Protein AF-A0AAD8YDT5-F1 (afdb_monomer_lite)

Radius of gyration: 37.18 Å; chains: 1; bounding box: 113×117×112 Å

Secondary structure (DSSP, 8-state):
--HHHHHHHHHHHHHHHHHHHHS-GGGTT----HHHHHHHHHHHHHHHHHTS-HHHHHHHHHHHHTT-HHHHHH-SS-HHHHHHHHHHHHHHHT--TT---SGGG--HHHHHTTT-HHHHHHHHHTT--TTPPPTTT---HHHHHHHHHHHTTT---HHHHHHHHHHHHTT---HHHHHHHHHHHHHHHHHHT-------PPP---------------------------S----------S-TT----TTEEEEEEEEEEEEEEPSS--TT-HHHHHHHHHTSEEEEEEEEEEEEEETTEEEEEEEEEEEHHHHHHHHHHHHHHHHHHHHHHHHHTHHHHHTT---S-----------S---SS--EETTEEHHHHHHTTTTSTT--HHHHHHHHHHHHHHHHTTEEEEEE-TTSPEEEEEEEE-TTSSSEEEEEESSTTS-EEE-SS-GGGS-HHHH-S-HHHHHHHHHHHHHHHHSEEE-B------GGGTTT-S--------PBPHHHHHHHHTS--EEHHHHTTSTTTS-----S-GGGG----TTGGGGTT---SEEHHHHH-HHHHHHHHHHTTT-------HHHH--SS---SS-S-------------------------------SSSSGGGTHHHHHHHHTTTS-------------------------

pLDDT: mean 73.32, std 23.4, range [23.55, 98.38]

Structure (mmCIF, N/CA/C/O backbone):
data_AF-A0AAD8YDT5-F1
#
_entry.id   AF-A0AAD8YDT5-F1
#
loop_
_atom_site.group_PDB
_atom_site.id
_atom_site.type_symbol
_atom_site.label_atom_id
_atom_site.label_alt_id
_atom_site.label_comp_id
_atom_site.label_asym_id
_atom_site.label_entity_id
_atom_site.label_seq_id
_atom_site.pdbx_PDB_ins_code
_atom_site.Cartn_x
_atom_site.Cartn_y
_atom_site.Cartn_z
_atom_site.occupancy
_atom_site.B_iso_or_equiv
_atom_site.auth_seq_id
_atom_site.auth_comp_id
_atom_site.auth_asym_id
_atom_site.auth_atom_id
_atom_site.pdbx_PDB_model_num
ATOM 1 N N . MET A 1 1 ? 21.835 9.780 -7.722 1.00 49.53 1 MET A N 1
ATOM 2 C CA . MET A 1 1 ? 22.312 9.834 -6.332 1.00 49.53 1 MET A CA 1
ATOM 3 C C . MET A 1 1 ? 23.476 10.802 -6.240 1.00 49.53 1 MET A C 1
ATOM 5 O O . MET A 1 1 ? 24.426 10.659 -7.008 1.00 49.53 1 MET A O 1
ATOM 9 N N . THR A 1 2 ? 23.377 11.825 -5.395 1.00 70.69 2 THR A N 1
ATOM 10 C CA . THR A 1 2 ? 24.486 12.759 -5.157 1.00 70.69 2 THR A CA 1
ATOM 11 C C . THR A 1 2 ? 25.513 12.129 -4.210 1.00 70.69 2 THR A C 1
ATOM 13 O O . THR A 1 2 ? 25.205 11.242 -3.419 1.00 70.69 2 THR A O 1
ATOM 16 N N . ASP A 1 3 ? 26.758 12.597 -4.271 1.00 60.94 3 ASP A N 1
ATOM 17 C CA . ASP A 1 3 ? 27.849 12.177 -3.374 1.00 60.94 3 ASP A CA 1
ATOM 18 C C . ASP A 1 3 ? 27.525 12.458 -1.888 1.00 60.94 3 ASP A C 1
ATOM 20 O O . ASP A 1 3 ? 28.009 11.780 -0.986 1.00 60.94 3 ASP A O 1
ATOM 24 N N . ARG A 1 4 ? 26.642 13.429 -1.619 1.00 57.28 4 ARG A N 1
ATOM 25 C CA . ARG A 1 4 ? 26.111 13.693 -0.278 1.00 57.28 4 ARG A CA 1
ATOM 26 C C . ARG A 1 4 ? 25.059 12.665 0.141 1.00 57.28 4 ARG A C 1
ATOM 28 O O . ARG A 1 4 ? 25.132 12.204 1.276 1.00 57.28 4 ARG A O 1
ATOM 35 N N . GLN A 1 5 ? 24.130 12.290 -0.744 1.00 57.88 5 GLN A N 1
ATOM 36 C CA . GLN A 1 5 ? 23.140 11.238 -0.465 1.00 57.88 5 GLN A CA 1
ATOM 37 C C . GLN A 1 5 ? 23.840 9.927 -0.090 1.00 57.88 5 GLN A C 1
ATOM 39 O O . GLN A 1 5 ? 23.571 9.383 0.972 1.00 57.88 5 GLN A O 1
ATOM 44 N N . SER A 1 6 ? 24.841 9.515 -0.874 1.00 62.47 6 SER A N 1
ATOM 45 C CA . SER A 1 6 ? 25.600 8.287 -0.604 1.00 62.47 6 SER A CA 1
ATOM 46 C C . SER A 1 6 ? 26.331 8.309 0.747 1.00 62.47 6 SER A C 1
ATOM 48 O O . SER A 1 6 ? 26.270 7.328 1.483 1.00 62.47 6 SER A O 1
ATOM 50 N N . ARG A 1 7 ? 26.978 9.425 1.121 1.00 62.69 7 ARG A N 1
ATOM 51 C CA . ARG A 1 7 ? 27.605 9.557 2.452 1.00 62.69 7 ARG A CA 1
ATOM 52 C C . ARG A 1 7 ? 26.592 9.598 3.595 1.00 62.69 7 ARG A C 1
ATOM 54 O O . ARG A 1 7 ? 26.870 9.084 4.673 1.00 62.69 7 ARG A O 1
ATOM 61 N N . THR A 1 8 ? 25.434 10.217 3.371 1.00 59.50 8 THR A N 1
ATOM 62 C CA . THR A 1 8 ? 24.361 10.284 4.375 1.00 59.50 8 THR A CA 1
ATOM 63 C C . THR A 1 8 ? 23.801 8.892 4.643 1.00 59.50 8 THR A C 1
ATOM 65 O O . THR A 1 8 ? 23.651 8.514 5.799 1.00 59.50 8 THR A O 1
ATOM 68 N N . GLU A 1 9 ? 23.581 8.101 3.593 1.00 61.59 9 GLU A N 1
ATOM 69 C CA . GLU A 1 9 ? 23.138 6.710 3.701 1.00 61.59 9 GLU A CA 1
ATOM 70 C C . GLU A 1 9 ? 24.179 5.812 4.377 1.00 61.59 9 GLU A C 1
ATOM 72 O O . GLU A 1 9 ? 23.813 4.987 5.209 1.00 61.59 9 GLU A O 1
ATOM 77 N N . GLU A 1 10 ? 25.474 5.996 4.094 1.00 67.81 10 GLU A N 1
ATOM 78 C CA . GLU A 1 10 ? 26.554 5.256 4.763 1.00 67.81 10 GLU A CA 1
ATOM 79 C C . GLU A 1 10 ? 26.613 5.576 6.268 1.00 67.81 10 GLU A C 1
ATOM 81 O O . GLU A 1 10 ? 26.639 4.664 7.098 1.00 67.81 10 GLU A O 1
ATOM 86 N N . ALA A 1 11 ? 26.555 6.862 6.637 1.00 57.62 11 ALA A N 1
ATOM 87 C CA . ALA A 1 11 ? 26.539 7.295 8.035 1.00 57.62 11 ALA A CA 1
ATOM 88 C C . ALA A 1 11 ? 25.270 6.833 8.775 1.00 57.62 11 ALA A C 1
ATOM 90 O O . ALA A 1 11 ? 25.345 6.408 9.931 1.00 57.62 11 ALA A O 1
ATOM 91 N N . MET A 1 12 ? 24.112 6.880 8.109 1.00 59.19 12 MET A N 1
ATOM 92 C CA . MET A 1 12 ? 22.844 6.392 8.651 1.00 59.19 12 MET A CA 1
ATOM 93 C C . MET A 1 12 ? 22.871 4.871 8.823 1.00 59.19 12 MET A C 1
ATOM 95 O O . MET A 1 12 ? 22.480 4.373 9.875 1.00 59.19 12 MET A O 1
ATOM 99 N N . GLY A 1 13 ? 23.418 4.137 7.851 1.00 64.19 13 GLY A N 1
ATOM 100 C CA . GLY A 1 13 ? 23.615 2.692 7.929 1.00 64.19 13 GLY A CA 1
ATOM 101 C C . GLY A 1 13 ? 24.522 2.284 9.092 1.00 64.19 13 GLY A C 1
ATOM 102 O O . GLY A 1 13 ? 24.176 1.375 9.847 1.00 64.19 13 GLY A O 1
ATOM 103 N N . GLU A 1 14 ? 25.644 2.982 9.306 1.00 61.12 14 GLU A N 1
ATOM 104 C CA . GLU A 1 14 ? 26.526 2.715 10.450 1.00 61.12 14 GLU A CA 1
ATOM 105 C C . GLU A 1 14 ? 25.832 3.030 11.787 1.00 61.12 14 GLU A C 1
ATOM 107 O O . GLU A 1 14 ? 25.923 2.240 12.731 1.00 61.12 14 GLU A O 1
ATOM 112 N N . ALA A 1 15 ? 25.092 4.140 11.873 1.00 49.97 15 ALA A N 1
ATOM 113 C CA . ALA A 1 15 ? 24.345 4.511 13.074 1.00 49.97 15 ALA A CA 1
ATOM 114 C C . ALA A 1 15 ? 23.222 3.509 13.394 1.00 49.97 15 ALA A C 1
ATOM 116 O O . ALA A 1 15 ? 23.122 3.056 14.535 1.00 49.97 15 ALA A O 1
ATOM 117 N N . MET A 1 16 ? 22.423 3.113 12.398 1.00 56.12 16 MET A N 1
ATOM 118 C CA . MET A 1 16 ? 21.359 2.115 12.548 1.00 56.12 16 MET A CA 1
ATOM 119 C C . MET A 1 16 ? 21.923 0.753 12.950 1.00 56.12 16 MET A C 1
ATOM 121 O O . MET A 1 16 ? 21.382 0.112 13.847 1.00 56.12 16 MET A O 1
ATOM 125 N N . TYR A 1 17 ? 23.046 0.337 12.362 1.00 66.50 17 TYR A N 1
ATOM 126 C CA . TYR A 1 17 ? 23.722 -0.906 12.728 1.00 66.50 17 TYR A CA 1
ATOM 127 C C . TYR A 1 17 ? 24.199 -0.900 14.188 1.00 66.50 17 TYR A C 1
ATOM 129 O O . TYR A 1 17 ? 23.974 -1.861 14.923 1.00 66.50 17 TYR A O 1
ATOM 137 N N . GLN A 1 18 ? 24.825 0.190 14.644 1.00 57.38 18 GLN A N 1
ATOM 138 C CA . GLN A 1 18 ? 25.254 0.323 16.042 1.00 57.38 18 GLN A CA 1
ATOM 139 C C . GLN A 1 18 ? 24.061 0.387 17.002 1.00 57.38 18 GLN A C 1
ATOM 141 O O . GLN A 1 18 ? 24.114 -0.194 18.086 1.00 57.38 18 GLN A O 1
ATOM 146 N N . MET A 1 19 ? 22.975 1.051 16.598 1.00 52.38 19 MET A N 1
ATOM 147 C CA . MET A 1 19 ? 21.744 1.127 17.377 1.00 52.38 19 MET A CA 1
ATOM 148 C C . MET A 1 19 ? 21.119 -0.262 17.529 1.00 52.38 19 MET A C 1
ATOM 150 O O . MET A 1 19 ? 20.924 -0.700 18.661 1.00 52.38 19 MET A O 1
ATOM 154 N N . ALA A 1 20 ? 20.931 -0.992 16.426 1.00 60.44 20 ALA A N 1
ATOM 155 C CA . ALA A 1 20 ? 20.410 -2.359 16.405 1.00 60.44 20 ALA A CA 1
ATOM 156 C C . ALA A 1 20 ? 21.252 -3.322 17.258 1.00 60.44 20 ALA A C 1
ATOM 158 O O . ALA A 1 20 ? 20.704 -4.127 18.004 1.00 60.44 20 ALA A O 1
ATOM 159 N N . MET A 1 21 ? 22.582 -3.190 17.231 1.00 60.62 21 MET A N 1
ATOM 160 C CA . MET A 1 21 ? 23.494 -3.992 18.060 1.00 60.62 21 MET A CA 1
ATOM 161 C C . MET A 1 21 ? 23.447 -3.654 19.559 1.00 60.62 21 MET A C 1
ATOM 163 O O . MET A 1 21 ? 23.963 -4.416 20.377 1.00 60.62 21 MET A O 1
ATOM 167 N N . SER A 1 22 ? 22.873 -2.507 19.928 1.00 50.62 22 SER A N 1
ATOM 168 C CA . SER A 1 22 ? 22.792 -2.024 21.312 1.00 50.62 22 SER A CA 1
ATOM 169 C C . SER A 1 22 ? 21.394 -2.133 21.932 1.00 50.62 22 SER A C 1
ATOM 171 O O . SER A 1 22 ? 21.247 -1.863 23.127 1.00 50.62 22 SER A O 1
ATOM 173 N N . MET A 1 23 ? 20.378 -2.530 21.155 1.00 49.00 23 MET A N 1
ATOM 174 C CA . MET A 1 23 ? 19.012 -2.705 21.651 1.00 49.00 23 MET A CA 1
ATOM 175 C C . MET A 1 23 ? 18.884 -3.994 22.490 1.00 49.00 23 MET A C 1
ATOM 177 O O . MET A 1 23 ? 19.396 -5.037 22.083 1.00 49.00 23 MET A O 1
ATOM 181 N N . PRO A 1 24 ? 18.213 -3.953 23.659 1.00 48.56 24 PRO A N 1
ATOM 182 C CA . PRO A 1 24 ? 17.841 -5.156 24.406 1.00 48.56 24 PRO A CA 1
ATOM 183 C C . PRO A 1 24 ? 16.918 -6.066 23.580 1.00 48.56 24 PRO A C 1
ATOM 185 O O . PRO A 1 24 ? 16.112 -5.566 22.798 1.00 48.56 24 PRO A O 1
ATOM 188 N N . ASP A 1 25 ? 16.983 -7.384 23.795 1.00 49.75 25 ASP A N 1
ATOM 189 C CA . ASP A 1 25 ? 16.184 -8.379 23.054 1.00 49.75 25 ASP A CA 1
ATOM 190 C C . ASP A 1 25 ? 14.655 -8.171 23.155 1.00 49.75 25 ASP A C 1
ATOM 192 O O . ASP A 1 25 ? 13.926 -8.632 22.279 1.00 49.75 25 ASP A O 1
ATOM 196 N N . ASP A 1 26 ? 14.182 -7.411 24.149 1.00 42.84 26 ASP A N 1
ATOM 197 C CA . ASP A 1 26 ? 12.764 -7.100 24.387 1.00 42.84 26 ASP A CA 1
ATOM 198 C C . ASP A 1 26 ? 12.168 -6.061 23.401 1.00 42.84 26 ASP A C 1
ATOM 200 O O . ASP A 1 26 ? 10.992 -5.723 23.499 1.00 42.84 26 ASP A O 1
ATOM 204 N N . PHE A 1 27 ? 12.954 -5.520 22.458 1.00 46.06 27 PHE A N 1
ATOM 205 C CA . PHE A 1 27 ? 12.505 -4.515 21.473 1.00 46.06 27 PHE A CA 1
ATOM 206 C C . PHE A 1 27 ? 12.090 -5.089 20.102 1.00 46.06 27 PHE A C 1
ATOM 208 O O . PHE A 1 27 ? 11.800 -4.321 19.186 1.00 46.06 27 PHE A O 1
ATOM 215 N N . LYS A 1 28 ? 12.043 -6.420 19.939 1.00 47.06 28 LYS A N 1
ATOM 216 C CA . LYS A 1 28 ? 11.690 -7.081 18.662 1.00 47.06 28 LYS A CA 1
ATOM 217 C C . LYS A 1 28 ? 10.192 -7.057 18.309 1.00 47.06 28 LYS A C 1
ATOM 219 O O . LYS A 1 28 ? 9.861 -7.393 17.180 1.00 47.06 28 LYS A O 1
ATOM 224 N N . ASP A 1 29 ? 9.325 -6.592 19.210 1.00 43.88 29 ASP A N 1
ATOM 225 C CA . ASP A 1 29 ? 7.862 -6.571 19.018 1.00 43.88 29 ASP A CA 1
ATOM 226 C C . ASP A 1 29 ? 7.293 -5.234 18.500 1.00 43.88 29 ASP A C 1
ATOM 228 O O . ASP A 1 29 ? 6.083 -5.018 18.513 1.00 43.88 29 ASP A O 1
ATOM 232 N N . VAL A 1 30 ? 8.125 -4.298 18.035 1.00 46.25 30 VAL A N 1
ATOM 233 C CA . VAL A 1 30 ? 7.636 -2.980 17.589 1.00 46.25 30 VAL A CA 1
ATOM 234 C C . VAL A 1 30 ? 7.515 -2.919 16.062 1.00 46.25 30 VAL A C 1
ATOM 236 O O . VAL A 1 30 ? 8.274 -2.223 15.395 1.00 46.25 30 VAL A O 1
ATOM 239 N N . ASN A 1 31 ? 6.501 -3.599 15.517 1.00 45.12 31 ASN A N 1
ATOM 240 C CA . ASN A 1 31 ? 5.909 -3.305 14.200 1.00 45.12 31 ASN A CA 1
ATOM 241 C C . ASN A 1 31 ? 5.034 -2.032 14.296 1.00 45.12 31 ASN A C 1
ATOM 243 O O . ASN A 1 31 ? 3.832 -2.049 14.040 1.00 45.12 31 ASN A O 1
ATOM 247 N N . ALA A 1 32 ? 5.605 -0.915 14.758 1.00 47.94 32 ALA A N 1
ATOM 248 C CA . ALA A 1 32 ? 4.869 0.343 14.821 1.00 47.94 32 ALA A CA 1
ATOM 249 C C . ALA A 1 32 ? 4.835 0.981 13.428 1.00 47.94 32 ALA A C 1
ATOM 251 O O . ALA A 1 32 ? 5.825 1.558 12.979 1.00 47.94 32 ALA A O 1
ATOM 252 N N . ASP A 1 33 ? 3.678 0.878 12.774 1.00 50.59 33 ASP A N 1
ATOM 253 C CA . ASP A 1 33 ? 3.315 1.637 11.578 1.00 50.59 33 ASP A CA 1
ATOM 254 C C . ASP A 1 33 ? 3.729 3.126 11.736 1.00 50.59 33 ASP A C 1
ATOM 256 O O . ASP A 1 33 ? 3.318 3.777 12.712 1.00 50.59 33 ASP A O 1
ATOM 260 N N . PRO A 1 34 ? 4.526 3.692 10.805 1.00 49.38 34 PRO A N 1
ATOM 261 C CA . PRO A 1 34 ? 4.910 5.105 10.797 1.00 49.38 34 PRO A CA 1
ATOM 262 C C . PRO A 1 34 ? 3.731 6.080 10.967 1.00 49.38 34 PRO A C 1
ATOM 264 O O . PRO A 1 34 ? 3.895 7.147 11.569 1.00 49.38 34 PRO A O 1
ATOM 267 N N . PHE A 1 35 ? 2.527 5.719 10.508 1.00 51.41 35 PHE A N 1
ATOM 268 C CA . PHE A 1 35 ? 1.323 6.536 10.675 1.00 51.41 35 PHE A CA 1
ATOM 269 C C . PHE A 1 35 ? 0.767 6.507 12.102 1.00 51.41 35 PHE A C 1
ATOM 271 O O . PHE A 1 35 ? 0.296 7.538 12.591 1.00 51.41 35 PHE A O 1
ATOM 278 N N . SER A 1 36 ? 0.876 5.381 12.816 1.00 61.53 36 SER A N 1
ATOM 279 C CA . SER A 1 36 ? 0.511 5.296 14.238 1.00 61.53 36 SER A CA 1
ATOM 280 C C . SER A 1 36 ? 1.385 6.220 15.087 1.00 61.53 36 SER A C 1
ATOM 282 O O . SER A 1 36 ? 0.884 6.933 15.959 1.00 61.53 36 SER A O 1
ATOM 284 N N . TYR A 1 37 ? 2.683 6.280 14.779 1.00 65.25 37 TYR A N 1
ATOM 285 C CA . TYR A 1 37 ? 3.605 7.209 15.428 1.00 65.25 37 TYR A CA 1
ATOM 286 C C . TYR A 1 37 ? 3.212 8.675 15.176 1.00 65.25 37 TYR A C 1
ATOM 288 O O . TYR A 1 37 ? 3.217 9.489 16.101 1.00 65.25 37 TYR A O 1
ATOM 296 N N . MET A 1 38 ? 2.807 9.027 13.949 1.00 61.28 38 MET A N 1
ATOM 297 C CA . MET A 1 38 ? 2.343 10.386 13.640 1.00 61.28 38 MET A CA 1
ATOM 298 C C . MET A 1 38 ? 1.023 10.742 14.324 1.00 61.28 38 MET A C 1
ATOM 300 O O . MET A 1 38 ? 0.897 11.858 14.832 1.00 61.28 38 MET A O 1
ATOM 304 N N . ALA A 1 39 ? 0.055 9.825 14.358 1.00 69.75 39 ALA A N 1
ATOM 305 C CA . ALA A 1 39 ? -1.232 10.047 15.012 1.00 69.75 39 ALA A CA 1
ATOM 306 C C . ALA A 1 39 ? -1.051 10.312 16.514 1.00 69.75 39 ALA A C 1
ATOM 308 O O . ALA A 1 39 ? -1.551 11.312 17.032 1.00 69.75 39 ALA A O 1
ATOM 309 N N . GLU A 1 40 ? -0.238 9.493 17.186 1.00 77.12 40 GLU A N 1
ATOM 310 C CA . GLU A 1 40 ? 0.100 9.682 18.598 1.00 77.12 40 GLU A CA 1
ATOM 311 C C . GLU A 1 40 ? 0.788 11.039 18.837 1.00 77.12 40 GLU A C 1
ATOM 313 O O . GLU A 1 40 ? 0.507 11.749 19.806 1.00 77.12 40 GLU A O 1
ATOM 318 N N . LYS A 1 41 ? 1.678 11.454 17.930 1.00 73.62 41 LYS A N 1
ATOM 319 C CA . LYS A 1 41 ? 2.345 12.760 18.005 1.00 73.62 41 LYS A CA 1
ATOM 320 C C . LYS A 1 41 ? 1.385 13.928 17.802 1.00 73.62 41 LYS A C 1
ATOM 322 O O . LYS A 1 41 ? 1.491 14.911 18.536 1.00 73.62 41 LYS A O 1
ATOM 327 N N . MET A 1 42 ? 0.451 13.838 16.855 1.00 70.44 42 MET A N 1
ATOM 328 C CA . MET A 1 42 ? -0.585 14.859 16.669 1.00 70.44 42 MET A CA 1
ATOM 329 C C . MET A 1 42 ? -1.489 14.962 17.901 1.00 70.44 42 MET A C 1
ATOM 331 O O . MET A 1 42 ? -1.759 16.071 18.360 1.00 70.44 42 MET A O 1
ATOM 335 N N . GLU A 1 43 ? -1.872 13.833 18.501 1.00 79.31 43 GLU A N 1
ATOM 336 C CA . GLU A 1 43 ? -2.668 13.814 19.731 1.00 79.31 43 GLU A CA 1
ATOM 337 C C . GLU A 1 43 ? -1.923 14.464 20.907 1.00 79.31 43 GLU A C 1
ATOM 339 O O . GLU A 1 43 ? -2.482 15.321 21.598 1.00 79.31 43 GLU A O 1
ATOM 344 N N . ARG A 1 44 ? -0.630 14.156 21.094 1.00 77.94 44 ARG A N 1
ATOM 345 C CA . ARG A 1 44 ? 0.206 14.810 22.119 1.00 77.94 44 ARG A CA 1
ATOM 346 C C . ARG A 1 44 ? 0.307 16.324 21.906 1.00 77.94 44 ARG A C 1
ATOM 348 O O . ARG A 1 44 ? 0.286 17.076 22.883 1.00 77.94 44 ARG A O 1
ATOM 355 N N . ARG A 1 45 ? 0.387 16.797 20.654 1.00 79.88 45 ARG A N 1
ATOM 356 C CA . ARG A 1 45 ? 0.369 18.241 20.343 1.00 79.88 45 ARG A CA 1
ATOM 357 C C . ARG A 1 45 ? -0.970 18.865 20.707 1.00 79.88 45 ARG A C 1
ATOM 359 O O . ARG A 1 45 ? -0.995 19.921 21.339 1.00 79.88 45 ARG A O 1
ATOM 366 N N . GLU A 1 46 ? -2.078 18.230 20.330 1.00 79.56 46 GLU A N 1
ATOM 367 C CA . GLU A 1 46 ? -3.410 18.709 20.699 1.00 79.56 46 GLU A CA 1
ATOM 368 C C . GLU A 1 46 ? -3.573 18.776 22.215 1.00 79.56 46 GLU A C 1
ATOM 370 O O . GLU A 1 46 ? -4.102 19.759 22.730 1.00 79.56 46 GLU A O 1
ATOM 375 N N . GLU A 1 47 ? -3.080 17.772 22.939 1.00 83.75 47 GLU A N 1
ATOM 376 C CA . GLU A 1 47 ? -3.107 17.743 24.396 1.00 83.75 47 GLU A CA 1
ATOM 377 C C . GLU A 1 47 ? -2.330 18.911 25.010 1.00 83.75 47 GLU A C 1
ATOM 379 O O . GLU A 1 47 ? -2.854 19.612 25.873 1.00 83.75 47 GLU A O 1
ATOM 384 N N . GLN A 1 48 ? -1.138 19.210 24.499 1.00 79.75 48 GLN A N 1
ATOM 385 C CA . GLN A 1 48 ? -0.340 20.355 24.947 1.00 79.75 48 GLN A CA 1
ATOM 386 C C . GLN A 1 48 ? -0.998 21.708 24.626 1.00 79.75 48 GLN A C 1
ATOM 388 O O . GLN A 1 48 ? -0.791 22.687 25.343 1.00 79.75 48 GLN A O 1
ATOM 393 N N . LEU A 1 49 ? -1.827 21.775 23.581 1.00 83.44 49 LEU A N 1
ATOM 394 C CA . LEU A 1 49 ? -2.609 22.966 23.244 1.00 83.44 49 LEU A CA 1
ATOM 395 C C . LEU A 1 49 ? -3.888 23.113 24.090 1.00 83.44 49 LEU A C 1
ATOM 397 O O . LEU A 1 49 ? -4.464 24.206 24.101 1.00 83.44 49 LEU A O 1
ATOM 401 N N . LYS A 1 50 ? -4.343 22.073 24.810 1.00 87.94 50 LYS A N 1
ATOM 402 C CA . LYS A 1 50 ? -5.550 22.138 25.667 1.00 87.94 50 LYS A CA 1
ATOM 403 C C . LYS A 1 50 ? -5.372 23.066 26.867 1.00 87.94 50 LYS A C 1
ATOM 405 O O . LYS A 1 50 ? -6.353 23.670 27.302 1.00 87.94 50 LYS A O 1
ATOM 410 N N . ASP A 1 51 ? -4.144 23.220 27.356 1.00 88.44 51 ASP A N 1
ATOM 411 C CA . ASP A 1 51 ? -3.832 24.081 28.502 1.00 88.44 51 ASP A CA 1
ATOM 412 C C . ASP A 1 51 ? -3.814 25.578 28.151 1.00 88.44 51 ASP A C 1
ATOM 414 O O . ASP A 1 51 ? -3.845 26.429 29.043 1.00 88.44 51 ASP A O 1
ATOM 418 N N . LEU A 1 52 ? -3.810 25.920 26.858 1.00 91.00 52 LEU A N 1
ATOM 419 C CA . LEU A 1 52 ? -3.877 27.303 26.401 1.00 91.00 52 LEU A CA 1
ATOM 420 C C . LEU A 1 52 ? -5.298 27.859 26.538 1.00 91.00 52 LEU A C 1
ATOM 422 O O . LEU A 1 52 ? -6.293 27.287 26.074 1.00 91.00 52 LEU A O 1
ATOM 426 N N . THR A 1 53 ? -5.396 29.061 27.099 1.00 94.81 53 THR A N 1
ATOM 427 C CA . THR A 1 53 ? -6.642 29.828 27.092 1.00 94.81 53 THR A CA 1
ATOM 428 C C . THR A 1 53 ? -7.102 30.103 25.656 1.00 94.81 53 THR A C 1
ATOM 430 O O . THR A 1 53 ? -6.327 30.056 24.702 1.00 94.81 53 THR A O 1
ATOM 433 N N . GLU A 1 54 ? -8.389 30.406 25.465 1.00 93.88 54 GLU A N 1
ATOM 434 C CA . GLU A 1 54 ? -8.927 30.706 24.127 1.00 93.88 54 GLU A CA 1
ATOM 435 C C . GLU A 1 54 ? -8.174 31.858 23.437 1.00 93.88 54 GLU A C 1
ATOM 437 O O . GLU A 1 54 ? -7.888 31.787 22.245 1.00 93.88 54 GLU A O 1
ATOM 442 N N . GLU A 1 55 ? -7.790 32.895 24.189 1.00 95.94 55 GLU A N 1
ATOM 443 C CA . GLU A 1 55 ? -7.006 34.013 23.654 1.00 95.94 55 GLU A CA 1
ATOM 444 C C . GLU A 1 55 ? -5.612 33.562 23.196 1.00 95.94 55 GLU A C 1
ATOM 446 O O . GLU A 1 55 ? -5.149 33.966 22.130 1.00 95.94 55 GLU A O 1
ATOM 451 N N . GLU A 1 56 ? -4.954 32.695 23.964 1.00 94.81 56 GLU A N 1
ATOM 452 C CA . GLU A 1 56 ? -3.643 32.148 23.611 1.00 94.81 56 GLU A CA 1
ATOM 453 C C . GLU A 1 56 ? -3.723 31.221 22.396 1.00 94.81 56 GLU A C 1
ATOM 455 O O . GLU A 1 56 ? -2.862 31.297 21.524 1.00 94.81 56 GLU A O 1
ATOM 460 N N . ARG A 1 57 ? -4.791 30.420 22.270 1.00 91.75 57 ARG A N 1
ATOM 461 C CA . ARG A 1 57 ? -5.038 29.589 21.080 1.00 91.75 57 ARG A CA 1
ATOM 462 C C . ARG A 1 57 ? -5.264 30.429 19.826 1.00 91.75 57 ARG A C 1
ATOM 464 O O . ARG A 1 57 ? -4.760 30.071 18.765 1.00 91.75 57 ARG A O 1
ATOM 471 N N . ILE A 1 58 ? -5.964 31.560 19.932 1.00 93.69 58 ILE A N 1
ATOM 472 C CA . ILE A 1 58 ? -6.124 32.503 18.813 1.00 93.69 58 ILE A CA 1
ATOM 473 C C . ILE A 1 58 ? -4.767 33.082 18.400 1.00 93.69 58 ILE A C 1
ATOM 475 O O . ILE A 1 58 ? -4.451 33.103 17.212 1.00 93.69 58 ILE A O 1
ATOM 479 N N . LEU A 1 59 ? -3.952 33.518 19.364 1.00 96.06 59 LEU A N 1
ATOM 480 C CA . LEU A 1 59 ? -2.617 34.053 19.085 1.00 96.06 59 LEU A CA 1
ATOM 481 C C . LEU A 1 59 ? -1.680 32.990 18.501 1.00 96.06 59 LEU A C 1
ATOM 483 O O . LEU A 1 59 ? -0.898 33.303 17.609 1.00 96.06 59 LEU A O 1
ATOM 487 N N . MET A 1 60 ? -1.775 31.742 18.962 1.00 94.56 60 MET A N 1
ATOM 488 C CA . MET A 1 60 ? -1.012 30.625 18.410 1.00 94.56 60 MET A CA 1
ATOM 489 C C . MET A 1 60 ? -1.409 30.348 16.958 1.00 94.56 60 MET A C 1
ATOM 491 O O . MET A 1 60 ? -0.540 30.266 16.100 1.00 94.56 60 MET A O 1
ATOM 495 N N . LYS A 1 61 ? -2.712 30.289 16.653 1.00 91.50 61 LYS A N 1
ATOM 496 C CA . LYS A 1 61 ? -3.199 30.132 15.272 1.00 91.50 61 LYS A CA 1
ATOM 497 C C . LYS A 1 61 ? -2.737 31.275 14.370 1.00 91.50 61 LYS A C 1
ATOM 499 O O . LYS A 1 61 ? -2.323 31.032 13.241 1.00 91.50 61 LYS A O 1
ATOM 504 N N . GLU A 1 62 ? -2.774 32.509 14.874 1.00 95.19 62 GLU A N 1
ATOM 505 C CA . GLU A 1 62 ? -2.238 33.669 14.159 1.00 95.19 62 GLU A CA 1
ATOM 506 C C . GLU A 1 62 ? -0.736 33.498 13.885 1.00 95.19 62 GLU A C 1
ATOM 508 O O . GLU A 1 62 ? -0.300 33.702 12.756 1.00 95.19 62 GLU A O 1
ATOM 513 N N . LEU A 1 63 ? 0.043 33.063 14.879 1.00 95.44 63 LEU A N 1
ATOM 514 C CA . LEU A 1 63 ? 1.472 32.813 14.709 1.00 95.44 63 LEU A CA 1
ATOM 515 C C . LEU A 1 63 ? 1.741 31.714 13.675 1.00 95.44 63 LEU A C 1
ATOM 517 O O . LEU A 1 63 ? 2.537 31.951 12.773 1.00 95.44 63 LEU A O 1
ATOM 521 N N . CYS A 1 64 ? 1.068 30.560 13.765 1.00 93.69 64 CYS A N 1
ATOM 522 C CA . CYS A 1 64 ? 1.213 29.458 12.809 1.00 93.69 64 CYS A CA 1
ATOM 523 C C . CYS A 1 64 ? 0.880 29.893 11.379 1.00 93.69 64 CYS A C 1
ATOM 525 O O . CYS A 1 64 ? 1.573 29.491 10.451 1.00 93.69 64 CYS A O 1
ATOM 527 N N . SER A 1 65 ? -0.109 30.776 11.197 1.00 93.81 65 SER A N 1
ATOM 528 C CA . SER A 1 65 ? -0.482 31.263 9.864 1.00 93.81 65 SER A CA 1
ATOM 529 C C . SER A 1 65 ? 0.632 32.035 9.145 1.00 93.81 6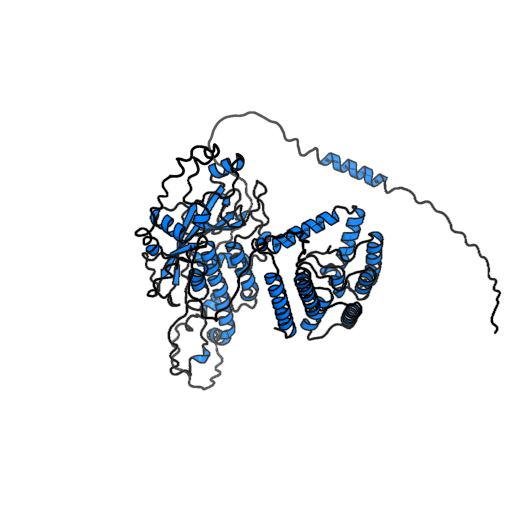5 SER A C 1
ATOM 531 O O . SER A 1 65 ? 0.663 32.043 7.920 1.00 93.81 65 SER A O 1
ATOM 533 N N . PHE A 1 66 ? 1.589 32.633 9.870 1.00 94.00 66 PHE A N 1
ATOM 534 C CA . PHE A 1 66 ? 2.765 33.261 9.245 1.00 94.00 66 PHE A CA 1
ATOM 535 C C . PHE A 1 66 ? 3.726 32.239 8.626 1.00 94.00 66 PHE A C 1
ATOM 537 O O . PHE A 1 66 ? 4.543 32.603 7.782 1.00 94.00 66 PHE A O 1
ATOM 544 N N . PHE A 1 67 ? 3.635 30.976 9.050 1.00 93.00 67 PHE A N 1
ATOM 545 C CA . PHE A 1 67 ? 4.494 29.882 8.607 1.00 93.00 67 PHE A CA 1
ATOM 546 C C . PHE A 1 67 ? 3.821 28.942 7.602 1.00 93.00 67 PHE A C 1
ATOM 548 O O . PHE A 1 67 ? 4.448 27.987 7.151 1.00 93.00 67 PHE A O 1
ATOM 555 N N . ASP A 1 68 ? 2.578 29.231 7.223 1.00 89.06 68 ASP A N 1
ATOM 556 C CA . ASP A 1 68 ? 1.861 28.486 6.198 1.00 89.06 68 ASP A CA 1
ATOM 557 C C . ASP A 1 68 ? 2.457 28.777 4.807 1.00 89.06 68 ASP A C 1
ATOM 559 O O . ASP A 1 68 ? 2.690 29.931 4.423 1.00 89.06 68 ASP A O 1
ATOM 563 N N . SER A 1 69 ? 2.703 27.714 4.040 1.00 80.00 69 SER A N 1
ATOM 564 C CA . SER A 1 69 ? 3.321 27.775 2.712 1.00 80.00 69 SER A CA 1
ATOM 565 C C . SER A 1 69 ? 2.508 28.633 1.741 1.00 80.00 69 SER A C 1
ATOM 567 O O . SER A 1 69 ? 3.075 29.400 0.952 1.00 80.00 69 SER A O 1
ATOM 569 N N . ASP A 1 70 ? 1.178 28.557 1.821 1.00 79.00 70 ASP A N 1
ATOM 570 C CA . ASP A 1 70 ? 0.284 29.338 0.964 1.00 79.00 70 ASP A CA 1
ATOM 571 C C . ASP A 1 70 ? 0.310 30.826 1.329 1.00 79.00 70 ASP A C 1
ATOM 573 O O . ASP A 1 70 ? 0.319 31.706 0.453 1.00 79.00 70 ASP A O 1
ATOM 577 N N . HIS A 1 71 ? 0.415 31.127 2.626 1.00 82.06 71 HIS A N 1
ATOM 578 C CA . HIS A 1 71 ? 0.554 32.495 3.114 1.00 82.06 71 HIS A CA 1
ATOM 579 C C . HIS A 1 71 ? 1.875 33.118 2.641 1.00 82.06 71 HIS A C 1
ATOM 581 O O . HIS A 1 71 ? 1.850 34.199 2.039 1.00 82.06 71 HIS A O 1
ATOM 587 N N . MET A 1 72 ? 3.004 32.410 2.779 1.00 80.94 72 MET A N 1
ATOM 588 C CA . MET A 1 72 ? 4.323 32.901 2.344 1.00 80.94 72 MET A CA 1
ATOM 589 C C . MET A 1 72 ? 4.400 33.172 0.835 1.00 80.94 72 MET A C 1
ATOM 591 O O . MET A 1 72 ? 4.984 34.173 0.406 1.00 80.94 72 MET A O 1
ATOM 595 N N . ARG A 1 73 ? 3.769 32.329 0.006 1.00 78.62 73 ARG A N 1
ATOM 596 C CA . ARG A 1 73 ? 3.746 32.514 -1.458 1.00 78.62 73 ARG A CA 1
ATOM 597 C C . ARG A 1 73 ? 2.979 33.770 -1.879 1.00 78.62 73 ARG A C 1
ATOM 599 O O . ARG A 1 73 ? 3.335 34.403 -2.876 1.00 78.62 73 ARG A O 1
ATOM 606 N N . SER A 1 74 ? 1.947 34.153 -1.127 1.00 78.75 74 SER A N 1
ATOM 607 C CA . SER A 1 74 ? 1.032 35.241 -1.497 1.00 78.75 74 SER A CA 1
ATOM 608 C C . SER A 1 74 ? 1.509 36.649 -1.099 1.00 78.75 74 SER A C 1
ATOM 610 O O . SER A 1 74 ? 1.120 37.632 -1.739 1.00 78.75 74 SER A O 1
ATOM 612 N N . LYS A 1 75 ? 2.378 36.782 -0.084 1.00 74.38 75 LYS A N 1
ATOM 613 C CA . LYS A 1 75 ? 2.745 38.079 0.516 1.00 74.38 75 LYS A CA 1
ATOM 614 C C . LYS A 1 75 ? 4.252 38.325 0.601 1.00 74.38 75 LYS A C 1
ATOM 616 O O . LYS A 1 75 ? 4.850 38.321 1.669 1.00 74.38 75 LYS A O 1
ATOM 621 N N . ARG A 1 76 ? 4.867 38.732 -0.514 1.00 73.56 76 ARG A N 1
ATOM 622 C CA . ARG A 1 76 ? 6.212 39.352 -0.452 1.00 73.56 76 ARG A CA 1
ATOM 623 C C . ARG A 1 76 ? 6.209 40.759 0.156 1.00 73.56 76 ARG A C 1
ATOM 625 O O . ARG A 1 76 ? 7.224 41.212 0.669 1.00 73.56 76 ARG A O 1
ATOM 632 N N . ASN A 1 77 ? 5.077 41.465 0.105 1.00 76.94 77 ASN A N 1
ATOM 633 C CA . ASN A 1 77 ? 4.941 42.804 0.678 1.00 76.94 77 ASN A CA 1
ATOM 634 C C . ASN A 1 77 ? 4.304 42.700 2.069 1.00 76.94 77 ASN A C 1
ATOM 636 O O . ASN A 1 77 ? 3.123 42.376 2.168 1.00 76.94 77 ASN A O 1
ATOM 640 N N . GLY A 1 78 ? 5.060 43.012 3.126 1.00 83.44 78 GLY A N 1
ATOM 641 C CA . GLY A 1 78 ? 4.545 43.050 4.504 1.00 83.44 78 GLY A CA 1
ATOM 642 C C . GLY A 1 78 ? 5.244 42.132 5.507 1.00 83.44 78 GLY A C 1
ATOM 643 O O . GLY A 1 78 ? 4.900 42.193 6.684 1.00 83.44 78 GLY A O 1
ATOM 644 N N . MET A 1 79 ? 6.252 41.361 5.085 1.00 89.00 79 MET A N 1
ATOM 645 C CA . MET A 1 79 ? 7.009 40.451 5.961 1.00 89.00 79 MET A CA 1
ATOM 646 C C . MET A 1 79 ? 7.585 41.146 7.205 1.00 89.00 79 MET A C 1
ATOM 648 O O . MET A 1 79 ? 7.587 40.565 8.284 1.00 89.00 79 MET A O 1
ATOM 652 N N . GLU A 1 80 ? 8.010 42.412 7.106 1.00 91.50 80 GLU A N 1
ATOM 653 C CA . GLU A 1 80 ? 8.486 43.178 8.270 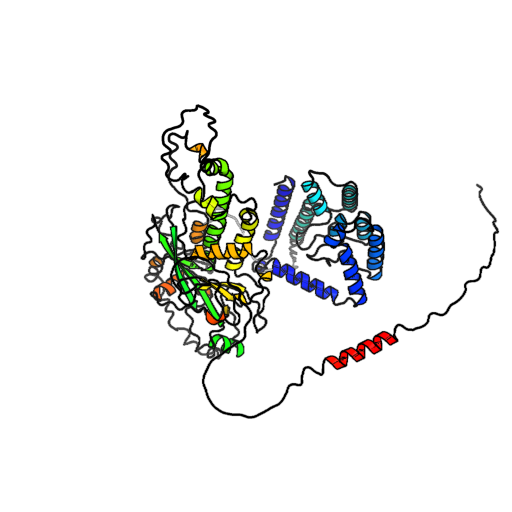1.00 91.50 80 GLU A CA 1
ATOM 654 C C . GLU A 1 80 ? 7.411 43.295 9.363 1.00 91.50 80 GLU A C 1
ATOM 656 O O . GLU A 1 80 ? 7.689 43.074 10.541 1.00 91.50 80 GLU A O 1
ATOM 661 N N . ALA A 1 81 ? 6.166 43.608 8.985 1.00 93.81 81 ALA A N 1
ATOM 662 C CA . ALA A 1 81 ? 5.060 43.732 9.932 1.00 93.81 81 ALA A CA 1
ATOM 663 C C . ALA A 1 81 ? 4.732 42.385 10.595 1.00 93.81 81 ALA A C 1
ATOM 665 O O . ALA A 1 81 ? 4.409 42.353 11.784 1.00 93.81 81 ALA A O 1
ATOM 666 N N . GLU A 1 82 ? 4.869 41.288 9.849 1.00 95.12 82 GLU A N 1
ATOM 667 C CA . GLU A 1 82 ? 4.682 39.926 10.354 1.00 95.12 82 GLU A CA 1
ATOM 668 C C . GLU A 1 82 ? 5.790 39.544 11.341 1.00 95.12 82 GLU A C 1
ATOM 670 O O . GLU A 1 82 ? 5.480 39.039 12.415 1.00 95.12 82 GLU A O 1
ATOM 675 N N . VAL A 1 83 ? 7.054 39.915 11.095 1.00 96.06 83 VAL A N 1
ATOM 676 C CA . VAL A 1 83 ? 8.150 39.738 12.070 1.00 96.06 83 VAL A CA 1
ATOM 677 C C . VAL A 1 83 ? 7.868 40.500 13.372 1.00 96.06 83 VAL A C 1
ATOM 679 O O . VAL A 1 83 ? 8.021 39.947 14.466 1.00 96.06 83 VAL A O 1
ATOM 682 N N . PHE A 1 84 ? 7.412 41.757 13.293 1.00 96.62 84 PHE A N 1
ATOM 683 C CA . PHE A 1 84 ? 7.036 42.524 14.489 1.00 96.62 84 PHE A CA 1
ATOM 684 C C . PHE A 1 84 ? 5.862 41.887 15.239 1.00 96.62 84 PHE A C 1
ATOM 686 O O . PHE A 1 84 ? 5.865 41.849 16.474 1.00 96.62 84 PHE A O 1
ATOM 693 N N . ARG A 1 85 ? 4.862 41.379 14.510 1.00 96.88 85 ARG A N 1
ATOM 694 C CA . ARG A 1 85 ? 3.687 40.736 15.098 1.00 96.88 85 ARG A CA 1
ATOM 695 C C . ARG A 1 85 ? 4.036 39.391 15.732 1.00 96.88 85 ARG A C 1
ATOM 697 O O . ARG A 1 85 ? 3.666 39.174 16.883 1.00 96.88 85 ARG A O 1
ATOM 704 N N . ALA A 1 86 ? 4.808 38.551 15.048 1.00 96.94 86 ALA A N 1
ATOM 705 C CA . ALA A 1 86 ? 5.315 37.285 15.562 1.00 96.94 86 ALA A CA 1
ATOM 706 C C . ALA A 1 86 ? 6.115 37.497 16.851 1.00 96.94 86 ALA A C 1
ATOM 708 O O . ALA A 1 86 ? 5.858 36.836 17.855 1.00 96.94 86 ALA A O 1
ATOM 709 N N . LYS A 1 87 ? 7.006 38.500 16.880 1.00 97.44 87 LYS A N 1
ATOM 710 C CA . LYS A 1 87 ? 7.745 38.872 18.095 1.00 97.44 87 LYS A CA 1
ATOM 711 C C . LYS A 1 87 ? 6.813 39.195 19.263 1.00 97.44 87 LYS A C 1
ATOM 713 O O . LYS A 1 87 ? 7.040 38.701 20.365 1.00 97.44 87 LYS A O 1
ATOM 718 N N . ALA A 1 88 ? 5.777 40.001 19.026 1.00 97.19 88 ALA A N 1
ATOM 719 C CA . ALA A 1 88 ? 4.812 40.369 20.057 1.00 97.19 88 ALA A CA 1
ATOM 720 C C . ALA A 1 88 ? 4.020 39.156 20.574 1.00 97.19 88 ALA A C 1
ATOM 722 O O . ALA A 1 88 ? 3.776 39.062 21.775 1.00 97.19 88 ALA A O 1
ATOM 723 N N . ILE A 1 89 ? 3.650 38.220 19.691 1.00 97.31 89 ILE A N 1
ATOM 724 C CA . ILE A 1 89 ? 2.957 36.984 20.074 1.00 97.31 89 ILE A CA 1
ATOM 725 C C . ILE A 1 89 ? 3.873 36.089 20.917 1.00 97.31 89 ILE A C 1
ATOM 727 O O . ILE A 1 89 ? 3.493 35.719 22.024 1.00 97.31 89 ILE A O 1
ATOM 731 N N . ILE A 1 90 ? 5.097 35.811 20.451 1.00 96.56 90 ILE A N 1
ATOM 732 C CA . ILE A 1 90 ? 6.074 34.968 21.164 1.00 96.56 90 ILE A CA 1
ATOM 733 C C . ILE A 1 90 ? 6.360 35.530 22.566 1.00 96.56 90 ILE A C 1
ATOM 735 O O . ILE A 1 90 ? 6.403 34.786 23.543 1.00 96.56 90 ILE A O 1
ATOM 739 N N . GLU A 1 91 ? 6.526 36.852 22.683 1.00 96.44 91 GLU A N 1
ATOM 740 C CA . GLU A 1 91 ? 6.758 37.521 23.969 1.00 96.44 91 GLU A CA 1
ATOM 741 C C . GLU A 1 91 ? 5.543 37.460 24.897 1.00 96.44 91 GLU A C 1
ATOM 743 O O . GLU A 1 91 ? 5.710 37.262 26.100 1.00 96.44 91 GLU A O 1
ATOM 748 N N . LYS A 1 92 ? 4.330 37.607 24.351 1.00 96.62 92 LYS A N 1
ATOM 749 C CA . LYS A 1 92 ? 3.089 37.545 25.129 1.00 96.62 92 LYS A CA 1
ATOM 750 C C . LYS A 1 92 ? 2.813 36.138 25.656 1.00 96.62 92 LYS A C 1
ATOM 752 O O . LYS A 1 92 ? 2.408 36.011 26.805 1.00 96.62 92 LYS A O 1
ATOM 757 N N . LEU A 1 93 ? 3.047 35.115 24.836 1.00 95.19 93 LEU A N 1
ATOM 758 C CA . LEU A 1 93 ? 2.807 33.713 25.188 1.00 95.19 93 LEU A CA 1
ATOM 759 C C . LEU A 1 93 ? 3.934 33.096 26.027 1.00 95.19 93 LEU A C 1
ATOM 761 O O . LEU A 1 93 ? 3.771 31.991 26.527 1.00 95.19 93 LEU A O 1
ATOM 765 N N . GLN A 1 94 ? 5.087 33.771 26.154 1.00 94.81 94 GLN A N 1
ATOM 766 C CA . GLN A 1 94 ? 6.307 33.195 26.747 1.00 94.81 94 GLN A CA 1
ATOM 767 C C . GLN A 1 94 ? 6.642 31.813 26.156 1.00 94.81 94 GLN A C 1
ATOM 769 O O . GLN A 1 94 ? 7.088 30.901 26.849 1.00 94.81 94 GLN A O 1
ATOM 774 N N . MET A 1 95 ? 6.385 31.665 24.858 1.00 90.56 95 MET A N 1
ATOM 775 C CA . MET A 1 95 ? 6.374 30.375 24.184 1.00 90.56 95 MET A CA 1
ATOM 776 C C . MET A 1 95 ? 7.791 29.815 24.025 1.00 90.56 95 MET A C 1
ATOM 778 O O . MET A 1 95 ? 8.717 30.538 23.647 1.00 90.56 95 MET A O 1
ATOM 782 N N . ASN A 1 96 ? 7.944 28.506 24.234 1.00 93.00 96 ASN A N 1
ATOM 783 C CA . ASN A 1 96 ? 9.124 27.783 23.776 1.00 93.00 96 ASN A CA 1
ATOM 784 C C . ASN A 1 96 ? 9.088 27.691 22.243 1.00 93.00 96 ASN A C 1
ATOM 786 O O . ASN A 1 96 ? 8.277 26.962 21.684 1.00 93.00 96 ASN A O 1
ATOM 790 N N . VAL A 1 97 ? 9.966 28.421 21.557 1.00 94.38 97 VAL A N 1
ATOM 791 C CA . VAL A 1 97 ? 10.005 28.457 20.083 1.00 94.38 97 VAL A CA 1
ATOM 792 C C . VAL A 1 97 ? 10.467 27.145 19.432 1.00 94.38 97 VAL A C 1
ATOM 794 O O . VAL A 1 97 ? 10.356 27.015 18.219 1.00 94.38 97 VAL A O 1
ATOM 797 N N . ASN A 1 98 ? 10.941 26.176 20.224 1.00 93.38 98 ASN A N 1
ATOM 798 C CA . ASN A 1 98 ? 11.260 24.812 19.775 1.00 93.38 98 ASN A CA 1
ATOM 799 C C . ASN A 1 98 ? 10.065 23.858 19.843 1.00 93.38 98 ASN A C 1
ATOM 801 O O . ASN A 1 98 ? 10.220 22.659 19.654 1.00 93.38 98 ASN A O 1
ATOM 805 N N . PHE A 1 99 ? 8.888 24.365 20.198 1.00 87.06 99 PHE A N 1
ATOM 806 C CA . PHE A 1 99 ? 7.681 23.564 20.266 1.00 87.06 99 PHE A CA 1
ATOM 807 C C . PHE A 1 99 ? 7.201 23.202 18.842 1.00 87.06 99 PHE A C 1
ATOM 809 O O . PHE A 1 99 ? 6.977 24.126 18.051 1.00 87.06 99 PHE A O 1
ATOM 816 N N . PRO A 1 100 ? 7.038 21.908 18.495 1.00 84.44 100 PRO A N 1
ATOM 817 C CA . PRO A 1 100 ? 6.670 21.466 17.148 1.00 84.44 100 PRO A CA 1
ATOM 818 C C . PRO A 1 100 ? 5.160 21.625 16.919 1.00 84.44 100 PRO A C 1
ATOM 820 O O . PRO A 1 100 ? 4.411 20.657 16.856 1.00 84.44 100 PRO A O 1
ATOM 823 N N . VAL A 1 101 ? 4.686 22.869 16.862 1.00 86.12 101 VAL A N 1
ATOM 824 C CA . VAL A 1 101 ? 3.249 23.184 16.737 1.00 86.12 101 VAL A CA 1
ATOM 825 C C . VAL A 1 101 ? 2.739 23.164 15.300 1.00 86.12 101 VAL A C 1
ATOM 827 O O . VAL A 1 101 ? 1.532 23.217 15.078 1.00 86.12 101 VAL A O 1
ATOM 830 N N . LEU A 1 102 ? 3.645 23.140 14.324 1.00 88.50 102 LEU A N 1
ATOM 831 C CA . LEU A 1 102 ? 3.275 23.142 12.918 1.00 88.50 102 LEU A CA 1
ATOM 832 C C . LEU A 1 102 ? 2.790 21.754 12.490 1.00 88.50 102 LEU A C 1
ATOM 834 O O . LEU A 1 102 ? 3.087 20.730 13.121 1.00 88.50 102 LEU A O 1
ATOM 838 N N . GLU A 1 103 ? 2.007 21.736 11.415 1.00 78.75 103 GLU A N 1
ATOM 839 C CA . GLU A 1 103 ? 1.567 20.495 10.787 1.00 78.75 103 GLU A CA 1
ATOM 840 C C . GLU A 1 103 ? 2.814 19.659 10.444 1.00 78.75 103 GLU A C 1
ATOM 842 O O . GLU A 1 103 ? 3.861 20.201 10.100 1.00 78.75 103 GLU A O 1
ATOM 847 N N . TYR A 1 104 ? 2.753 18.342 10.663 1.00 79.94 104 TYR A N 1
ATOM 848 C CA . TYR A 1 104 ? 3.886 17.417 10.439 1.00 79.94 104 TYR A CA 1
ATOM 849 C C . TYR A 1 104 ? 5.101 17.544 11.381 1.00 79.94 104 TYR A C 1
ATOM 851 O O . TYR A 1 104 ? 6.109 16.870 11.186 1.00 79.94 104 TYR A O 1
ATOM 859 N N . GLY A 1 105 ? 4.991 18.315 12.469 1.00 83.31 105 GLY A N 1
ATOM 860 C CA . GLY A 1 105 ? 6.015 18.342 13.524 1.00 83.31 105 GLY A CA 1
ATOM 861 C C . GLY A 1 105 ? 7.239 19.176 13.150 1.00 83.31 105 GLY A C 1
ATOM 862 O O . GLY A 1 105 ? 8.335 18.973 13.671 1.00 83.31 105 GLY A O 1
ATOM 863 N N . GLU A 1 106 ? 7.056 20.112 12.225 1.00 89.56 106 GLU A N 1
ATOM 864 C CA . GLU A 1 106 ? 8.076 21.069 11.825 1.00 89.56 106 GLU A CA 1
ATOM 865 C C . GLU A 1 106 ? 8.278 22.140 12.900 1.00 89.56 106 GLU A C 1
ATOM 867 O O . GLU A 1 106 ? 7.378 22.490 13.672 1.00 89.56 106 GLU A O 1
ATOM 872 N N . THR A 1 107 ? 9.476 22.718 12.928 1.00 92.50 107 THR A N 1
ATOM 873 C CA . THR A 1 107 ? 9.782 23.827 13.835 1.00 92.50 107 THR A CA 1
ATOM 874 C C . THR A 1 107 ? 9.515 25.165 13.167 1.00 92.50 107 THR A C 1
ATOM 876 O O . THR A 1 107 ? 9.724 25.331 11.962 1.00 92.50 107 THR A O 1
ATOM 879 N N . PHE A 1 108 ? 9.180 26.183 13.963 1.00 95.56 108 PHE A N 1
ATOM 880 C CA . PHE A 1 108 ? 9.124 27.560 13.466 1.00 95.56 108 PHE A CA 1
ATOM 881 C C . PHE A 1 108 ? 10.419 27.980 12.765 1.00 95.56 108 PHE A C 1
ATOM 883 O O . PHE A 1 108 ? 10.380 28.705 11.773 1.00 95.56 108 PHE A O 1
ATOM 890 N N . LEU A 1 109 ? 11.572 27.516 13.262 1.00 97.12 109 LEU A N 1
ATOM 891 C CA . LEU A 1 109 ? 12.864 27.834 12.668 1.00 97.12 109 LEU A CA 1
ATOM 892 C C . LEU A 1 109 ? 13.009 27.218 11.271 1.00 97.12 109 LEU A C 1
ATOM 894 O O . LEU A 1 109 ? 13.413 27.934 10.356 1.00 97.12 109 LEU A O 1
ATOM 898 N N . SER A 1 110 ? 12.635 25.947 11.101 1.00 95.25 110 SER A N 1
ATOM 899 C CA . SER A 1 110 ? 12.681 25.255 9.806 1.00 95.25 110 SER A CA 1
ATOM 900 C C . SER A 1 110 ? 11.824 25.960 8.755 1.00 95.25 110 SER A C 1
ATOM 902 O O . SER A 1 110 ? 12.348 26.352 7.720 1.00 95.25 110 SER A O 1
ATOM 904 N N . ARG A 1 111 ? 10.566 26.302 9.064 1.00 94.75 111 ARG A N 1
ATOM 905 C CA . ARG A 1 111 ? 9.713 27.056 8.130 1.00 94.75 111 ARG A CA 1
ATOM 906 C C . ARG A 1 111 ? 10.165 28.495 7.898 1.00 94.75 111 ARG A C 1
ATOM 908 O O . ARG A 1 111 ? 9.954 29.043 6.822 1.00 94.75 111 ARG A O 1
ATOM 915 N N . SER A 1 112 ? 10.814 29.135 8.872 1.00 96.06 112 SER A N 1
ATOM 916 C CA . SER A 1 112 ? 11.228 30.539 8.733 1.00 96.06 112 SER A CA 1
ATOM 917 C C . SER A 1 112 ? 12.264 30.798 7.629 1.00 96.06 112 SER A C 1
ATOM 919 O O . SER A 1 112 ? 12.414 31.955 7.227 1.00 96.06 112 SER A O 1
ATOM 921 N N . ILE A 1 113 ? 12.946 29.761 7.119 1.00 96.44 113 ILE A N 1
ATOM 922 C CA . ILE A 1 113 ? 13.943 29.891 6.039 1.00 96.44 113 ILE A CA 1
ATOM 923 C C . ILE A 1 113 ? 13.331 30.401 4.725 1.00 96.44 113 ILE A C 1
ATOM 925 O O . ILE A 1 113 ? 14.016 31.086 3.963 1.00 96.44 113 ILE A O 1
ATOM 929 N N . ASP A 1 114 ? 12.047 30.108 4.494 1.00 94.06 114 ASP A N 1
ATOM 930 C CA . ASP A 1 114 ? 11.279 30.564 3.330 1.00 94.06 114 ASP A CA 1
ATOM 931 C C . ASP A 1 114 ? 10.577 31.904 3.563 1.00 94.06 114 ASP A C 1
ATOM 933 O O . ASP A 1 114 ? 10.125 32.544 2.612 1.00 94.06 114 ASP A O 1
ATOM 937 N N . HIS A 1 115 ? 10.527 32.357 4.819 1.00 93.94 115 HIS A N 1
ATOM 938 C CA . HIS A 1 115 ? 9.913 33.622 5.192 1.00 93.94 115 HIS A CA 1
ATOM 939 C C . HIS A 1 115 ? 10.892 34.791 5.016 1.00 93.94 115 HIS A C 1
ATOM 941 O O . HIS A 1 115 ? 10.772 35.568 4.072 1.00 93.94 115 HIS A O 1
ATOM 947 N N . SER A 1 116 ? 11.838 34.967 5.948 1.00 96.06 116 SER A N 1
ATOM 948 C CA . SER A 1 116 ? 12.826 36.054 5.899 1.00 96.06 116 SER A CA 1
ATOM 949 C C . SER A 1 116 ? 13.983 35.850 6.880 1.00 96.06 116 SER A C 1
ATOM 951 O O . SER A 1 116 ? 13.831 35.239 7.943 1.00 96.06 116 SER A O 1
ATOM 953 N N . LEU A 1 117 ? 15.138 36.456 6.581 1.00 97.31 117 LEU A N 1
ATOM 954 C CA . LEU A 1 117 ? 16.308 36.458 7.472 1.00 97.31 117 LEU A CA 1
ATOM 955 C C . LEU A 1 117 ? 16.000 37.053 8.858 1.00 97.31 117 LEU A C 1
ATOM 957 O O . LEU A 1 117 ? 16.545 36.599 9.870 1.00 97.31 117 LEU A O 1
ATOM 961 N N . ASP A 1 118 ? 15.127 38.058 8.919 1.00 97.25 118 ASP A N 1
ATOM 962 C CA . ASP A 1 118 ? 14.736 38.704 10.172 1.00 97.25 118 ASP A CA 1
ATOM 963 C C . ASP A 1 118 ? 13.897 37.777 11.061 1.00 97.25 118 ASP A C 1
ATOM 965 O O . ASP A 1 118 ? 14.087 37.774 12.280 1.00 97.25 118 ASP A O 1
ATOM 969 N N . MET A 1 119 ? 13.027 36.945 10.473 1.00 97.38 119 MET A N 1
ATOM 970 C CA . MET A 1 119 ? 12.256 35.944 11.218 1.00 97.38 119 MET A CA 1
ATOM 971 C C . MET A 1 119 ? 13.174 34.864 11.799 1.00 97.38 119 MET A C 1
ATOM 973 O O . MET A 1 119 ? 13.104 34.577 12.995 1.00 97.38 119 MET A O 1
ATOM 977 N N . VAL A 1 120 ? 14.106 34.336 10.995 1.00 98.12 120 VAL A N 1
ATOM 978 C CA . VAL A 1 120 ? 15.134 33.387 11.464 1.00 98.12 120 VAL A CA 1
ATOM 979 C C . VAL A 1 120 ? 15.932 33.999 12.621 1.00 98.12 120 VAL A C 1
ATOM 981 O O . VAL A 1 120 ? 16.125 33.381 13.669 1.00 98.12 120 VAL A O 1
ATOM 984 N N . THR A 1 121 ? 16.377 35.248 12.458 1.00 98.12 121 THR A N 1
ATOM 985 C CA . THR A 1 121 ? 17.155 35.964 13.478 1.00 98.12 121 THR A CA 1
ATOM 986 C C . THR A 1 121 ? 16.360 36.136 14.770 1.00 98.12 121 THR A C 1
ATOM 988 O O . THR A 1 121 ? 16.907 35.921 15.855 1.00 98.12 121 THR A O 1
ATOM 991 N N . LEU A 1 122 ? 15.077 36.497 14.671 1.00 97.75 122 LEU A N 1
ATOM 992 C CA . LEU A 1 122 ? 14.168 36.607 15.807 1.00 97.75 122 LEU A CA 1
ATOM 993 C C . LEU A 1 122 ? 14.040 35.271 16.551 1.00 97.75 122 LEU A C 1
ATOM 995 O O . LEU A 1 122 ? 14.213 35.249 17.768 1.00 97.75 122 LEU A O 1
ATOM 999 N N . LEU A 1 123 ? 13.768 34.171 15.847 1.00 98.00 123 LEU A N 1
ATOM 1000 C CA . LEU A 1 123 ? 13.573 32.855 16.463 1.00 98.00 123 LEU A CA 1
ATOM 1001 C C . LEU A 1 123 ? 14.841 32.372 17.178 1.00 98.00 123 LEU A C 1
ATOM 1003 O O . LEU A 1 123 ? 14.775 31.969 18.339 1.00 98.00 123 LEU A O 1
ATOM 1007 N N . ILE A 1 124 ? 16.015 32.532 16.560 1.00 98.31 124 ILE A N 1
ATOM 1008 C CA . ILE A 1 124 ? 17.305 32.226 17.200 1.00 98.31 124 ILE A CA 1
ATOM 1009 C C . ILE A 1 124 ? 17.522 33.097 18.449 1.00 98.31 124 ILE A C 1
ATOM 1011 O O . ILE A 1 124 ? 17.967 32.603 19.484 1.00 98.31 124 ILE A O 1
ATOM 1015 N N . GLN A 1 125 ? 17.191 34.395 18.402 1.00 97.44 125 GLN A N 1
ATOM 1016 C CA . GLN A 1 125 ? 17.267 35.277 19.579 1.00 97.44 125 GLN A CA 1
ATOM 1017 C C . GLN A 1 125 ? 16.308 34.861 20.701 1.00 97.44 125 GLN A C 1
ATOM 1019 O O . GLN A 1 125 ? 16.575 35.148 21.868 1.00 97.44 125 GLN A O 1
ATOM 1024 N N . LYS A 1 126 ? 15.200 34.200 20.356 1.00 97.50 126 LYS A N 1
ATOM 1025 C CA . LYS A 1 126 ? 14.227 33.635 21.297 1.00 97.50 126 LYS A CA 1
ATOM 1026 C C . LYS A 1 126 ? 14.581 32.221 21.765 1.00 97.50 126 LYS A C 1
ATOM 1028 O O . LYS A 1 126 ? 13.823 31.652 22.540 1.00 97.50 126 LYS A O 1
ATOM 1033 N N . GLY A 1 127 ? 15.749 31.702 21.381 1.00 97.44 127 GLY A N 1
ATOM 1034 C CA . GLY A 1 127 ? 16.261 30.418 21.855 1.00 97.44 127 GLY A CA 1
ATOM 1035 C C . GLY A 1 127 ? 15.862 29.226 20.989 1.00 97.44 127 GLY A C 1
ATOM 1036 O O . GLY A 1 127 ? 15.854 28.106 21.495 1.00 97.44 127 GLY A O 1
ATOM 1037 N N . ALA A 1 128 ? 15.528 29.448 19.714 1.00 97.69 128 ALA A N 1
ATOM 1038 C CA . ALA A 1 128 ? 15.358 28.347 18.776 1.00 97.69 128 ALA A CA 1
ATOM 1039 C C . ALA A 1 128 ? 16.676 27.571 18.630 1.00 97.69 128 ALA A C 1
ATOM 1041 O O . ALA A 1 128 ? 17.734 28.167 18.399 1.00 97.69 128 ALA A O 1
ATOM 1042 N N . ASP A 1 129 ? 16.603 26.256 18.789 1.00 97.75 129 ASP A N 1
ATOM 1043 C CA . ASP A 1 129 ? 17.695 25.325 18.587 1.00 97.75 129 ASP 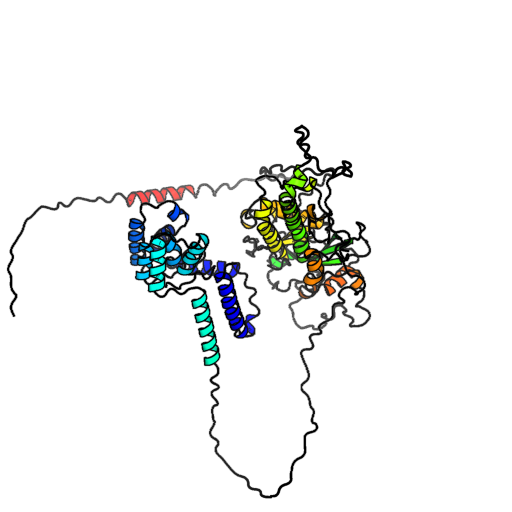A CA 1
ATOM 1044 C C . ASP A 1 129 ? 17.881 25.107 17.085 1.00 97.75 129 ASP A C 1
ATOM 1046 O O . ASP A 1 129 ? 17.001 24.620 16.378 1.00 97.75 129 ASP A O 1
ATOM 1050 N N . VAL A 1 130 ? 19.053 25.505 16.598 1.00 98.06 130 VAL A N 1
ATOM 1051 C CA . VAL A 1 130 ? 19.416 25.424 15.181 1.00 98.06 130 VAL A CA 1
ATOM 1052 C C . VAL A 1 130 ? 19.622 23.992 14.689 1.00 98.06 130 VAL A C 1
ATOM 1054 O O . VAL A 1 130 ? 19.717 23.793 13.482 1.00 98.06 130 VAL A O 1
ATOM 1057 N N . ASN A 1 131 ? 19.682 23.022 15.606 1.00 97.25 131 ASN A N 1
ATOM 1058 C CA . ASN A 1 131 ? 19.801 21.594 15.325 1.00 97.25 131 ASN A CA 1
ATOM 1059 C C . ASN A 1 131 ? 18.510 20.818 15.607 1.00 97.25 131 ASN A C 1
ATOM 1061 O O . ASN A 1 131 ? 18.539 19.593 15.556 1.00 97.25 131 ASN A O 1
ATOM 1065 N N . HIS A 1 132 ? 17.399 21.495 15.923 1.00 95.31 132 HIS A N 1
ATOM 1066 C CA . HIS A 1 132 ? 16.136 20.807 16.164 1.00 95.31 132 HIS A CA 1
ATOM 1067 C C . HIS A 1 132 ? 15.621 20.186 14.863 1.00 95.31 132 HIS A C 1
ATOM 1069 O O . HIS A 1 132 ? 15.386 20.894 13.878 1.00 95.31 132 HIS A O 1
ATOM 1075 N N . GLU A 1 133 ? 15.472 18.868 14.880 1.00 92.69 133 GLU A N 1
ATOM 1076 C CA . GLU A 1 133 ? 15.014 18.055 13.757 1.00 92.69 133 GLU A CA 1
ATOM 1077 C C . GLU A 1 133 ? 13.479 18.022 13.737 1.00 92.69 133 GLU A C 1
ATOM 1079 O O . GLU A 1 133 ? 12.846 17.951 14.793 1.00 92.69 133 GLU A O 1
ATOM 1084 N N . ASN A 1 134 ? 12.870 18.113 12.553 1.00 89.62 134 ASN A N 1
ATOM 1085 C CA . ASN A 1 134 ? 11.433 17.906 12.406 1.00 89.62 134 ASN A CA 1
ATOM 1086 C C . ASN A 1 134 ? 11.071 16.441 12.705 1.00 89.62 134 ASN A C 1
ATOM 1088 O O . ASN A 1 134 ? 11.891 15.535 12.560 1.00 89.62 134 ASN A O 1
ATOM 1092 N N . GLU A 1 135 ? 9.838 16.205 13.156 1.00 84.75 135 GLU A N 1
ATOM 1093 C CA . GLU A 1 135 ? 9.433 14.856 13.578 1.00 84.75 135 GLU A CA 1
ATOM 1094 C C . GLU A 1 135 ? 9.302 13.871 12.407 1.00 84.75 135 GLU A C 1
ATOM 1096 O O . GLU A 1 135 ? 9.430 12.670 12.620 1.00 84.75 135 GLU A O 1
ATOM 1101 N N . MET A 1 136 ? 9.033 14.367 11.195 1.00 79.50 136 MET A N 1
ATOM 1102 C CA . MET A 1 136 ? 8.725 13.534 10.029 1.00 79.50 136 MET A CA 1
ATOM 1103 C C . MET A 1 136 ? 9.975 13.058 9.280 1.00 79.50 136 MET A C 1
ATOM 1105 O O . MET A 1 136 ? 10.106 11.870 9.015 1.00 79.50 136 MET A O 1
ATOM 1109 N N . MET A 1 137 ? 10.889 13.967 8.946 1.00 82.44 137 MET A N 1
ATOM 1110 C CA . MET A 1 137 ? 12.045 13.686 8.081 1.00 82.44 137 MET A CA 1
ATOM 1111 C C . MET A 1 137 ? 13.372 13.701 8.849 1.00 82.44 137 MET A C 1
ATOM 1113 O O . MET A 1 137 ? 14.426 13.432 8.282 1.00 82.44 137 MET A O 1
ATOM 1117 N N . SER A 1 138 ? 13.345 14.015 10.150 1.00 90.06 138 SER A N 1
ATOM 1118 C CA . SER A 1 138 ? 14.546 14.280 10.953 1.00 90.06 138 SER A CA 1
ATOM 1119 C C . SER A 1 138 ? 15.444 15.389 10.373 1.00 90.06 138 SER A C 1
ATOM 1121 O O . SER A 1 138 ? 16.660 15.399 10.571 1.00 90.06 138 SER A O 1
ATOM 1123 N N . GLU A 1 139 ? 14.854 16.361 9.677 1.00 92.88 139 GLU A N 1
ATOM 1124 C CA . GLU A 1 139 ? 15.581 17.468 9.047 1.00 92.88 139 GLU A CA 1
ATOM 1125 C C . GLU A 1 139 ? 15.549 18.722 9.915 1.00 92.88 139 GLU A C 1
ATOM 1127 O O . GLU A 1 139 ? 14.515 19.080 10.485 1.00 92.88 139 GLU A O 1
ATOM 1132 N N . CYS A 1 140 ? 16.673 19.433 10.003 1.00 95.81 140 CYS A N 1
ATOM 1133 C CA . CYS A 1 140 ? 16.716 20.748 10.634 1.00 95.81 140 CYS A CA 1
ATOM 1134 C C . CYS A 1 140 ? 16.695 21.873 9.584 1.00 95.81 140 CYS A C 1
ATOM 1136 O O . CYS A 1 140 ? 16.811 21.648 8.379 1.00 95.81 140 CYS A O 1
ATOM 1138 N N . ALA A 1 141 ? 16.616 23.127 10.038 1.00 97.19 141 ALA A N 1
ATOM 1139 C CA . ALA A 1 141 ? 16.593 24.299 9.153 1.00 97.19 141 ALA A CA 1
ATOM 1140 C C . ALA A 1 141 ? 17.814 24.401 8.211 1.00 97.19 141 ALA A C 1
ATOM 1142 O O . ALA A 1 141 ? 17.729 25.020 7.150 1.00 97.19 141 ALA A O 1
ATOM 1143 N N . LEU A 1 142 ? 18.965 23.836 8.600 1.00 97.94 142 LEU A N 1
ATOM 1144 C CA . LEU A 1 142 ? 20.144 23.790 7.736 1.00 97.94 142 LEU A CA 1
ATOM 1145 C C . LEU A 1 142 ? 19.990 22.751 6.618 1.00 97.94 142 LEU A C 1
ATOM 1147 O O . LEU A 1 142 ? 20.444 23.026 5.511 1.00 97.94 142 LEU A O 1
ATOM 1151 N N . ASP A 1 143 ? 19.366 21.601 6.879 1.00 97.00 143 ASP A N 1
ATOM 1152 C CA . ASP A 1 143 ? 19.237 20.530 5.885 1.00 97.00 143 ASP A CA 1
ATOM 1153 C C . ASP A 1 143 ? 18.348 20.967 4.722 1.00 97.00 143 ASP A C 1
ATOM 1155 O O . ASP A 1 143 ? 18.790 20.875 3.579 1.00 97.00 143 ASP A O 1
ATOM 1159 N N . MET A 1 144 ? 17.206 21.594 5.021 1.00 95.56 144 MET A N 1
ATOM 1160 C CA . MET A 1 144 ? 16.299 22.161 4.014 1.00 95.56 144 MET A CA 1
ATOM 1161 C C . MET A 1 144 ? 16.992 23.202 3.112 1.00 95.56 144 MET A C 1
ATOM 1163 O O . MET A 1 144 ? 16.787 23.244 1.903 1.00 95.56 144 MET A O 1
ATOM 1167 N N . LEU A 1 145 ? 17.870 24.047 3.674 1.00 96.94 145 LEU A N 1
ATOM 1168 C CA . LEU A 1 145 ? 18.646 25.012 2.879 1.00 96.94 145 LEU A CA 1
ATOM 1169 C C . LEU A 1 145 ? 19.696 24.349 1.992 1.00 96.94 145 LEU A C 1
ATOM 1171 O O . LEU A 1 145 ? 20.077 24.919 0.970 1.00 96.94 145 LEU A O 1
ATOM 1175 N N . LEU A 1 146 ? 20.246 23.216 2.426 1.00 96.31 146 LEU A N 1
ATOM 1176 C CA . LEU A 1 146 ? 21.227 22.481 1.644 1.00 96.31 146 LEU A CA 1
ATOM 1177 C C . LEU A 1 146 ? 20.549 21.677 0.528 1.00 96.31 146 LEU A C 1
ATOM 1179 O O . LEU A 1 146 ? 21.102 21.618 -0.562 1.00 96.31 146 LEU A O 1
ATOM 1183 N N . GLU A 1 147 ? 19.368 21.110 0.775 1.00 94.62 147 GLU A N 1
ATOM 1184 C CA . GLU A 1 147 ? 18.520 20.498 -0.257 1.00 94.62 147 GLU A CA 1
ATOM 1185 C C . GLU A 1 147 ? 18.150 21.522 -1.337 1.00 94.62 147 GLU A C 1
ATOM 1187 O O . GLU A 1 147 ? 18.451 21.325 -2.510 1.00 94.62 147 GLU A O 1
ATOM 1192 N N . GLU A 1 148 ? 17.652 22.698 -0.948 1.00 95.38 148 GLU A N 1
ATOM 1193 C CA . GLU A 1 148 ? 17.335 23.749 -1.919 1.00 95.38 148 GLU A CA 1
ATOM 1194 C C . GLU A 1 148 ? 18.575 24.243 -2.685 1.00 95.38 148 GLU A C 1
ATOM 1196 O O . GLU A 1 148 ? 18.489 24.642 -3.851 1.00 95.38 148 GLU A O 1
ATOM 1201 N N . GLU A 1 149 ? 19.747 24.268 -2.044 1.00 96.12 149 GLU A N 1
ATOM 1202 C CA . GLU A 1 149 ? 20.994 24.589 -2.735 1.00 96.12 149 GLU A CA 1
ATOM 1203 C C . GLU A 1 149 ? 21.316 23.546 -3.807 1.00 96.12 149 GLU A C 1
ATOM 1205 O O . GLU A 1 149 ? 21.743 23.938 -4.892 1.00 96.12 149 GLU A O 1
ATOM 1210 N N . GLU A 1 150 ? 21.095 22.261 -3.530 1.00 92.88 150 GLU A N 1
ATOM 1211 C CA . GLU A 1 150 ? 21.282 21.160 -4.481 1.00 92.88 150 GLU A CA 1
ATOM 1212 C C . GLU A 1 150 ? 20.288 21.237 -5.643 1.00 92.88 150 GLU A C 1
ATOM 1214 O O . GLU A 1 150 ? 20.723 21.250 -6.798 1.00 92.88 150 GLU A O 1
ATOM 1219 N N . ASP A 1 151 ? 18.999 21.416 -5.351 1.00 90.50 151 ASP A N 1
ATOM 1220 C CA . ASP A 1 151 ? 17.931 21.529 -6.353 1.00 90.50 151 ASP A CA 1
ATOM 1221 C C . ASP A 1 151 ? 18.127 22.712 -7.309 1.00 90.50 151 ASP A C 1
ATOM 1223 O O . ASP A 1 151 ? 17.708 22.681 -8.467 1.00 90.50 151 ASP A O 1
ATOM 1227 N N . ASN A 1 152 ? 18.792 23.773 -6.843 1.00 92.12 152 ASN A N 1
ATOM 1228 C CA . ASN A 1 152 ? 19.064 24.978 -7.624 1.00 92.12 152 ASN A CA 1
ATOM 1229 C C . ASN A 1 152 ? 20.486 25.021 -8.218 1.00 92.12 152 ASN A C 1
ATOM 1231 O O . ASN A 1 152 ? 21.052 26.109 -8.390 1.00 92.12 152 ASN A O 1
ATOM 1235 N N . ASP A 1 153 ? 21.095 23.874 -8.535 1.00 92.19 153 ASP A N 1
ATOM 1236 C CA . ASP A 1 153 ? 22.445 23.768 -9.121 1.00 92.19 153 ASP A CA 1
ATOM 1237 C C . ASP A 1 153 ? 23.530 24.495 -8.293 1.00 92.19 153 ASP A C 1
ATOM 1239 O O . ASP A 1 153 ? 24.402 25.202 -8.822 1.00 92.19 153 ASP A O 1
ATOM 1243 N N . GLY A 1 154 ? 23.450 24.408 -6.967 1.00 91.62 154 GLY A N 1
ATOM 1244 C CA . GLY A 1 154 ? 24.356 25.085 -6.039 1.00 91.62 154 GLY A CA 1
ATOM 1245 C C . GLY A 1 154 ? 24.075 26.582 -5.850 1.00 91.62 154 GLY A C 1
ATOM 1246 O O . GLY A 1 154 ? 24.951 27.327 -5.390 1.00 91.62 154 GLY A O 1
ATOM 1247 N N . LYS A 1 155 ? 22.900 27.088 -6.254 1.00 94.62 155 LYS A N 1
ATOM 1248 C CA . LYS A 1 155 ? 22.584 28.527 -6.217 1.00 94.62 155 LYS A CA 1
ATOM 1249 C C . LYS A 1 155 ? 21.500 28.865 -5.203 1.00 94.62 155 LYS A C 1
ATOM 1251 O O . LYS A 1 155 ? 20.325 28.946 -5.527 1.00 94.62 155 LYS A O 1
ATOM 1256 N N . LEU A 1 156 ? 21.932 29.287 -4.017 1.00 96.25 156 LEU A N 1
ATOM 1257 C CA . LEU A 1 156 ? 21.064 29.999 -3.076 1.00 96.25 156 LEU A CA 1
ATOM 1258 C C . LEU A 1 156 ? 20.962 31.503 -3.379 1.00 96.25 156 LEU A C 1
ATOM 1260 O O . LEU A 1 156 ? 21.933 32.150 -3.813 1.00 96.25 156 LEU A O 1
ATOM 1264 N N . SER A 1 157 ? 19.795 32.077 -3.072 1.00 95.62 157 SER A N 1
ATOM 1265 C CA . SER A 1 157 ? 19.575 33.527 -3.080 1.00 95.62 157 SER A CA 1
ATOM 1266 C C . SER A 1 157 ? 20.508 34.240 -2.085 1.00 95.62 157 SER A C 1
ATOM 1268 O O . SER A 1 157 ? 21.061 33.631 -1.166 1.00 95.62 157 SER A O 1
ATOM 1270 N N . GLY A 1 158 ? 20.718 35.551 -2.257 1.00 97.38 158 GLY A N 1
ATOM 1271 C CA . GLY A 1 158 ? 21.582 36.326 -1.354 1.00 97.38 158 GLY A CA 1
ATOM 1272 C C . GLY A 1 158 ? 21.118 36.283 0.107 1.00 97.38 158 GLY A C 1
ATOM 1273 O O . GLY A 1 158 ? 21.946 36.194 1.011 1.00 97.38 158 GLY A O 1
ATOM 1274 N N . GLU A 1 159 ? 19.803 36.283 0.323 1.00 96.19 159 GLU A N 1
ATOM 1275 C CA . GLU A 1 159 ? 19.192 36.164 1.646 1.00 96.19 159 GLU A CA 1
ATOM 1276 C C . GLU A 1 159 ? 19.358 34.754 2.223 1.00 96.19 159 GLU A C 1
ATOM 1278 O O . GLU A 1 159 ? 19.861 34.614 3.336 1.00 96.19 159 GLU A O 1
ATOM 1283 N N . LYS A 1 160 ? 19.073 33.700 1.447 1.00 97.50 160 LYS A N 1
ATOM 1284 C CA . LYS A 1 160 ? 19.243 32.308 1.900 1.00 97.50 160 LYS A CA 1
ATOM 1285 C C . LYS A 1 160 ? 20.701 31.965 2.217 1.00 97.50 160 LYS A C 1
ATOM 1287 O O . LYS A 1 160 ? 20.982 31.293 3.205 1.00 97.50 160 LYS A O 1
ATOM 1292 N N . LYS A 1 161 ? 21.663 32.542 1.487 1.00 98.00 161 LYS A N 1
ATOM 1293 C CA . LYS A 1 161 ? 23.096 32.481 1.844 1.00 98.00 161 LYS A CA 1
ATOM 1294 C C . LYS A 1 161 ? 23.394 33.130 3.196 1.00 98.00 161 LYS A C 1
ATOM 1296 O O . LYS A 1 161 ? 24.233 32.625 3.944 1.00 98.00 161 LYS A O 1
ATOM 1301 N N . ALA A 1 162 ? 22.740 34.249 3.509 1.00 98.12 162 ALA A N 1
ATOM 1302 C CA . ALA A 1 162 ? 22.884 34.907 4.803 1.00 98.12 162 ALA A CA 1
ATOM 1303 C C . ALA A 1 162 ? 22.266 34.069 5.933 1.00 98.12 162 ALA A C 1
ATOM 1305 O O . ALA A 1 162 ? 22.900 33.935 6.980 1.00 98.12 162 ALA A O 1
ATOM 1306 N N . ILE A 1 163 ? 21.104 33.447 5.697 1.00 98.31 163 ILE A N 1
ATOM 1307 C CA . ILE A 1 163 ? 20.453 32.514 6.630 1.00 98.31 163 ILE A CA 1
ATOM 1308 C C . ILE A 1 163 ? 21.358 31.305 6.894 1.00 98.31 163 ILE A C 1
ATOM 1310 O O . ILE A 1 163 ? 21.714 31.053 8.044 1.00 98.31 163 ILE A O 1
ATOM 1314 N N . LYS A 1 164 ? 21.829 30.619 5.843 1.00 98.25 164 LYS A N 1
ATOM 1315 C CA . LYS A 1 164 ? 22.764 29.486 5.953 1.00 98.25 164 LYS A CA 1
ATOM 1316 C C . LYS A 1 164 ? 23.999 29.855 6.779 1.00 98.25 164 LYS A C 1
ATOM 1318 O O . LYS A 1 164 ? 24.381 29.143 7.705 1.00 98.25 164 LYS A O 1
ATOM 1323 N N . LYS A 1 165 ? 24.608 31.013 6.496 1.00 98.31 165 LYS A N 1
ATOM 1324 C CA . LYS A 1 165 ? 25.764 31.514 7.253 1.00 98.31 165 LYS A CA 1
ATOM 1325 C C . LYS A 1 165 ? 25.429 31.787 8.723 1.00 98.31 165 LYS A C 1
ATOM 1327 O O . LYS A 1 165 ? 26.261 31.514 9.591 1.00 98.31 165 LYS A O 1
ATOM 1332 N N . LEU A 1 166 ? 24.253 32.348 9.006 1.00 98.31 166 LEU A N 1
ATOM 1333 C CA . LEU A 1 166 ? 23.788 32.613 10.366 1.00 98.31 166 LEU A CA 1
ATOM 1334 C C . LEU A 1 166 ? 23.617 31.308 11.153 1.00 98.31 166 LEU A C 1
ATOM 1336 O O . LEU A 1 166 ? 24.161 31.217 12.252 1.00 98.31 166 LEU A O 1
ATOM 1340 N N . LEU A 1 167 ? 22.941 30.308 10.580 1.00 98.38 167 LEU A N 1
ATOM 1341 C CA . LEU A 1 167 ? 22.738 28.991 11.195 1.00 98.38 167 LEU A CA 1
ATOM 1342 C C . LEU A 1 167 ? 24.076 28.317 11.528 1.00 98.38 167 LEU A C 1
ATOM 1344 O O . LEU A 1 167 ? 24.316 27.965 12.682 1.00 98.38 167 LEU A O 1
ATOM 1348 N N . LEU A 1 168 ? 25.004 28.255 10.568 1.00 97.94 168 LEU A N 1
ATOM 1349 C CA . LEU A 1 168 ? 26.347 27.699 10.787 1.00 97.94 168 LEU A CA 1
ATOM 1350 C C . LEU A 1 168 ? 27.114 28.448 11.891 1.00 97.94 168 LEU A C 1
ATOM 1352 O O . LEU A 1 168 ? 27.739 27.837 12.752 1.00 97.94 168 LEU A O 1
ATOM 1356 N N . THR A 1 169 ? 27.020 29.783 11.932 1.00 98.19 169 THR A N 1
ATOM 1357 C CA . THR A 1 169 ? 27.658 30.595 12.991 1.00 98.19 169 THR A CA 1
ATOM 1358 C C . THR A 1 169 ? 27.058 30.322 14.376 1.00 98.19 169 THR A C 1
ATOM 1360 O O . THR A 1 169 ? 27.703 30.566 15.396 1.00 98.19 169 THR A O 1
ATOM 1363 N N . LYS A 1 170 ? 25.818 29.833 14.427 1.00 98.25 170 LYS A N 1
ATOM 1364 C CA . LYS A 1 170 ? 25.112 29.449 15.653 1.00 98.25 170 LYS A CA 1
ATOM 1365 C C . LYS A 1 170 ? 25.301 27.979 16.026 1.00 98.25 170 LYS A C 1
ATOM 1367 O O . LYS A 1 170 ? 24.748 27.562 17.036 1.00 98.25 170 LYS A O 1
ATOM 1372 N N . GLY A 1 171 ? 26.128 27.243 15.284 1.00 97.81 171 GLY A N 1
ATOM 1373 C CA . GLY A 1 171 ? 26.439 25.845 15.564 1.00 97.81 171 GLY A CA 1
ATOM 1374 C C . GLY A 1 171 ? 25.433 24.862 14.973 1.00 97.81 171 GLY A C 1
ATOM 1375 O O . GLY A 1 171 ? 25.286 23.772 15.521 1.00 97.81 171 GLY A O 1
ATOM 1376 N N . ALA A 1 172 ? 24.735 25.241 13.897 1.00 97.94 172 ALA A N 1
ATOM 1377 C CA . ALA A 1 172 ? 23.971 24.284 13.109 1.00 97.94 172 ALA A CA 1
ATOM 1378 C C . ALA A 1 172 ? 24.924 23.255 12.492 1.00 97.94 172 ALA A C 1
ATOM 1380 O O . ALA A 1 172 ? 25.933 23.629 11.887 1.00 97.94 172 ALA A O 1
ATOM 1381 N N . LYS A 1 173 ? 24.588 21.986 12.670 1.00 97.62 173 LYS A N 1
ATOM 1382 C CA . LYS A 1 173 ? 25.303 20.811 12.194 1.00 97.62 173 LYS A CA 1
ATOM 1383 C C . LYS A 1 173 ? 24.558 20.233 11.005 1.00 97.62 173 LYS A C 1
ATOM 1385 O O . LYS A 1 173 ? 23.327 20.217 10.987 1.00 97.62 173 LYS A O 1
ATOM 1390 N N . THR A 1 174 ? 25.300 19.753 10.024 1.00 95.44 174 THR A N 1
ATOM 1391 C CA . THR A 1 174 ? 24.757 18.945 8.926 1.00 95.44 174 THR A CA 1
ATOM 1392 C C . THR A 1 174 ? 24.168 17.635 9.458 1.00 95.44 174 THR A C 1
ATOM 1394 O O . THR A 1 174 ? 24.557 17.189 10.539 1.00 95.44 174 THR A O 1
ATOM 1397 N N . ALA A 1 175 ? 23.257 17.000 8.712 1.00 90.00 175 ALA A N 1
ATOM 1398 C CA . ALA A 1 175 ? 22.750 15.669 9.061 1.00 90.00 175 ALA A CA 1
ATOM 1399 C C . ALA A 1 175 ? 23.882 14.672 9.388 1.00 90.00 175 ALA A C 1
ATOM 1401 O O . ALA A 1 175 ? 23.839 14.014 10.423 1.00 90.00 175 ALA A O 1
ATOM 1402 N N . GLU A 1 176 ? 24.941 14.634 8.571 1.00 87.38 176 GLU A N 1
ATOM 1403 C CA . GLU A 1 176 ? 26.120 13.775 8.774 1.00 87.38 176 GLU A CA 1
ATOM 1404 C C . GLU A 1 176 ? 26.799 14.026 10.134 1.00 87.38 176 GLU A C 1
ATOM 1406 O O . GLU A 1 176 ? 27.054 13.092 10.892 1.00 87.38 176 GLU A O 1
ATOM 1411 N N . GLU A 1 177 ? 27.033 15.291 10.495 1.00 92.94 177 GLU A N 1
ATOM 1412 C CA . GLU A 1 177 ? 27.620 15.653 11.792 1.00 92.94 177 GLU A CA 1
ATOM 1413 C C . GLU A 1 177 ? 26.727 15.243 12.971 1.00 92.94 177 GLU A C 1
ATOM 1415 O O . GLU A 1 177 ? 27.239 14.738 13.970 1.00 92.94 177 GLU A O 1
ATOM 1420 N N . ARG A 1 178 ? 25.401 15.410 12.857 1.00 94.31 178 ARG A N 1
ATOM 1421 C CA . ARG A 1 178 ? 24.459 15.016 13.920 1.00 94.31 178 ARG A CA 1
ATOM 1422 C C . ARG A 1 178 ? 24.388 13.501 14.094 1.00 94.31 178 ARG A C 1
ATOM 1424 O O . ARG A 1 178 ? 24.343 13.024 15.227 1.00 94.31 178 ARG A O 1
ATOM 1431 N N . TRP A 1 179 ? 24.415 12.741 13.000 1.00 83.81 179 TRP A N 1
ATOM 1432 C CA . TRP A 1 179 ? 24.484 11.279 13.055 1.00 83.81 179 TRP A CA 1
ATOM 1433 C C . TRP A 1 179 ? 25.790 10.795 13.688 1.00 83.81 179 TRP A C 1
ATOM 1435 O O . TRP A 1 179 ? 25.756 9.885 14.517 1.00 83.81 179 TRP A O 1
ATOM 1445 N N . MET A 1 180 ? 26.920 11.446 13.390 1.00 82.69 180 MET A N 1
ATOM 1446 C CA . MET A 1 180 ? 28.191 11.159 14.063 1.00 82.69 180 MET A CA 1
ATOM 1447 C C . MET A 1 180 ? 28.127 11.437 15.571 1.00 82.69 180 MET A C 1
ATOM 1449 O O . MET A 1 180 ? 28.589 10.608 16.354 1.00 82.69 180 MET A O 1
ATOM 1453 N N . ASP A 1 181 ? 27.509 12.544 16.001 1.00 89.62 181 ASP A N 1
ATOM 1454 C CA . ASP A 1 181 ? 27.326 12.819 17.433 1.00 89.62 181 ASP A CA 1
ATOM 1455 C C . ASP A 1 181 ? 26.463 11.745 18.119 1.00 89.62 181 ASP A C 1
ATOM 1457 O O . ASP A 1 181 ? 26.822 11.280 19.202 1.00 89.62 181 ASP A O 1
ATOM 1461 N N . LYS A 1 182 ? 25.350 11.324 17.491 1.00 86.12 182 LYS A N 1
ATOM 1462 C CA . LYS A 1 182 ? 24.472 10.254 18.006 1.00 86.12 182 LYS A CA 1
ATOM 1463 C C . LYS A 1 182 ? 25.231 8.928 18.118 1.00 86.12 182 LYS A C 1
ATOM 1465 O O . LYS A 1 182 ? 25.135 8.241 19.134 1.00 86.12 182 LYS A O 1
ATOM 1470 N N . ALA A 1 183 ? 26.032 8.581 17.111 1.00 79.56 183 ALA A N 1
ATOM 1471 C CA . ALA A 1 183 ? 26.864 7.381 17.138 1.00 79.56 183 ALA A CA 1
ATOM 1472 C C . ALA A 1 183 ? 27.904 7.428 18.271 1.00 79.56 183 ALA A C 1
ATOM 1474 O O . ALA A 1 183 ? 28.104 6.438 18.980 1.00 79.56 183 ALA A O 1
ATOM 1475 N N . ASP A 1 184 ? 28.543 8.578 18.490 1.00 84.44 184 ASP A N 1
ATOM 1476 C CA . ASP A 1 184 ? 29.492 8.759 19.588 1.00 84.44 184 ASP A CA 1
ATOM 1477 C C . ASP A 1 184 ? 28.812 8.740 20.965 1.00 84.44 184 ASP A C 1
ATOM 1479 O O . ASP A 1 184 ? 29.392 8.218 21.921 1.00 84.44 184 ASP A O 1
ATOM 1483 N N . GLU A 1 185 ? 27.577 9.231 21.081 1.00 85.88 185 GLU A N 1
ATOM 1484 C CA . GLU A 1 185 ? 26.768 9.110 22.296 1.00 85.88 185 GLU A CA 1
ATOM 1485 C C . GLU A 1 185 ? 26.478 7.635 22.624 1.00 85.88 185 GLU A C 1
ATOM 1487 O O . GLU A 1 185 ? 26.754 7.184 23.739 1.00 85.88 185 GLU A O 1
ATOM 1492 N N . VAL A 1 186 ? 26.042 6.843 21.639 1.00 78.12 186 VAL A N 1
ATOM 1493 C CA . VAL A 1 186 ? 25.820 5.391 21.789 1.00 78.12 186 VAL A CA 1
ATOM 1494 C C . VAL A 1 186 ? 27.121 4.661 22.162 1.00 78.12 186 VAL A C 1
ATOM 1496 O O . VAL A 1 186 ? 27.146 3.810 23.062 1.00 78.12 186 VAL A O 1
ATOM 1499 N N . ARG A 1 187 ? 28.254 5.033 21.549 1.00 78.69 187 ARG A N 1
ATOM 1500 C CA . ARG A 1 187 ? 29.583 4.510 21.919 1.00 78.69 187 ARG A CA 1
ATOM 1501 C C . ARG A 1 187 ? 29.954 4.854 23.365 1.00 78.69 187 ARG A C 1
ATOM 1503 O O . ARG A 1 187 ? 30.507 4.013 24.071 1.00 78.69 187 ARG A O 1
ATOM 1510 N N . GLN A 1 188 ? 29.640 6.055 23.843 1.00 84.38 188 GLN A N 1
ATOM 1511 C CA . GLN A 1 188 ? 29.885 6.430 25.239 1.00 84.38 188 GLN A CA 1
ATOM 1512 C C . GLN A 1 188 ? 28.975 5.668 26.210 1.00 84.38 188 GLN A C 1
ATOM 1514 O O . GLN A 1 188 ? 29.449 5.232 27.262 1.00 84.38 188 GLN A O 1
ATOM 1519 N N . MET A 1 189 ? 27.704 5.447 25.858 1.00 76.62 189 MET A N 1
ATOM 1520 C CA . MET A 1 189 ? 26.772 4.662 26.676 1.00 76.62 189 MET A CA 1
ATOM 1521 C C . MET A 1 189 ? 27.220 3.199 26.812 1.00 76.62 189 MET A C 1
ATOM 1523 O O . MET A 1 189 ? 27.251 2.661 27.923 1.00 76.62 189 MET A O 1
ATOM 1527 N N . SER A 1 190 ? 27.659 2.576 25.715 1.00 76.50 190 SER A N 1
ATOM 1528 C CA . SER A 1 190 ? 28.176 1.197 25.728 1.00 76.50 190 SER A CA 1
ATOM 1529 C C . SER A 1 190 ? 29.483 1.052 26.521 1.00 76.50 190 SER A C 1
ATOM 1531 O O . SER A 1 190 ? 29.673 0.065 27.233 1.00 76.50 190 SER A O 1
ATOM 1533 N N . GLN A 1 191 ? 30.366 2.056 26.490 1.00 77.94 191 GLN A N 1
ATOM 1534 C CA . GLN A 1 191 ? 31.598 2.063 27.291 1.00 77.94 191 GLN A CA 1
ATOM 1535 C C . GLN A 1 191 ? 31.354 2.396 28.775 1.00 77.94 191 GLN A C 1
ATOM 1537 O O . GLN A 1 191 ? 32.105 1.942 29.644 1.00 77.94 191 GLN A O 1
ATOM 1542 N N . GLY A 1 192 ? 30.305 3.162 29.087 1.00 68.94 192 GLY A N 1
ATOM 1543 C CA . GLY A 1 192 ? 29.952 3.580 30.446 1.00 68.94 192 GLY A CA 1
ATOM 1544 C C . GLY A 1 192 ? 29.366 2.468 31.325 1.00 68.94 192 GLY A C 1
ATOM 1545 O O . GLY A 1 192 ? 29.568 2.490 32.541 1.00 68.94 192 GLY A O 1
ATOM 1546 N N . ASN A 1 193 ? 28.709 1.468 30.726 1.00 52.84 193 ASN A N 1
ATOM 1547 C CA . ASN A 1 193 ? 28.039 0.378 31.452 1.00 52.84 193 ASN A CA 1
ATOM 1548 C C . ASN A 1 193 ? 28.923 -0.845 31.761 1.00 52.84 193 ASN A C 1
ATOM 1550 O O . ASN A 1 193 ? 28.492 -1.760 32.459 1.00 52.84 193 ASN A O 1
ATOM 1554 N N . LEU A 1 194 ? 30.195 -0.845 31.350 1.00 47.28 194 LEU A N 1
ATOM 1555 C CA . LEU A 1 194 ? 31.155 -1.926 31.623 1.00 47.28 194 LEU A CA 1
ATOM 1556 C C . LEU A 1 194 ? 32.020 -1.679 32.876 1.00 47.28 194 LEU A C 1
ATOM 1558 O O . LEU A 1 194 ? 33.164 -2.125 32.971 1.00 47.28 194 LEU A O 1
ATOM 1562 N N . ARG A 1 195 ? 31.475 -0.998 33.894 1.00 44.53 195 ARG A N 1
ATOM 1563 C CA . ARG A 1 195 ? 32.039 -1.012 35.256 1.00 44.53 195 ARG A CA 1
ATOM 1564 C C . ARG A 1 195 ? 31.436 -2.162 36.060 1.00 44.53 195 ARG A C 1
ATOM 1566 O O . ARG A 1 195 ? 30.574 -1.965 36.912 1.00 44.53 195 ARG A O 1
ATOM 1573 N N . ILE A 1 196 ? 31.959 -3.369 35.843 1.00 43.41 196 ILE A N 1
ATOM 1574 C CA . ILE A 1 196 ? 31.795 -4.477 36.791 1.00 43.41 196 ILE A CA 1
ATOM 1575 C C . ILE A 1 196 ? 32.467 -4.049 38.104 1.00 43.41 196 ILE A C 1
ATOM 1577 O O . ILE A 1 196 ? 33.690 -4.100 38.252 1.00 43.41 196 ILE A O 1
ATOM 1581 N N . HIS A 1 197 ? 31.668 -3.601 39.071 1.00 39.56 197 HIS A N 1
ATOM 1582 C CA . HIS A 1 197 ? 32.105 -3.469 40.454 1.00 39.56 197 HIS A CA 1
ATOM 1583 C C . HIS A 1 197 ? 32.307 -4.877 41.028 1.00 39.56 197 HIS A C 1
ATOM 1585 O O . HIS A 1 197 ? 31.400 -5.468 41.607 1.00 39.56 197 HIS A O 1
ATOM 1591 N N . ILE A 1 198 ? 33.514 -5.428 40.869 1.00 38.41 198 ILE A N 1
ATOM 1592 C CA . ILE A 1 198 ? 33.947 -6.602 41.631 1.00 38.41 198 ILE A CA 1
ATOM 1593 C C . ILE A 1 198 ? 34.071 -6.158 43.092 1.00 38.41 198 ILE A C 1
ATOM 1595 O O . ILE A 1 198 ? 35.082 -5.586 43.507 1.00 38.41 198 ILE A O 1
ATOM 1599 N N . PHE A 1 199 ? 33.020 -6.385 43.877 1.00 36.69 199 PHE A N 1
ATOM 1600 C CA . PHE A 1 199 ? 33.076 -6.254 45.327 1.00 36.69 199 PHE A CA 1
ATOM 1601 C C . PHE A 1 199 ? 33.980 -7.359 45.886 1.00 36.69 199 PHE A C 1
ATOM 1603 O O . PHE A 1 199 ? 33.596 -8.523 45.964 1.00 36.69 199 PHE A O 1
ATOM 1610 N N . TYR A 1 200 ? 35.195 -6.989 46.292 1.00 37.47 200 TYR A N 1
ATOM 1611 C CA . TYR A 1 200 ? 36.011 -7.813 47.180 1.00 37.47 200 TYR A CA 1
ATOM 1612 C C . TYR A 1 200 ? 35.351 -7.844 48.566 1.00 37.47 200 TYR A C 1
ATOM 1614 O O . TYR A 1 200 ? 35.369 -6.848 49.289 1.00 37.47 200 TYR A O 1
ATOM 1622 N N . LEU A 1 201 ? 34.781 -8.988 48.946 1.00 34.03 201 LEU A N 1
ATOM 1623 C CA . LEU A 1 201 ? 34.420 -9.273 50.336 1.00 34.03 201 LEU A CA 1
ATOM 1624 C C . LEU A 1 201 ? 35.687 -9.636 51.143 1.00 34.03 201 LEU A C 1
ATOM 1626 O O . LEU A 1 201 ? 36.538 -10.373 50.634 1.00 34.03 201 LEU A O 1
ATOM 1630 N N . PRO A 1 202 ? 35.843 -9.154 52.392 1.00 41.66 202 PRO A N 1
ATOM 1631 C CA . PRO A 1 202 ? 36.960 -9.529 53.252 1.00 41.66 202 PRO A CA 1
ATOM 1632 C C . PRO A 1 202 ? 36.700 -10.887 53.929 1.00 41.66 202 PRO A C 1
ATOM 1634 O O . PRO A 1 202 ? 35.667 -11.093 54.561 1.00 41.66 202 PRO A O 1
ATOM 1637 N N . ASN A 1 203 ? 37.665 -11.804 53.816 1.00 35.50 203 ASN A N 1
ATOM 1638 C CA . ASN A 1 203 ? 37.665 -13.105 54.490 1.00 35.50 203 ASN A CA 1
ATOM 1639 C C . ASN A 1 203 ? 38.256 -13.006 55.908 1.00 35.50 203 ASN A C 1
ATOM 1641 O O . ASN A 1 203 ? 39.426 -12.650 56.064 1.00 35.50 203 ASN A O 1
ATOM 1645 N N . GLU A 1 204 ? 37.500 -13.443 56.917 1.00 38.44 204 GLU A N 1
ATOM 1646 C CA . GLU A 1 204 ? 38.011 -13.870 58.228 1.00 38.44 204 GLU A CA 1
ATOM 1647 C C . GLU A 1 204 ? 38.003 -15.423 58.317 1.00 38.44 204 GLU A C 1
ATOM 1649 O O . GLU A 1 204 ? 36.946 -16.038 58.349 1.00 38.44 204 GLU A O 1
ATOM 1654 N N . VAL A 1 205 ? 39.213 -16.016 58.237 1.00 39.16 205 VAL A N 1
ATOM 1655 C CA . VAL A 1 205 ? 39.863 -17.188 58.923 1.00 39.16 205 VAL A CA 1
ATOM 1656 C C . VAL A 1 205 ? 39.022 -18.179 59.800 1.00 39.16 205 VAL A C 1
ATOM 1658 O O . VAL A 1 205 ? 37.986 -17.760 60.299 1.00 39.16 205 VAL A O 1
ATOM 1661 N N . PRO A 1 206 ? 39.489 -19.418 60.190 1.00 50.88 206 PRO A N 1
ATOM 1662 C CA . PRO A 1 206 ? 40.817 -20.049 59.989 1.00 50.88 206 PRO A CA 1
ATOM 1663 C C . PRO A 1 206 ? 40.954 -21.598 59.793 1.00 50.88 206 PRO A C 1
ATOM 1665 O O . PRO A 1 206 ? 40.117 -22.400 60.185 1.00 50.88 206 PRO A O 1
ATOM 1668 N N . ASN A 1 207 ? 42.152 -21.974 59.303 1.00 35.38 207 ASN A N 1
ATOM 1669 C CA . ASN A 1 207 ? 43.024 -23.135 59.611 1.00 35.38 207 ASN A CA 1
ATOM 1670 C C . ASN A 1 207 ? 42.452 -24.536 59.911 1.00 35.38 207 ASN A C 1
ATOM 1672 O O . ASN A 1 207 ? 42.001 -24.772 61.028 1.00 35.38 207 ASN A O 1
ATOM 1676 N N . ILE A 1 208 ? 42.823 -25.520 59.067 1.00 33.16 208 ILE A N 1
ATOM 1677 C CA . ILE A 1 208 ? 43.284 -26.858 59.503 1.00 33.16 208 ILE A CA 1
ATOM 1678 C C . ILE A 1 208 ? 44.492 -27.326 58.653 1.00 33.16 208 ILE A C 1
ATOM 1680 O O . ILE A 1 208 ? 44.521 -27.195 57.435 1.00 33.16 208 ILE A O 1
ATOM 1684 N N . PHE A 1 209 ? 45.493 -27.848 59.367 1.00 33.50 209 PHE A N 1
ATOM 1685 C CA . PHE A 1 209 ? 46.785 -28.439 58.978 1.00 33.50 209 PHE A CA 1
ATOM 1686 C C . PHE A 1 209 ? 46.717 -29.670 58.042 1.00 33.50 209 PHE A C 1
ATOM 1688 O O . PHE A 1 209 ? 45.814 -30.486 58.194 1.00 33.50 209 PHE A O 1
ATOM 1695 N N . GLY A 1 210 ? 47.789 -29.931 57.262 1.00 30.48 210 GLY A N 1
ATOM 1696 C CA . GLY A 1 210 ? 48.166 -31.317 56.898 1.00 30.48 210 GLY A CA 1
ATOM 1697 C C . GLY A 1 210 ? 49.033 -31.576 55.646 1.00 30.48 210 GLY A C 1
ATOM 1698 O O . GLY A 1 210 ? 48.501 -31.944 54.616 1.00 30.48 210 GLY A O 1
ATOM 1699 N N . MET A 1 211 ? 50.357 -31.424 55.794 1.00 32.16 211 MET A N 1
ATOM 1700 C CA . MET A 1 211 ? 51.546 -32.053 55.148 1.00 32.16 211 MET A CA 1
ATOM 1701 C C . MET A 1 211 ? 51.509 -32.989 53.891 1.00 32.16 211 MET A C 1
ATOM 1703 O O . MET A 1 211 ? 50.621 -33.811 53.714 1.00 32.16 211 MET A O 1
ATOM 1707 N N . ILE A 1 212 ? 52.699 -33.009 53.233 1.00 32.84 212 ILE A N 1
ATOM 1708 C CA . ILE A 1 212 ? 53.365 -34.005 52.328 1.00 32.84 212 ILE A CA 1
ATOM 1709 C C . ILE A 1 212 ? 53.189 -33.727 50.811 1.00 32.84 212 ILE A C 1
ATOM 1711 O O . ILE A 1 212 ? 52.105 -33.884 50.279 1.00 32.84 212 ILE A O 1
ATOM 1715 N N . SER A 1 213 ? 54.129 -33.104 50.078 1.00 30.52 213 SER A N 1
ATOM 1716 C CA . SER A 1 213 ? 55.470 -33.477 49.545 1.00 30.52 213 SER A CA 1
ATOM 1717 C C . SER A 1 213 ? 55.499 -34.257 48.210 1.00 30.52 213 SER A C 1
ATOM 1719 O O . SER A 1 213 ? 54.961 -35.352 48.121 1.00 30.52 213 SER A O 1
ATOM 1721 N N . SER A 1 214 ? 56.286 -33.704 47.267 1.00 32.41 214 SER A N 1
ATOM 1722 C CA . SER A 1 214 ? 56.979 -34.286 46.091 1.00 32.41 214 SER A CA 1
ATOM 1723 C C . SER A 1 214 ? 56.199 -34.709 44.828 1.00 32.41 214 SER A C 1
ATOM 1725 O O . SER A 1 214 ? 55.725 -35.830 44.726 1.00 32.41 214 SER A O 1
ATOM 1727 N N . GLY A 1 215 ? 56.203 -33.793 43.845 1.00 33.56 215 GLY A N 1
ATOM 1728 C CA . GLY A 1 215 ? 56.648 -33.909 42.439 1.00 33.56 215 GLY A CA 1
ATOM 1729 C C . GLY A 1 215 ? 56.357 -35.148 41.583 1.00 33.56 215 GLY A C 1
ATOM 1730 O O . GLY A 1 215 ? 56.777 -36.234 41.941 1.00 33.56 215 GLY A O 1
ATOM 1731 N N . PHE A 1 216 ? 55.827 -34.933 40.368 1.00 30.84 216 PHE A N 1
ATOM 1732 C CA . PHE A 1 216 ? 56.302 -35.527 39.101 1.00 30.84 216 PHE A CA 1
ATOM 1733 C C . PHE A 1 216 ? 55.665 -34.810 37.882 1.00 30.84 216 PHE A C 1
ATOM 1735 O O . PHE A 1 216 ? 54.623 -34.173 37.997 1.00 30.84 216 PHE A O 1
ATOM 1742 N N . LEU A 1 217 ? 56.380 -34.873 36.756 1.00 32.62 217 LEU A N 1
ATOM 1743 C CA . LEU A 1 217 ? 56.250 -34.169 35.463 1.00 32.62 217 LEU A CA 1
ATOM 1744 C C . LEU A 1 217 ? 55.000 -34.538 34.603 1.00 32.62 217 LEU A C 1
ATOM 1746 O O . LEU A 1 217 ? 54.264 -35.447 34.978 1.00 32.62 217 LEU A O 1
ATOM 1750 N N . PRO A 1 218 ? 54.755 -33.845 33.461 1.00 51.19 218 PRO A N 1
ATOM 1751 C CA . PRO A 1 218 ? 53.444 -33.715 32.817 1.00 51.19 218 PRO A CA 1
ATOM 1752 C C . PRO A 1 218 ? 53.222 -34.697 31.658 1.00 51.19 218 PRO A C 1
ATOM 1754 O O . PRO A 1 218 ? 54.173 -35.036 30.965 1.00 51.19 218 PRO A O 1
ATOM 1757 N N . TYR A 1 219 ? 51.962 -35.065 31.397 1.00 31.66 219 TYR A N 1
ATOM 1758 C CA . TYR A 1 219 ? 51.452 -35.558 30.103 1.00 31.66 219 TYR A CA 1
ATOM 1759 C C . TYR A 1 219 ? 49.921 -35.365 30.030 1.00 31.66 219 TYR A C 1
ATOM 1761 O O . TYR A 1 219 ? 49.305 -35.071 31.056 1.00 31.66 219 TYR A O 1
ATOM 1769 N N . PRO A 1 220 ? 49.316 -35.399 28.826 1.00 44.66 220 PRO A N 1
ATOM 1770 C CA . PRO A 1 220 ? 48.247 -34.501 28.439 1.00 44.66 220 PRO A CA 1
ATOM 1771 C C . PRO A 1 220 ? 46.866 -35.164 28.456 1.00 44.66 220 PRO A C 1
ATOM 1773 O O . PRO A 1 220 ? 46.701 -36.369 28.623 1.00 44.66 220 PRO A O 1
ATOM 1776 N N . TRP A 1 221 ? 45.885 -34.291 28.289 1.00 32.31 221 TRP A N 1
ATOM 1777 C CA . TRP A 1 221 ? 44.453 -34.473 28.423 1.00 32.31 221 TRP A CA 1
ATOM 1778 C C . TRP A 1 221 ? 43.856 -35.596 27.566 1.00 32.31 221 TRP A C 1
ATOM 1780 O O . TRP A 1 221 ? 44.057 -35.642 26.354 1.00 32.31 221 TRP A O 1
ATOM 1790 N N . SER A 1 222 ? 43.013 -36.423 28.191 1.00 32.22 222 SER A N 1
ATOM 1791 C CA . SER A 1 222 ? 41.857 -37.035 27.530 1.00 32.22 222 SER A CA 1
ATOM 1792 C C . SER A 1 222 ? 40.698 -37.263 28.518 1.00 32.22 222 SER A C 1
ATOM 1794 O O . SER A 1 222 ? 40.901 -37.769 29.617 1.00 32.22 222 SER A O 1
ATOM 1796 N N . SER A 1 223 ? 39.504 -36.869 28.057 1.00 37.44 223 SER A N 1
ATOM 1797 C CA . SER A 1 223 ? 38.129 -37.226 28.460 1.00 37.44 223 SER A CA 1
ATOM 1798 C C . SER A 1 223 ? 37.603 -36.937 29.877 1.00 37.44 223 SER A C 1
ATOM 1800 O O . SER A 1 223 ? 38.102 -37.493 30.848 1.00 37.44 223 SER A O 1
ATOM 1802 N N . LEU A 1 224 ? 36.491 -36.188 29.922 1.00 33.56 224 LEU A N 1
ATOM 1803 C CA . LEU A 1 224 ? 35.211 -36.409 30.640 1.00 33.56 224 LEU A CA 1
ATOM 1804 C C . LEU A 1 224 ? 34.305 -35.230 30.197 1.00 33.56 224 LEU A C 1
ATOM 1806 O O . LEU A 1 224 ? 34.676 -34.089 30.433 1.00 33.56 224 LEU A O 1
ATOM 1810 N N . ARG A 1 225 ? 33.311 -35.370 29.305 1.00 35.31 225 ARG A N 1
ATOM 1811 C CA . ARG A 1 225 ? 31.990 -36.016 29.464 1.00 35.31 225 ARG A CA 1
ATOM 1812 C C . ARG A 1 225 ? 31.281 -35.568 30.750 1.00 35.31 225 ARG A C 1
ATOM 1814 O O . ARG A 1 225 ? 31.653 -36.048 31.817 1.00 35.31 225 ARG A O 1
ATOM 1821 N N . ASN A 1 226 ? 30.306 -34.659 30.651 1.00 33.69 226 ASN A N 1
ATOM 1822 C CA . ASN A 1 226 ? 28.875 -34.999 30.679 1.00 33.69 226 ASN A CA 1
ATOM 1823 C C . ASN A 1 226 ? 27.968 -33.752 30.765 1.00 33.69 226 ASN A C 1
ATOM 1825 O O . ASN A 1 226 ? 28.225 -32.865 31.570 1.00 33.69 226 ASN A O 1
ATOM 1829 N N . ASP A 1 227 ? 26.910 -33.813 29.954 1.00 36.19 227 ASP A N 1
ATOM 1830 C CA . ASP A 1 227 ? 25.522 -33.415 30.219 1.00 36.19 227 ASP A CA 1
ATOM 1831 C C . ASP A 1 227 ? 25.202 -31.935 30.468 1.00 36.19 227 ASP A C 1
ATOM 1833 O O . ASP A 1 227 ? 25.268 -31.464 31.595 1.00 36.19 227 ASP A O 1
ATOM 1837 N N . GLU A 1 228 ? 24.737 -31.265 29.407 1.00 39.81 228 GLU A N 1
ATOM 1838 C CA . GLU A 1 228 ? 23.654 -30.268 29.448 1.00 39.81 228 GLU A CA 1
ATOM 1839 C C . GLU A 1 228 ? 23.088 -30.111 28.017 1.00 39.81 228 GLU A C 1
ATOM 1841 O O . GLU A 1 228 ? 23.370 -29.155 27.301 1.00 39.81 228 GLU A O 1
ATOM 1846 N N . ASP A 1 229 ? 22.337 -31.130 27.582 1.00 42.97 229 ASP A N 1
ATOM 1847 C CA . ASP A 1 229 ? 21.366 -31.045 26.484 1.00 42.97 229 ASP A CA 1
ATOM 1848 C C . ASP A 1 229 ? 19.966 -30.884 27.100 1.00 42.97 229 ASP A C 1
ATOM 1850 O O . ASP A 1 229 ? 19.632 -31.647 28.011 1.00 42.97 229 ASP A O 1
ATOM 1854 N N . ALA A 1 230 ? 19.173 -29.945 26.567 1.00 40.88 230 ALA A N 1
ATOM 1855 C CA . ALA A 1 230 ? 17.729 -30.042 26.264 1.00 40.88 230 ALA A CA 1
ATOM 1856 C C . ALA A 1 230 ? 17.000 -28.701 26.480 1.00 40.88 230 ALA A C 1
ATOM 1858 O O . ALA A 1 230 ? 16.593 -28.389 27.593 1.00 40.88 230 ALA A O 1
ATOM 1859 N N . ASP A 1 231 ? 16.880 -27.902 25.415 1.00 42.91 231 ASP A N 1
ATOM 1860 C CA . ASP A 1 231 ? 15.591 -27.502 24.810 1.00 42.91 231 ASP A CA 1
ATOM 1861 C C . ASP A 1 231 ? 15.776 -26.268 23.917 1.00 42.91 231 ASP A C 1
ATOM 1863 O O . ASP A 1 231 ? 15.765 -25.134 24.382 1.00 42.91 231 ASP A O 1
ATOM 1867 N N . ALA A 1 232 ? 15.967 -26.514 22.617 1.00 39.53 232 ALA A N 1
ATOM 1868 C CA . ALA A 1 232 ? 15.646 -25.601 21.513 1.00 39.53 232 ALA A CA 1
ATOM 1869 C C . ALA A 1 232 ? 15.888 -26.332 20.178 1.00 39.53 232 ALA A C 1
ATOM 1871 O O . ALA A 1 232 ? 16.736 -25.955 19.374 1.00 39.53 232 ALA A O 1
ATOM 1872 N N . SER A 1 233 ? 15.172 -27.436 19.954 1.00 34.91 233 SER A N 1
ATOM 1873 C CA . SER A 1 233 ? 15.082 -28.072 18.637 1.00 34.91 233 SER A CA 1
ATOM 1874 C C . SER A 1 233 ? 13.863 -27.500 17.914 1.00 34.91 233 SER A C 1
ATOM 1876 O O . SER A 1 233 ? 12.840 -28.172 17.793 1.00 34.91 233 SER A O 1
ATOM 1878 N N . TYR A 1 234 ? 13.960 -26.257 17.438 1.00 34.97 234 TYR A N 1
ATOM 1879 C CA . TYR A 1 234 ? 13.083 -25.813 16.357 1.00 34.97 234 TYR A CA 1
ATOM 1880 C C . TYR A 1 234 ? 13.486 -26.613 15.115 1.00 34.97 234 TYR A C 1
ATOM 1882 O O . TYR A 1 234 ? 14.555 -26.407 14.538 1.00 34.97 234 TYR A O 1
ATOM 1890 N N . HIS A 1 235 ? 12.673 -27.610 14.765 1.00 34.75 235 HIS A N 1
ATOM 1891 C CA . HIS A 1 235 ? 12.803 -28.313 13.499 1.00 34.75 235 HIS A CA 1
ATOM 1892 C C . HIS A 1 235 ? 12.570 -27.303 12.377 1.00 34.75 235 HIS A C 1
ATOM 1894 O O . HIS A 1 235 ? 11.432 -26.948 12.091 1.00 34.75 235 HIS A O 1
ATOM 1900 N N . ASN A 1 236 ? 13.655 -26.873 11.735 1.00 37.06 236 ASN A N 1
ATOM 1901 C CA . ASN A 1 236 ? 13.618 -26.352 10.377 1.00 37.06 236 ASN A CA 1
ATOM 1902 C C . ASN A 1 236 ? 13.096 -27.506 9.509 1.00 37.06 236 ASN A C 1
ATOM 1904 O O . ASN A 1 236 ? 13.854 -28.412 9.151 1.00 37.06 236 ASN A O 1
ATOM 1908 N N . ARG A 1 237 ? 11.776 -27.574 9.308 1.00 44.56 237 ARG A N 1
ATOM 1909 C CA . ARG A 1 237 ? 11.200 -28.474 8.316 1.00 44.56 237 ARG A CA 1
ATOM 1910 C C . ARG A 1 237 ? 11.600 -27.880 6.979 1.00 44.56 237 ARG A C 1
ATOM 1912 O O . ARG A 1 237 ? 11.153 -26.793 6.631 1.00 44.56 237 ARG A O 1
ATOM 1919 N N . ASP A 1 238 ? 12.479 -28.578 6.272 1.00 42.81 238 ASP A N 1
ATOM 1920 C CA . ASP A 1 238 ? 12.629 -28.392 4.839 1.00 42.81 238 ASP A CA 1
ATOM 1921 C C . ASP A 1 238 ? 11.246 -28.672 4.244 1.00 42.81 238 ASP A C 1
ATOM 1923 O O . ASP A 1 238 ? 10.871 -29.828 4.035 1.00 42.81 238 ASP A O 1
ATOM 1927 N N . VAL A 1 239 ? 10.458 -27.606 4.058 1.00 47.81 239 VAL A N 1
ATOM 1928 C CA . VAL A 1 239 ? 9.308 -27.586 3.156 1.00 47.81 239 VAL A CA 1
ATOM 1929 C C . VAL A 1 239 ? 9.774 -28.343 1.924 1.00 47.81 239 VAL A C 1
ATOM 1931 O O . VAL A 1 239 ? 10.876 -28.068 1.430 1.00 47.81 239 VAL A O 1
ATOM 1934 N N . GLN A 1 240 ? 9.006 -29.332 1.463 1.00 43.94 240 GLN A N 1
ATOM 1935 C CA . GLN A 1 240 ? 9.233 -29.921 0.148 1.00 43.94 240 GLN A CA 1
ATOM 1936 C C . GLN A 1 240 ? 8.975 -28.814 -0.879 1.00 43.94 240 GLN A C 1
ATOM 1938 O O . GLN A 1 240 ? 7.922 -28.747 -1.501 1.00 43.94 240 GLN A O 1
ATOM 1943 N N . LYS A 1 241 ? 9.946 -27.899 -1.004 1.00 51.75 241 LYS A N 1
ATOM 1944 C CA . LYS A 1 241 ? 10.096 -26.979 -2.113 1.00 51.75 241 LYS A CA 1
ATOM 1945 C C . LYS A 1 241 ? 9.985 -27.865 -3.329 1.00 51.75 241 LYS A C 1
ATOM 1947 O O . LYS A 1 241 ? 10.769 -28.812 -3.417 1.00 51.75 241 LYS A O 1
ATOM 1952 N N . LEU A 1 242 ? 8.960 -27.578 -4.134 1.00 57.09 242 LEU A N 1
ATOM 1953 C CA . LEU A 1 242 ? 8.649 -28.141 -5.446 1.00 57.09 242 LEU A CA 1
ATOM 1954 C C . LEU A 1 242 ? 9.697 -29.160 -5.870 1.00 57.09 242 LEU A C 1
ATOM 1956 O O . LEU A 1 242 ? 10.847 -28.769 -6.099 1.00 57.09 242 LEU A O 1
ATOM 1960 N N . ASP A 1 243 ? 9.311 -30.443 -5.928 1.00 56.19 243 ASP A N 1
ATOM 1961 C CA . ASP A 1 243 ? 10.183 -31.520 -6.401 1.00 56.19 243 ASP A CA 1
ATOM 1962 C C . ASP A 1 243 ? 11.052 -30.968 -7.528 1.00 56.19 243 ASP A C 1
ATOM 1964 O O . ASP A 1 243 ? 10.517 -30.456 -8.510 1.00 56.19 243 ASP A O 1
ATOM 1968 N N . ALA A 1 244 ? 12.382 -31.029 -7.388 1.00 54.03 244 ALA A N 1
ATOM 1969 C CA . ALA A 1 244 ? 13.340 -30.342 -8.269 1.00 54.03 244 ALA A CA 1
ATOM 1970 C C . ALA A 1 244 ? 13.189 -30.665 -9.780 1.00 54.03 244 ALA A C 1
ATOM 1972 O O . ALA A 1 244 ? 13.930 -30.147 -10.611 1.00 54.03 244 ALA A O 1
ATOM 1973 N N . ALA A 1 245 ? 12.263 -31.558 -10.133 1.00 52.72 245 ALA A N 1
ATOM 1974 C CA . ALA A 1 245 ? 11.820 -31.891 -11.474 1.00 52.72 245 ALA A CA 1
ATOM 1975 C C . ALA A 1 245 ? 10.779 -30.920 -12.076 1.00 52.72 245 ALA A C 1
ATOM 1977 O O . ALA A 1 245 ? 10.647 -30.907 -13.299 1.00 52.72 245 ALA A O 1
ATOM 1978 N N . GLN A 1 246 ? 10.057 -30.124 -11.280 1.00 69.12 246 GLN A N 1
ATOM 1979 C CA . GLN A 1 246 ? 9.046 -29.169 -11.753 1.00 69.12 246 GLN A CA 1
ATOM 1980 C C . GLN A 1 246 ? 9.578 -27.740 -11.581 1.00 69.12 246 GLN A C 1
ATOM 1982 O O . GLN A 1 246 ? 9.128 -26.958 -10.751 1.00 69.12 246 GLN A O 1
ATOM 1987 N N . GLN A 1 247 ? 10.630 -27.426 -12.338 1.00 70.75 247 GLN A N 1
ATOM 1988 C CA . GLN A 1 247 ? 11.207 -26.088 -12.363 1.00 70.75 247 GLN A CA 1
ATOM 1989 C C . GLN A 1 247 ? 10.293 -25.197 -13.210 1.00 70.75 247 GLN A C 1
ATOM 1991 O O . GLN A 1 247 ? 10.211 -25.380 -14.425 1.00 70.75 247 GLN A O 1
ATOM 1996 N N . PHE A 1 248 ? 9.561 -24.287 -12.568 1.00 81.44 248 PHE A N 1
ATOM 1997 C CA . PHE A 1 248 ? 8.770 -23.295 -13.288 1.00 81.44 248 PHE A CA 1
ATOM 1998 C C . PHE A 1 248 ? 9.707 -22.333 -14.011 1.00 81.44 248 PHE A C 1
ATOM 2000 O O . PHE A 1 248 ? 10.634 -21.783 -13.416 1.00 81.44 248 PHE A O 1
ATOM 2007 N N . ASP A 1 249 ? 9.471 -22.163 -15.305 1.00 85.62 249 ASP A N 1
ATOM 2008 C CA . ASP A 1 249 ? 10.134 -21.169 -16.134 1.00 85.62 249 ASP A CA 1
ATOM 2009 C C . ASP A 1 249 ? 9.134 -20.078 -16.544 1.00 85.62 249 ASP A C 1
ATOM 2011 O O . ASP A 1 249 ? 7.918 -20.193 -16.343 1.00 85.62 249 ASP A O 1
ATOM 2015 N N . GLY A 1 250 ? 9.648 -19.013 -17.154 1.00 86.44 250 GLY A N 1
ATOM 2016 C CA . GLY A 1 250 ? 8.838 -17.913 -17.661 1.00 86.44 250 GLY A CA 1
ATOM 2017 C C . GLY A 1 250 ? 7.875 -18.302 -18.790 1.00 86.44 250 GLY A C 1
ATOM 2018 O O . GLY A 1 250 ? 7.072 -17.478 -19.197 1.00 86.44 250 GLY A O 1
ATOM 2019 N N . SER A 1 251 ? 7.892 -19.540 -19.303 1.00 90.19 251 SER A N 1
ATOM 2020 C CA . SER A 1 251 ? 6.914 -19.978 -20.314 1.00 90.19 251 SER A CA 1
ATOM 2021 C C . SER A 1 251 ? 5.546 -20.340 -19.717 1.00 90.19 251 SER A C 1
ATOM 2023 O O . SER A 1 251 ? 4.572 -20.571 -20.444 1.00 90.19 251 SER A O 1
ATOM 2025 N N . SER A 1 252 ? 5.472 -20.409 -18.387 1.00 93.69 252 SER A N 1
ATOM 2026 C CA . SER A 1 252 ? 4.249 -20.715 -17.656 1.00 93.69 252 SER A CA 1
ATOM 2027 C C . SER A 1 252 ? 3.358 -19.482 -17.482 1.00 93.69 252 SER A C 1
ATOM 2029 O O . SER A 1 252 ? 3.769 -18.339 -17.661 1.00 93.69 252 SER A O 1
ATOM 2031 N N . SER A 1 253 ? 2.102 -19.713 -17.120 1.00 95.56 253 SER A N 1
ATOM 2032 C CA . SER A 1 253 ? 1.149 -18.661 -16.767 1.00 95.56 253 SER A CA 1
ATOM 2033 C C . SER A 1 253 ? 0.264 -19.108 -15.613 1.00 95.56 253 SER A C 1
ATOM 2035 O O . SER A 1 253 ? 0.051 -20.304 -15.420 1.00 95.56 253 SER A O 1
ATOM 2037 N N . ILE A 1 254 ? -0.242 -18.153 -14.845 1.00 96.25 254 ILE A N 1
ATOM 2038 C CA . ILE A 1 254 ? -1.103 -18.373 -13.686 1.00 96.25 254 ILE A CA 1
ATOM 2039 C C . ILE A 1 254 ? -2.533 -18.016 -14.062 1.00 96.25 254 ILE A C 1
ATOM 2041 O O . ILE A 1 254 ? -2.790 -17.000 -14.706 1.00 96.25 254 ILE A O 1
ATOM 2045 N N . LYS A 1 255 ? -3.488 -18.846 -13.649 1.00 97.12 255 LYS A N 1
ATOM 2046 C CA . LYS A 1 255 ? -4.909 -18.575 -13.841 1.00 97.12 255 LYS A CA 1
ATOM 2047 C C . LYS A 1 255 ? -5.680 -18.806 -12.555 1.00 97.12 255 LYS A C 1
ATOM 2049 O O . LYS A 1 255 ? -5.734 -19.931 -12.060 1.00 97.12 255 LYS A O 1
ATOM 2054 N N . PHE A 1 256 ? -6.351 -17.764 -12.077 1.00 97.44 256 PHE A N 1
ATOM 2055 C CA . PHE A 1 256 ? -7.305 -17.872 -10.981 1.00 97.44 256 PHE A CA 1
ATOM 2056 C C . PHE A 1 256 ? -8.371 -18.946 -11.273 1.00 97.44 256 PHE A C 1
ATOM 2058 O O . PHE A 1 256 ? -8.996 -18.949 -12.339 1.00 97.44 256 PHE A O 1
ATOM 2065 N N . SER A 1 257 ? -8.576 -19.865 -10.327 1.00 96.31 257 SER A N 1
ATOM 2066 C CA . SER A 1 257 ? -9.616 -20.902 -10.392 1.00 96.31 257 SER A CA 1
ATOM 2067 C C . SER A 1 257 ? -10.825 -20.476 -9.564 1.00 96.31 257 SER A C 1
ATOM 2069 O O . SER A 1 257 ? -11.941 -20.325 -10.071 1.00 96.31 257 SER A O 1
ATOM 2071 N N . LYS A 1 258 ? -10.586 -20.268 -8.271 1.00 96.44 258 LYS A N 1
ATOM 2072 C CA . LYS A 1 258 ? -11.581 -19.941 -7.250 1.00 96.44 258 LYS A CA 1
ATOM 2073 C C . LYS A 1 258 ? -10.844 -19.453 -6.007 1.00 96.44 258 LYS A C 1
ATOM 2075 O O . LYS A 1 258 ? -9.620 -19.474 -5.945 1.00 96.44 258 LYS A O 1
ATOM 2080 N N . CYS A 1 259 ? -11.580 -19.053 -4.993 1.00 97.31 259 CYS A N 1
ATOM 2081 C CA . CYS A 1 259 ? -11.015 -18.798 -3.683 1.00 97.31 259 CYS A CA 1
ATOM 2082 C C . CYS A 1 259 ? -11.894 -19.451 -2.611 1.00 97.31 259 CYS A C 1
ATOM 2084 O O . CYS A 1 259 ? -13.033 -19.851 -2.889 1.00 97.31 259 CYS A O 1
ATOM 2086 N N . VAL A 1 260 ? -11.329 -19.620 -1.421 1.00 96.62 260 VAL A N 1
ATOM 2087 C CA . VAL A 1 260 ? -11.954 -20.315 -0.298 1.00 96.62 260 VAL A CA 1
ATOM 2088 C C . VAL A 1 260 ? -11.763 -19.519 0.985 1.00 96.62 260 VAL A C 1
ATOM 2090 O O . VAL A 1 260 ? -10.672 -19.013 1.237 1.00 96.62 260 VAL A O 1
ATOM 2093 N N . ASP A 1 261 ? -12.815 -19.438 1.793 1.00 96.38 261 ASP A N 1
ATOM 2094 C CA . ASP A 1 261 ? -12.750 -18.881 3.139 1.00 96.38 261 ASP A CA 1
ATOM 2095 C C . ASP A 1 261 ? -12.590 -20.021 4.152 1.00 96.38 261 ASP A C 1
ATOM 2097 O O . ASP A 1 261 ? -13.370 -20.978 4.144 1.00 96.38 261 ASP A O 1
ATOM 2101 N N . ILE A 1 262 ? -11.614 -19.903 5.049 1.00 94.94 262 ILE A N 1
ATOM 2102 C CA . ILE A 1 262 ? -11.447 -20.788 6.201 1.00 94.94 262 ILE A CA 1
ATOM 2103 C C . ILE A 1 262 ? -11.899 -20.048 7.444 1.00 94.94 262 ILE A C 1
ATOM 2105 O O . ILE A 1 262 ? -11.348 -19.003 7.793 1.00 94.94 262 ILE A O 1
ATOM 2109 N N . LYS A 1 263 ? -12.883 -20.611 8.141 1.00 94.00 263 LYS A N 1
ATOM 2110 C CA . LYS A 1 263 ? -13.403 -20.012 9.360 1.00 94.00 263 LYS A CA 1
ATOM 2111 C C . LYS A 1 263 ? -12.461 -20.273 10.526 1.00 94.00 263 LYS A C 1
ATOM 2113 O O . LYS A 1 263 ? -12.237 -21.425 10.903 1.00 94.00 263 LYS A O 1
ATOM 2118 N N . THR A 1 264 ? -11.973 -19.210 11.146 1.00 90.81 264 THR A N 1
ATOM 2119 C CA . THR A 1 264 ? -11.031 -19.289 12.262 1.00 90.81 264 THR A CA 1
ATOM 2120 C C . THR A 1 264 ? -11.724 -19.108 13.611 1.00 90.81 264 THR A C 1
ATOM 2122 O O . THR A 1 264 ? -12.798 -18.497 13.729 1.00 90.81 264 THR A O 1
ATOM 2125 N N . LEU A 1 265 ? -11.123 -19.685 14.652 1.00 84.44 265 LEU A N 1
ATOM 2126 C CA . LEU A 1 265 ? -11.424 -19.314 16.032 1.00 84.44 265 LEU A CA 1
ATOM 2127 C C . LEU A 1 265 ? -10.865 -17.903 16.281 1.00 84.44 265 LEU A C 1
ATOM 2129 O O . LEU A 1 265 ? -9.723 -17.683 15.929 1.0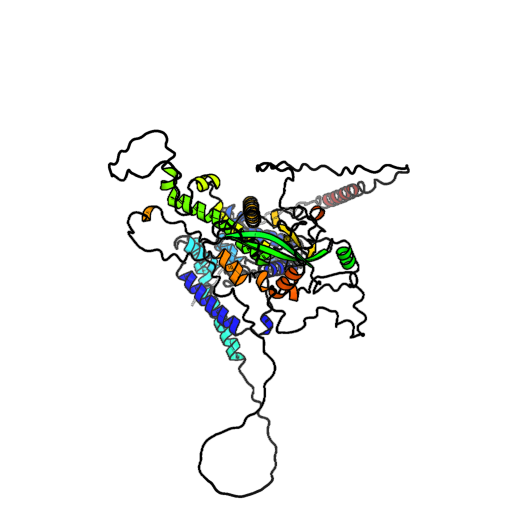0 84.44 265 LEU A O 1
ATOM 2133 N N . PRO A 1 266 ? -11.602 -16.947 16.864 1.00 78.56 266 PRO A N 1
ATOM 2134 C CA . PRO A 1 266 ? -11.049 -15.621 17.130 1.00 78.56 266 PRO A CA 1
ATOM 2135 C C . PRO A 1 266 ? -10.045 -15.666 18.299 1.00 78.56 266 PRO A C 1
ATOM 2137 O O . PRO A 1 266 ? -10.443 -15.993 19.416 1.00 78.56 266 PRO A O 1
ATOM 2140 N N . ASP A 1 267 ? -8.781 -15.301 18.072 1.00 68.25 267 ASP A N 1
ATOM 2141 C CA . ASP A 1 267 ? -7.695 -15.479 19.058 1.00 68.25 267 ASP A CA 1
ATOM 2142 C C . ASP A 1 267 ? -7.770 -14.556 20.288 1.00 68.25 267 ASP A C 1
ATOM 2144 O O . ASP A 1 267 ? -7.208 -14.871 21.334 1.00 68.25 267 ASP A O 1
ATOM 2148 N N . ASN A 1 268 ? -8.496 -13.434 20.208 1.00 63.38 268 ASN A N 1
ATOM 2149 C CA . ASN A 1 268 ? -8.448 -12.384 21.237 1.00 63.38 268 ASN A CA 1
ATOM 2150 C C . ASN A 1 268 ? -9.804 -11.839 21.691 1.00 63.38 268 ASN A C 1
ATOM 2152 O O . ASN A 1 268 ? -9.856 -10.887 22.476 1.00 63.38 268 ASN A O 1
ATOM 2156 N N . TYR A 1 269 ? -10.918 -12.427 21.256 1.00 64.75 269 TYR A N 1
ATOM 2157 C CA . TYR A 1 269 ? -12.201 -11.981 21.779 1.00 64.75 269 TYR A CA 1
ATOM 2158 C C . TYR A 1 269 ? -12.372 -12.517 23.199 1.00 64.75 269 TYR A C 1
ATOM 2160 O O . TYR A 1 269 ? -12.682 -13.686 23.413 1.00 64.75 269 TYR A O 1
ATOM 2168 N N . GLN A 1 270 ? -12.207 -11.636 24.190 1.00 61.62 270 GLN A N 1
ATOM 2169 C CA . GLN A 1 270 ? -12.836 -11.826 25.493 1.00 61.62 270 GLN A CA 1
ATOM 2170 C C . GLN A 1 270 ? -14.347 -11.801 25.252 1.00 61.62 270 GLN A C 1
ATOM 2172 O O . GLN A 1 270 ? -14.982 -10.750 25.294 1.00 61.62 270 GLN A O 1
ATOM 2177 N N . VAL A 1 271 ? -14.920 -12.962 24.922 1.00 58.72 271 VAL A N 1
ATOM 2178 C CA . VAL A 1 271 ? -16.315 -13.116 24.477 1.00 58.72 271 VAL A CA 1
ATOM 2179 C C . VAL A 1 271 ? -17.336 -12.885 25.604 1.00 58.72 271 VAL A C 1
ATOM 2181 O O . VAL A 1 271 ? -18.500 -13.254 25.481 1.00 58.72 271 VAL A O 1
ATOM 2184 N N . ASP A 1 272 ? -16.928 -12.245 26.698 1.00 63.16 272 ASP A N 1
ATOM 2185 C CA . ASP A 1 272 ? -17.811 -11.856 27.795 1.00 63.16 272 ASP A CA 1
ATOM 2186 C C . ASP A 1 272 ? -18.754 -10.698 27.408 1.00 63.16 272 ASP A C 1
ATOM 2188 O O . ASP A 1 272 ? -19.677 -10.380 28.162 1.00 63.16 272 ASP A O 1
ATOM 2192 N N . ASP A 1 273 ? -18.566 -10.072 26.238 1.00 74.50 273 ASP A N 1
ATOM 2193 C CA . ASP A 1 273 ? -19.512 -9.092 25.704 1.00 74.50 273 ASP A CA 1
ATOM 2194 C C . ASP A 1 273 ? -20.633 -9.774 24.896 1.00 74.50 273 ASP A C 1
ATOM 2196 O O . ASP A 1 273 ? -20.463 -10.187 23.741 1.00 74.50 273 ASP A O 1
ATOM 2200 N N . ASP A 1 274 ? -21.822 -9.853 25.505 1.00 81.19 274 ASP A N 1
ATOM 2201 C CA . ASP A 1 274 ? -23.064 -10.329 24.881 1.00 81.19 274 ASP A CA 1
ATOM 2202 C C . ASP A 1 274 ? -23.338 -9.663 23.516 1.00 81.19 274 ASP A C 1
ATOM 2204 O O . ASP A 1 274 ? -23.975 -10.274 22.648 1.00 81.19 274 ASP A O 1
ATOM 2208 N N . ALA A 1 275 ? -22.867 -8.425 23.304 1.00 79.75 275 ALA A N 1
ATOM 2209 C CA . ALA A 1 275 ? -23.013 -7.723 22.036 1.00 79.75 275 ALA A CA 1
ATOM 2210 C C . ALA A 1 275 ? -22.227 -8.420 20.917 1.00 79.75 275 ALA A C 1
ATOM 2212 O O . ALA A 1 275 ? -22.826 -8.785 19.904 1.00 79.75 275 ALA A O 1
ATOM 2213 N N . VAL A 1 276 ? -20.937 -8.700 21.128 1.00 79.56 276 VAL A N 1
ATOM 2214 C CA . VAL A 1 276 ? -20.072 -9.385 20.150 1.00 79.56 276 VAL A CA 1
ATOM 2215 C C . VAL A 1 276 ? -20.621 -10.773 19.834 1.00 79.56 276 VAL A C 1
ATOM 2217 O O . VAL A 1 276 ? -20.779 -11.143 18.670 1.00 79.56 276 VAL A O 1
ATOM 2220 N N . ALA A 1 277 ? -21.016 -11.521 20.865 1.00 80.94 277 ALA A N 1
ATOM 2221 C CA . ALA A 1 277 ? -21.617 -12.838 20.699 1.00 80.94 277 ALA A CA 1
ATOM 2222 C C . ALA A 1 277 ? -22.886 -12.798 19.832 1.00 80.94 277 ALA A C 1
ATOM 2224 O O . ALA A 1 277 ? -23.146 -13.717 19.052 1.00 80.94 277 ALA A O 1
ATOM 2225 N N . SER A 1 278 ? -23.693 -11.740 19.966 1.00 83.69 278 SER A N 1
ATOM 2226 C CA . SER A 1 278 ? -24.896 -11.551 19.157 1.00 83.69 278 SER A CA 1
ATOM 2227 C C . SER A 1 278 ? -24.584 -11.229 17.691 1.00 83.69 278 SER A C 1
ATOM 2229 O O . SER A 1 278 ? -25.259 -11.770 16.814 1.00 83.69 278 SER A O 1
ATOM 2231 N N . THR A 1 279 ? -23.536 -10.443 17.424 1.00 83.44 279 THR A N 1
ATOM 2232 C CA . THR A 1 279 ? -23.083 -10.078 16.070 1.00 83.44 279 THR A CA 1
ATOM 2233 C C . THR A 1 279 ? -22.456 -11.269 15.343 1.00 83.44 279 THR A C 1
ATOM 2235 O O . THR A 1 279 ? -22.731 -11.506 14.166 1.00 83.44 279 THR A O 1
ATOM 2238 N N . ILE A 1 280 ? -21.700 -12.109 16.059 1.00 85.56 280 ILE A N 1
ATOM 2239 C CA . ILE A 1 280 ? -21.194 -13.371 15.504 1.00 85.56 280 ILE A CA 1
ATOM 2240 C C . ILE A 1 280 ? -22.365 -14.324 15.199 1.00 85.56 280 ILE A C 1
ATOM 2242 O O . ILE A 1 280 ? -22.407 -14.952 14.140 1.00 85.56 280 ILE A O 1
ATOM 2246 N N . LYS A 1 281 ? -23.380 -14.403 16.077 1.00 84.44 281 LYS A N 1
ATOM 2247 C CA . LYS A 1 281 ? -24.592 -15.217 15.835 1.00 84.44 281 LYS A CA 1
ATOM 2248 C C . LYS A 1 281 ? -25.421 -14.735 14.646 1.00 84.44 281 LYS A C 1
ATOM 2250 O O . LYS A 1 281 ? -26.066 -15.565 14.004 1.00 84.44 281 LYS A O 1
ATOM 2255 N N . SER A 1 282 ? -25.455 -13.431 14.364 1.00 86.31 282 SER A N 1
ATOM 2256 C CA . SER A 1 282 ? -26.164 -12.901 13.193 1.00 86.31 282 SER A CA 1
ATOM 2257 C C . SER A 1 282 ? -25.405 -13.125 11.882 1.00 86.31 282 SER A C 1
ATOM 2259 O O . SER A 1 282 ? -26.001 -12.949 10.817 1.00 86.31 282 SER A O 1
ATOM 2261 N N . GLY A 1 283 ? -24.137 -13.550 11.950 1.00 85.12 283 GLY A N 1
ATOM 2262 C CA . GLY A 1 283 ? -23.239 -13.659 10.800 1.00 85.12 283 GLY A CA 1
ATOM 2263 C C . GLY A 1 283 ? -22.759 -12.300 10.295 1.00 85.12 283 GLY A C 1
ATOM 2264 O O . GLY A 1 283 ? -22.288 -12.207 9.166 1.00 85.12 283 GLY A O 1
ATOM 2265 N N . ASP A 1 284 ? -22.921 -11.249 11.104 1.00 88.25 284 ASP A N 1
ATOM 2266 C CA . ASP A 1 284 ? -22.423 -9.912 10.783 1.00 88.25 284 ASP A CA 1
ATOM 2267 C C . ASP A 1 284 ? -20.960 -9.734 11.177 1.00 88.25 284 ASP A C 1
ATOM 2269 O O . ASP A 1 284 ? -20.326 -8.804 10.691 1.00 88.25 284 ASP A O 1
ATOM 2273 N N . LEU A 1 285 ? -20.440 -10.639 12.009 1.00 90.19 285 LEU A N 1
ATOM 2274 C CA . LEU A 1 285 ? -19.034 -10.753 12.361 1.00 90.19 285 LEU A CA 1
ATOM 2275 C C . LEU A 1 285 ? -18.577 -12.197 12.153 1.00 90.19 285 LEU A C 1
ATOM 2277 O O . LEU A 1 285 ? -19.170 -13.121 12.718 1.00 90.19 285 LEU A O 1
ATOM 2281 N N . VAL A 1 286 ? -17.541 -12.405 11.347 1.00 92.31 286 VAL A N 1
ATOM 2282 C CA . VAL A 1 286 ? -16.978 -13.737 11.096 1.00 92.31 286 VAL A CA 1
ATOM 2283 C C . VAL A 1 286 ? -15.461 -13.644 11.119 1.00 92.31 286 VAL A C 1
ATOM 2285 O O . VAL A 1 286 ? -14.886 -12.879 10.353 1.00 92.31 286 VAL A O 1
ATOM 2288 N N . SER A 1 287 ? -14.819 -14.439 11.977 1.00 92.81 287 SER A N 1
ATOM 2289 C CA . SER A 1 287 ? -13.370 -14.623 11.902 1.00 92.81 287 SER A CA 1
ATOM 2290 C C . SER A 1 287 ? -13.072 -15.637 10.799 1.00 92.81 287 SER A C 1
ATOM 2292 O O . SER A 1 287 ? -13.586 -16.760 10.825 1.00 92.81 287 SER A O 1
ATOM 2294 N N . THR A 1 288 ? -12.357 -15.198 9.773 1.00 94.50 288 THR A N 1
ATOM 2295 C CA . THR A 1 288 ? -12.104 -15.941 8.547 1.00 94.50 288 THR A CA 1
ATOM 2296 C C . THR A 1 288 ? -10.819 -15.469 7.886 1.00 94.50 288 THR A C 1
ATOM 2298 O O . THR A 1 288 ? -10.519 -14.279 7.885 1.00 94.50 288 THR A O 1
ATOM 2301 N N . LYS A 1 289 ? -10.109 -16.397 7.249 1.00 96.00 289 LYS A N 1
ATOM 2302 C CA . LYS A 1 289 ? -8.967 -16.105 6.383 1.00 96.00 289 LYS A CA 1
ATOM 2303 C C . LYS A 1 289 ? -9.235 -16.662 4.990 1.00 96.00 289 LYS A C 1
ATOM 2305 O O . LYS A 1 289 ? -9.778 -17.761 4.872 1.00 96.00 289 LYS A O 1
ATOM 2310 N N . SER A 1 290 ? -8.914 -15.898 3.949 1.00 96.94 290 SER A N 1
ATOM 2311 C CA . SER A 1 290 ? -9.233 -16.287 2.569 1.00 96.94 290 SER A CA 1
ATOM 2312 C C . SER A 1 290 ? -7.980 -16.746 1.827 1.00 96.94 290 SER A C 1
ATOM 2314 O O . SER A 1 290 ? -6.903 -16.180 1.997 1.00 96.94 290 SER A O 1
ATOM 2316 N N . TYR A 1 291 ? -8.132 -17.739 0.957 1.00 97.56 291 TYR A N 1
ATOM 2317 C CA . TYR A 1 291 ? -7.048 -18.283 0.139 1.00 97.56 291 TYR A CA 1
ATOM 2318 C C . TYR A 1 291 ? -7.476 -18.365 -1.310 1.00 97.56 291 TYR A C 1
ATOM 2320 O O . TYR A 1 291 ? -8.637 -18.642 -1.623 1.00 97.56 291 TYR A O 1
ATOM 2328 N N . VAL A 1 292 ? -6.522 -18.160 -2.207 1.00 97.81 292 VAL A N 1
ATOM 2329 C CA . VAL A 1 292 ? -6.726 -18.314 -3.642 1.00 97.81 292 VAL A CA 1
ATOM 2330 C C . VAL A 1 292 ? -6.296 -19.703 -4.065 1.00 97.81 292 VAL A C 1
ATOM 2332 O O . VAL A 1 292 ? -5.228 -20.181 -3.694 1.00 97.81 292 VAL A O 1
ATOM 2335 N N . LEU A 1 293 ? -7.141 -20.316 -4.887 1.00 97.19 293 LEU A N 1
ATOM 2336 C CA . LEU A 1 293 ? -6.834 -21.513 -5.636 1.00 97.19 293 LEU A CA 1
ATOM 2337 C C . LEU A 1 293 ? -6.620 -21.131 -7.100 1.00 97.19 293 LEU A C 1
ATOM 2339 O O . LEU A 1 293 ? -7.457 -20.456 -7.712 1.00 97.19 293 LEU A O 1
ATOM 2343 N N . PHE A 1 294 ? -5.491 -21.534 -7.669 1.00 97.56 294 PHE A N 1
ATOM 2344 C CA . PHE A 1 294 ? -5.112 -21.171 -9.032 1.00 97.56 294 PHE A CA 1
ATOM 2345 C C . PHE A 1 294 ? -4.458 -22.336 -9.771 1.00 97.56 294 PHE A C 1
ATOM 2347 O O . PHE A 1 294 ? -3.931 -23.264 -9.166 1.00 97.56 294 PHE A O 1
ATOM 2354 N N . HIS A 1 295 ? -4.498 -22.284 -11.097 1.00 96.69 295 HIS A N 1
ATOM 2355 C CA . HIS A 1 295 ? -3.835 -23.248 -11.963 1.00 96.69 295 HIS A CA 1
ATOM 2356 C C . HIS A 1 295 ? -2.571 -22.655 -12.565 1.00 96.69 295 HIS A C 1
ATOM 2358 O O . HIS A 1 295 ? -2.544 -21.486 -12.954 1.00 96.69 295 HIS A O 1
ATOM 2364 N N . MET A 1 296 ? -1.570 -23.513 -12.727 1.00 94.25 296 MET A N 1
ATOM 2365 C CA . MET A 1 296 ? -0.445 -23.266 -13.618 1.00 94.25 296 MET A CA 1
ATOM 2366 C C . MET A 1 296 ? -0.799 -23.758 -15.024 1.00 94.25 296 MET A C 1
ATOM 2368 O O . MET A 1 296 ? -1.314 -24.863 -15.217 1.00 94.25 296 MET A O 1
ATOM 2372 N N . CYS A 1 297 ? -0.537 -22.930 -16.028 1.00 95.25 297 CYS A N 1
ATOM 2373 C CA . CYS A 1 297 ? -0.855 -23.202 -17.420 1.00 95.25 297 CYS A CA 1
ATOM 2374 C C . CYS A 1 297 ? 0.419 -23.158 -18.265 1.00 95.25 297 CYS A C 1
ATOM 2376 O O . CYS A 1 297 ? 1.192 -22.205 -18.188 1.00 95.25 297 CYS A O 1
ATOM 2378 N N . ASN A 1 298 ? 0.615 -24.167 -19.115 1.00 91.56 298 ASN A N 1
ATOM 2379 C CA . ASN A 1 298 ? 1.740 -24.242 -20.046 1.00 91.56 298 ASN A CA 1
ATOM 2380 C C . ASN A 1 298 ? 1.209 -24.182 -21.485 1.00 91.56 298 ASN A C 1
ATOM 2382 O O . ASN A 1 298 ? 0.336 -24.967 -21.878 1.00 91.56 298 ASN A O 1
ATOM 2386 N N . GLY A 1 299 ? 1.688 -23.202 -22.257 1.00 85.88 299 GLY A N 1
ATOM 2387 C CA . GLY A 1 299 ? 1.262 -22.992 -23.643 1.00 85.88 299 GLY A CA 1
ATOM 2388 C C . GLY A 1 299 ? -0.236 -22.691 -23.795 1.00 85.88 299 GLY A C 1
ATOM 2389 O O . GLY A 1 299 ? -0.845 -23.100 -24.782 1.00 85.88 299 GLY A O 1
ATOM 2390 N N . GLY A 1 300 ? -0.847 -22.030 -22.804 1.00 85.94 300 GLY A N 1
ATOM 2391 C CA . GLY A 1 300 ? -2.275 -21.679 -22.785 1.00 85.94 300 GLY A CA 1
ATOM 2392 C C . GLY A 1 300 ? -3.224 -22.804 -22.346 1.00 85.94 300 GLY A C 1
ATOM 2393 O O . GLY A 1 300 ? -4.430 -22.584 -22.240 1.00 85.94 300 GLY A O 1
ATOM 2394 N N . THR A 1 301 ? -2.705 -24.000 -22.066 1.00 91.88 301 THR A N 1
ATOM 2395 C CA . THR A 1 301 ? -3.466 -25.110 -21.475 1.00 91.88 301 THR A CA 1
ATOM 2396 C C . THR A 1 301 ? -3.206 -25.178 -19.977 1.00 91.88 301 THR A C 1
ATOM 2398 O O . THR A 1 301 ? -2.065 -25.359 -19.561 1.00 91.88 301 THR A O 1
ATOM 2401 N N . CYS A 1 302 ? -4.263 -25.046 -19.175 1.00 93.38 302 CYS A N 1
ATOM 2402 C CA . CYS A 1 302 ? -4.219 -25.213 -17.723 1.00 93.38 302 CYS A CA 1
ATOM 2403 C C . CYS A 1 302 ? -4.604 -26.651 -17.371 1.00 93.38 302 CYS A C 1
ATOM 2405 O O . CYS A 1 302 ? -5.633 -27.138 -17.848 1.00 93.38 302 CYS A O 1
ATOM 2407 N N . TYR A 1 303 ? -3.792 -27.329 -16.565 1.00 87.88 303 TYR A N 1
ATOM 2408 C CA . TYR A 1 303 ? -4.115 -28.672 -16.093 1.00 87.88 303 TYR A CA 1
ATOM 2409 C C . TYR A 1 303 ? -5.034 -28.558 -14.873 1.00 87.88 303 TYR A C 1
ATOM 2411 O O . TYR A 1 303 ? -4.615 -28.085 -13.824 1.00 87.88 303 TYR A O 1
ATOM 2419 N N . GLU A 1 304 ? -6.296 -28.980 -15.013 1.00 88.00 304 GLU A N 1
ATOM 2420 C CA . GLU A 1 304 ? -7.291 -28.911 -13.924 1.00 88.00 304 GLU A CA 1
ATOM 2421 C C . GLU A 1 304 ? -6.886 -29.746 -12.695 1.00 88.00 304 GLU A C 1
ATOM 2423 O O . GLU A 1 304 ? -7.325 -29.455 -11.586 1.00 88.00 304 GLU A O 1
ATOM 2428 N N . ASP A 1 305 ? -6.025 -30.749 -12.890 1.00 87.75 305 ASP A N 1
ATOM 2429 C CA . ASP A 1 305 ? -5.527 -31.635 -11.834 1.00 87.75 305 ASP A CA 1
ATOM 2430 C C . ASP A 1 305 ? -4.385 -31.004 -11.002 1.00 87.75 305 ASP A C 1
ATOM 2432 O O . ASP A 1 305 ? -4.033 -31.534 -9.950 1.00 87.75 305 ASP A O 1
ATOM 2436 N N . GLU A 1 306 ? -3.810 -29.880 -11.452 1.00 90.75 306 GLU A N 1
ATOM 2437 C CA . GLU A 1 306 ? -2.731 -29.152 -10.771 1.00 90.75 306 GLU A CA 1
ATOM 2438 C C . GLU A 1 306 ? -3.254 -27.788 -10.294 1.00 90.75 306 GLU A C 1
ATOM 2440 O O . GLU A 1 306 ? -3.186 -26.774 -10.994 1.00 90.75 306 GLU A O 1
ATOM 2445 N N . GLU A 1 307 ? -3.842 -27.780 -9.101 1.00 94.94 307 GLU A N 1
ATOM 2446 C CA . GLU A 1 307 ? -4.330 -26.576 -8.424 1.00 94.94 307 GLU A CA 1
ATOM 2447 C C . GLU A 1 307 ? -3.383 -26.238 -7.262 1.00 94.94 307 GLU A C 1
ATOM 2449 O O . GLU A 1 307 ? -2.948 -27.123 -6.524 1.00 94.94 307 GLU A O 1
ATOM 2454 N N . TYR A 1 308 ? -3.034 -24.964 -7.128 1.00 96.19 308 TYR A N 1
ATOM 2455 C CA . TYR A 1 308 ? -2.143 -24.421 -6.107 1.00 96.19 308 TYR A CA 1
ATOM 2456 C C . TYR A 1 308 ? -2.943 -23.553 -5.146 1.00 96.19 308 TYR A C 1
ATOM 2458 O O . TYR A 1 308 ? -3.924 -22.937 -5.560 1.00 96.19 308 TYR A O 1
ATOM 2466 N N . ILE A 1 309 ? -2.515 -23.491 -3.888 1.00 96.81 309 ILE A N 1
ATOM 2467 C CA . ILE A 1 309 ? -3.091 -22.649 -2.844 1.00 96.81 309 ILE A CA 1
ATOM 2468 C C . ILE A 1 309 ? -2.081 -21.618 -2.357 1.00 96.81 309 ILE A C 1
ATOM 2470 O O . ILE A 1 309 ? -0.897 -21.914 -2.208 1.00 96.81 309 ILE A O 1
ATOM 2474 N N . VAL A 1 310 ? -2.564 -20.409 -2.099 1.00 97.31 310 VAL A N 1
ATOM 2475 C CA . VAL A 1 310 ? -1.790 -19.306 -1.528 1.00 97.31 310 VAL A CA 1
ATOM 2476 C C . VAL A 1 310 ? -2.724 -18.372 -0.760 1.00 97.31 310 VAL A C 1
ATOM 2478 O O . VAL A 1 310 ? -3.930 -18.333 -1.025 1.00 97.31 310 VAL A O 1
ATOM 2481 N N . ASP A 1 311 ? -2.181 -17.621 0.192 1.00 97.25 311 ASP A N 1
ATOM 2482 C CA . ASP A 1 311 ? -2.909 -16.558 0.882 1.00 97.25 311 ASP A CA 1
ATOM 2483 C C . ASP A 1 311 ? -3.472 -15.520 -0.113 1.00 97.25 311 ASP A C 1
ATOM 2485 O O . ASP A 1 311 ? -2.813 -15.152 -1.095 1.00 97.25 311 ASP A O 1
ATOM 2489 N N . ILE A 1 312 ? -4.714 -15.069 0.112 1.00 97.50 312 ILE A N 1
ATOM 2490 C CA . ILE A 1 312 ? -5.382 -14.137 -0.805 1.00 97.50 312 ILE A CA 1
ATOM 2491 C C . ILE A 1 312 ? -4.631 -12.813 -0.924 1.00 97.50 312 ILE A C 1
ATOM 2493 O O . ILE A 1 312 ? -4.532 -12.292 -2.033 1.00 97.50 312 ILE A O 1
ATOM 2497 N N . ASN A 1 313 ? -4.078 -12.286 0.168 1.00 96.88 313 ASN A N 1
ATOM 2498 C CA . ASN A 1 313 ? -3.373 -11.011 0.178 1.00 96.88 313 ASN A CA 1
ATOM 2499 C C . ASN A 1 313 ? -2.096 -11.139 -0.639 1.00 96.88 313 ASN A C 1
ATOM 2501 O O . ASN A 1 313 ? -1.827 -10.308 -1.503 1.00 96.88 313 ASN A O 1
ATOM 2505 N N . THR A 1 314 ? -1.364 -12.241 -0.463 1.00 97.12 314 THR A N 1
ATOM 2506 C CA . THR A 1 314 ? -0.156 -12.492 -1.246 1.00 97.12 314 THR A CA 1
ATOM 2507 C C . THR A 1 314 ? -0.447 -12.671 -2.735 1.00 97.12 314 THR A C 1
ATOM 2509 O O . THR A 1 314 ? 0.275 -12.115 -3.564 1.00 97.12 314 THR A O 1
ATOM 2512 N N . TYR A 1 315 ? -1.511 -13.390 -3.107 1.00 97.81 315 TYR A N 1
ATOM 2513 C CA . TYR A 1 315 ? -1.918 -13.489 -4.514 1.00 97.81 315 TYR A CA 1
ATOM 2514 C C . TYR A 1 315 ? -2.283 -12.120 -5.089 1.00 97.81 315 TYR A C 1
ATOM 2516 O O . TYR A 1 315 ? -1.820 -11.755 -6.168 1.00 97.81 315 TYR A O 1
ATOM 2524 N N . THR A 1 316 ? -3.096 -11.358 -4.353 1.00 96.56 316 THR A N 1
ATOM 2525 C CA . THR A 1 316 ? -3.544 -10.016 -4.739 1.00 96.56 316 THR A CA 1
ATOM 2526 C C . THR A 1 316 ? -2.354 -9.109 -5.003 1.00 96.56 316 THR A C 1
ATOM 2528 O O . THR A 1 316 ? -2.227 -8.581 -6.105 1.00 96.56 316 THR A O 1
ATOM 2531 N N . LYS A 1 317 ? -1.457 -8.995 -4.020 1.00 97.12 317 LYS A N 1
ATOM 2532 C CA . LYS A 1 317 ? -0.265 -8.153 -4.061 1.00 97.12 317 LYS A CA 1
ATOM 2533 C C . LYS A 1 317 ? 0.568 -8.428 -5.301 1.00 97.12 317 LYS A C 1
ATOM 2535 O O . LYS A 1 317 ? 0.852 -7.514 -6.064 1.00 97.12 317 LYS A O 1
ATOM 2540 N N . ASN A 1 318 ? 0.898 -9.692 -5.547 1.00 97.25 318 ASN A N 1
ATOM 2541 C CA . ASN A 1 318 ? 1.777 -10.063 -6.651 1.00 97.25 318 ASN A CA 1
ATOM 2542 C C . ASN A 1 318 ? 1.097 -9.926 -8.018 1.00 97.25 318 ASN A C 1
ATOM 2544 O O . ASN A 1 318 ? 1.647 -9.309 -8.929 1.00 97.25 318 ASN A O 1
ATOM 2548 N N . ILE A 1 319 ? -0.110 -10.473 -8.176 1.00 97.06 319 ILE A N 1
ATOM 2549 C CA . ILE A 1 319 ? -0.757 -10.552 -9.489 1.00 97.06 319 ILE A CA 1
ATOM 2550 C C . ILE A 1 319 ? -1.401 -9.218 -9.886 1.00 97.06 319 ILE A C 1
ATOM 2552 O O . ILE A 1 319 ? -1.294 -8.815 -11.043 1.00 97.06 319 ILE A O 1
ATOM 2556 N N . ALA A 1 320 ? -2.020 -8.480 -8.960 1.00 96.56 320 ALA A N 1
ATOM 2557 C CA . ALA A 1 320 ? -2.535 -7.149 -9.284 1.00 96.56 320 ALA A CA 1
ATOM 2558 C C . ALA A 1 320 ? -1.384 -6.167 -9.566 1.00 96.56 320 ALA A C 1
ATOM 2560 O O . ALA A 1 320 ? -1.478 -5.388 -10.517 1.00 96.56 320 ALA A O 1
ATOM 2561 N N . SER A 1 321 ? -0.272 -6.245 -8.822 1.00 96.00 321 SER A N 1
ATOM 2562 C CA . SER A 1 321 ? 0.911 -5.420 -9.112 1.00 96.00 321 SER A CA 1
ATOM 2563 C C . SER A 1 321 ? 1.547 -5.777 -10.450 1.00 96.00 321 SER A C 1
ATOM 2565 O O . SER A 1 321 ? 2.013 -4.879 -11.148 1.00 96.00 321 SER A O 1
ATOM 2567 N N . TYR A 1 322 ? 1.527 -7.049 -10.869 1.00 96.00 322 TYR A N 1
ATOM 2568 C CA . TYR A 1 322 ? 1.924 -7.411 -12.231 1.00 96.00 322 TYR A CA 1
ATOM 2569 C C . TYR A 1 322 ? 1.115 -6.617 -13.263 1.00 96.00 322 TYR A C 1
ATOM 2571 O O . TYR A 1 322 ? 1.711 -5.977 -14.123 1.00 96.00 322 TYR A O 1
ATOM 2579 N N . TYR A 1 323 ? -0.219 -6.590 -13.158 1.00 95.00 323 TYR A N 1
ATOM 2580 C CA . TYR A 1 323 ? -1.061 -5.866 -14.118 1.00 95.00 323 TYR A CA 1
ATOM 2581 C C . TYR A 1 323 ? -0.859 -4.348 -14.072 1.00 95.00 323 TYR A C 1
ATOM 2583 O O . TYR A 1 323 ? -0.791 -3.724 -15.130 1.00 95.00 323 TYR A O 1
ATOM 2591 N N . ALA A 1 324 ? -0.677 -3.766 -12.882 1.00 92.88 324 ALA A N 1
ATOM 2592 C CA . ALA A 1 324 ? -0.340 -2.348 -12.753 1.00 92.88 324 ALA A CA 1
ATOM 2593 C C . ALA A 1 324 ? 0.992 -2.018 -13.454 1.00 92.88 324 ALA A C 1
ATOM 2595 O O . ALA A 1 324 ? 1.099 -1.078 -14.237 1.00 92.88 324 ALA A O 1
ATOM 2596 N N . ASN A 1 325 ? 2.021 -2.840 -13.253 1.00 92.75 325 ASN A N 1
ATOM 2597 C CA . ASN A 1 325 ? 3.325 -2.590 -13.863 1.00 92.75 325 ASN A CA 1
ATOM 2598 C C . ASN A 1 325 ? 3.381 -2.966 -15.348 1.00 92.75 325 ASN A C 1
ATOM 2600 O O . ASN A 1 325 ? 4.136 -2.347 -16.100 1.00 92.75 325 ASN A O 1
ATOM 2604 N N . TYR A 1 326 ? 2.570 -3.929 -15.789 1.00 91.31 326 TYR A N 1
ATOM 2605 C CA . TYR A 1 326 ? 2.492 -4.378 -17.176 1.00 91.31 326 TYR A CA 1
ATOM 2606 C C . TYR A 1 326 ? 2.103 -3.244 -18.121 1.00 91.31 326 TYR A C 1
ATOM 2608 O O . TYR A 1 326 ? 2.800 -2.976 -19.100 1.00 91.31 326 TYR A O 1
ATOM 2616 N N . GLU A 1 327 ? 1.042 -2.511 -17.795 1.00 87.19 327 GLU A N 1
ATOM 2617 C CA . GLU A 1 327 ? 0.588 -1.377 -18.604 1.00 87.19 327 GLU A CA 1
ATOM 2618 C C . GLU A 1 327 ? 1.627 -0.246 -18.622 1.00 87.19 327 GLU A C 1
ATOM 2620 O O . GLU A 1 327 ? 1.901 0.349 -19.669 1.00 87.19 327 GLU A O 1
ATOM 2625 N N . GLY A 1 328 ? 2.278 0.009 -17.481 1.00 87.31 328 GLY A N 1
ATOM 2626 C CA . GLY A 1 328 ? 3.386 0.958 -17.383 1.00 87.31 328 GLY A CA 1
ATOM 2627 C C . GLY A 1 328 ? 4.562 0.566 -18.281 1.00 87.31 328 GLY A C 1
ATOM 2628 O O . GLY A 1 328 ? 5.079 1.401 -19.032 1.00 87.31 328 GLY A O 1
ATOM 2629 N N . ALA A 1 329 ? 4.953 -0.709 -18.265 1.00 88.31 329 ALA A N 1
ATOM 2630 C CA . ALA A 1 329 ? 6.020 -1.255 -19.097 1.00 88.31 329 ALA A CA 1
ATOM 2631 C C . ALA A 1 329 ? 5.681 -1.163 -20.594 1.00 88.31 329 ALA A C 1
ATOM 2633 O O . ALA A 1 329 ? 6.509 -0.685 -21.380 1.00 88.31 329 ALA A O 1
ATOM 2634 N N . ILE A 1 330 ? 4.448 -1.512 -20.984 1.00 88.38 330 ILE A N 1
ATOM 2635 C CA . ILE A 1 330 ? 3.948 -1.335 -22.355 1.00 88.38 330 ILE A CA 1
ATOM 2636 C C . ILE A 1 330 ? 4.052 0.132 -22.758 1.00 88.38 330 ILE A C 1
ATOM 2638 O O . ILE A 1 330 ? 4.664 0.446 -23.777 1.00 88.38 330 ILE A O 1
ATOM 2642 N N . CYS A 1 331 ? 3.538 1.063 -21.954 1.00 88.19 331 CYS A N 1
ATOM 2643 C CA . CYS A 1 331 ? 3.581 2.477 -22.306 1.00 88.19 331 CYS A CA 1
ATOM 2644 C C . CYS A 1 331 ? 5.003 3.046 -22.381 1.00 88.19 331 CYS A C 1
ATOM 2646 O O . CYS A 1 331 ? 5.285 3.903 -23.228 1.00 88.19 331 CYS A O 1
ATOM 2648 N N . GLN A 1 332 ? 5.928 2.582 -21.542 1.00 87.88 332 GLN A N 1
ATOM 2649 C CA . GLN A 1 332 ? 7.341 2.940 -21.663 1.00 87.88 332 GLN A CA 1
ATOM 2650 C C . GLN A 1 332 ? 7.943 2.412 -22.970 1.00 87.88 332 GLN A C 1
ATOM 2652 O O . GLN A 1 332 ? 8.633 3.161 -23.670 1.00 87.88 332 GLN A O 1
ATOM 2657 N N . ALA A 1 333 ? 7.636 1.169 -23.346 1.00 88.81 333 ALA A N 1
ATOM 2658 C CA . ALA A 1 333 ? 8.057 0.591 -24.615 1.00 88.81 333 ALA A CA 1
ATOM 2659 C C . ALA A 1 333 ? 7.452 1.335 -25.817 1.00 88.81 333 ALA A C 1
ATOM 2661 O O . ALA A 1 333 ? 8.192 1.710 -26.728 1.00 88.81 333 ALA A O 1
ATOM 2662 N N . CYS A 1 334 ? 6.155 1.655 -25.788 1.00 89.06 334 CYS A N 1
ATOM 2663 C CA . CYS A 1 334 ? 5.472 2.464 -26.799 1.00 89.06 334 CYS A CA 1
ATOM 2664 C C . CYS A 1 334 ? 6.181 3.801 -27.017 1.00 89.06 334 CYS A C 1
ATOM 2666 O O . CYS A 1 334 ? 6.500 4.155 -28.149 1.00 89.06 334 CYS A O 1
ATOM 2668 N N . ASN A 1 335 ? 6.496 4.526 -25.941 1.00 88.69 335 ASN A N 1
ATOM 2669 C CA . ASN A 1 335 ? 7.193 5.809 -26.030 1.00 88.69 335 ASN A CA 1
ATOM 2670 C C . ASN A 1 335 ? 8.623 5.660 -26.564 1.00 88.69 335 ASN A C 1
ATOM 2672 O O . ASN A 1 335 ? 9.067 6.452 -27.397 1.00 88.69 335 ASN A O 1
ATOM 2676 N N . LYS A 1 336 ? 9.345 4.626 -26.122 1.00 89.88 336 LYS A N 1
ATOM 2677 C CA . LYS A 1 336 ? 10.711 4.332 -26.575 1.00 89.88 336 LYS A CA 1
ATOM 2678 C C . LYS A 1 336 ? 10.761 3.947 -28.056 1.00 89.88 336 LYS A C 1
ATOM 2680 O O . LYS A 1 336 ? 11.727 4.277 -28.745 1.00 89.88 336 LYS A O 1
ATOM 2685 N N . TYR A 1 337 ? 9.726 3.270 -28.544 1.00 88.81 337 TYR A N 1
ATOM 2686 C CA . TYR A 1 337 ? 9.608 2.774 -29.914 1.00 88.81 337 TYR A CA 1
ATOM 2687 C C . TYR A 1 337 ? 8.535 3.517 -30.718 1.00 88.81 337 TYR A C 1
ATOM 2689 O O . TYR A 1 337 ? 8.032 2.997 -31.715 1.00 88.81 337 TYR A O 1
ATOM 2697 N N . ALA A 1 338 ? 8.235 4.764 -30.341 1.00 88.94 338 ALA A N 1
ATOM 2698 C CA . ALA A 1 338 ? 7.183 5.562 -30.961 1.00 88.94 338 ALA A CA 1
ATOM 2699 C C . ALA A 1 338 ? 7.388 5.713 -32.474 1.00 88.94 338 ALA A C 1
ATOM 2701 O O . ALA A 1 338 ? 6.428 5.592 -33.230 1.00 88.94 338 ALA A O 1
ATOM 2702 N N . ASP A 1 339 ? 8.630 5.889 -32.938 1.00 85.69 339 ASP A N 1
ATOM 2703 C CA . ASP A 1 339 ? 8.960 5.971 -34.369 1.00 85.69 339 ASP A CA 1
ATOM 2704 C C . ASP A 1 339 ? 8.623 4.671 -35.121 1.00 85.69 339 ASP A C 1
ATOM 2706 O O . ASP A 1 339 ? 8.164 4.700 -36.266 1.00 85.69 339 ASP A O 1
ATOM 2710 N N . PHE A 1 340 ? 8.811 3.520 -34.468 1.00 84.62 340 PHE A N 1
ATOM 2711 C CA . PHE A 1 340 ? 8.482 2.216 -35.034 1.00 84.62 340 PHE A CA 1
ATOM 2712 C C . PHE A 1 340 ? 6.961 2.047 -35.147 1.00 84.62 340 PHE A C 1
ATOM 2714 O O . PHE A 1 340 ? 6.462 1.748 -36.237 1.00 84.62 340 PHE A O 1
ATOM 2721 N N . CYS A 1 341 ? 6.217 2.335 -34.074 1.00 84.44 341 CYS A N 1
ATOM 2722 C CA . CYS A 1 341 ? 4.757 2.215 -34.071 1.00 84.44 341 CYS A CA 1
ATOM 2723 C C . CYS A 1 341 ? 4.069 3.274 -34.963 1.00 84.44 341 CYS A C 1
ATOM 2725 O O . CYS A 1 341 ? 3.191 2.939 -35.763 1.00 84.44 341 CYS A O 1
ATOM 2727 N N . SER A 1 342 ? 4.550 4.522 -34.974 1.00 78.88 342 SER A N 1
ATOM 2728 C CA . SER A 1 342 ? 3.949 5.643 -35.727 1.00 78.88 342 SER A CA 1
ATOM 2729 C C . SER A 1 342 ? 4.117 5.544 -37.249 1.00 78.88 342 SER A C 1
ATOM 2731 O O . SER A 1 342 ? 3.330 6.114 -38.000 1.00 78.88 342 SER A O 1
ATOM 2733 N N . SER A 1 343 ? 5.110 4.797 -37.739 1.00 64.56 343 SER A N 1
ATOM 2734 C CA . SER A 1 343 ? 5.517 4.796 -39.158 1.00 64.56 343 SER A CA 1
ATOM 2735 C C . SER A 1 343 ? 4.514 4.219 -40.179 1.00 64.56 343 SER A C 1
ATOM 2737 O O . SER A 1 343 ? 4.824 4.190 -41.370 1.00 64.56 343 SER A O 1
ATOM 2739 N N . GLY A 1 344 ? 3.323 3.771 -39.764 1.00 60.03 344 GLY A N 1
ATOM 2740 C CA . GLY A 1 344 ? 2.394 3.033 -40.635 1.00 60.03 344 GLY A CA 1
ATOM 2741 C C . GLY A 1 344 ? 1.011 3.643 -40.858 1.00 60.03 344 GLY A C 1
ATOM 2742 O O . GLY A 1 344 ? 0.294 3.109 -41.695 1.00 60.03 344 GLY A O 1
ATOM 2743 N N . ASN A 1 345 ? 0.644 4.745 -40.191 1.00 54.16 345 ASN A N 1
ATOM 2744 C CA . ASN A 1 345 ? -0.680 5.371 -40.373 1.00 54.16 345 ASN A CA 1
ATOM 2745 C C . ASN A 1 345 ? -0.687 6.596 -41.305 1.00 54.16 345 ASN A C 1
ATOM 2747 O O . ASN A 1 345 ? -1.746 7.175 -41.545 1.00 54.16 345 ASN A O 1
ATOM 2751 N N . ASP A 1 346 ? 0.451 6.957 -41.908 1.00 54.72 346 ASP A N 1
ATOM 2752 C CA . ASP A 1 346 ? 0.500 7.989 -42.951 1.00 54.72 346 ASP A CA 1
ATOM 2753 C C . ASP A 1 346 ? 0.105 7.418 -44.326 1.00 54.72 346 ASP A C 1
ATOM 2755 O O . ASP A 1 346 ? 0.887 7.357 -45.284 1.00 54.72 346 ASP A O 1
ATOM 2759 N N . ASP A 1 347 ? -1.170 7.046 -44.437 1.00 55.59 347 ASP A N 1
ATOM 2760 C CA . ASP A 1 347 ? -1.891 6.900 -45.700 1.00 55.59 347 ASP A CA 1
ATOM 2761 C C . ASP A 1 347 ? -1.981 8.269 -46.402 1.00 55.59 347 ASP A C 1
ATOM 2763 O O . ASP A 1 347 ? -3.010 8.946 -46.390 1.00 55.59 347 ASP A O 1
ATOM 2767 N N . GLY A 1 348 ? -0.898 8.719 -47.045 1.00 53.44 348 GLY A N 1
ATOM 2768 C CA . GLY A 1 348 ? -1.016 9.850 -47.971 1.00 53.44 348 GLY A CA 1
ATOM 2769 C C . GLY A 1 348 ? 0.193 10.742 -48.191 1.00 53.44 348 GLY A C 1
ATOM 2770 O O . GLY A 1 348 ? 0.065 11.959 -48.167 1.00 53.44 348 GLY A O 1
ATOM 2771 N N . GLY A 1 349 ? 1.325 10.159 -48.573 1.00 48.41 349 GLY A N 1
ATOM 2772 C CA . GLY A 1 349 ? 2.147 10.761 -49.619 1.00 48.41 349 GLY A CA 1
ATOM 2773 C C . GLY A 1 349 ? 3.052 11.923 -49.213 1.00 48.41 349 GLY A C 1
ATOM 2774 O O . GLY A 1 349 ? 2.785 13.077 -49.533 1.00 48.41 349 GLY A O 1
ATOM 2775 N N . ASN A 1 350 ? 4.279 11.597 -48.813 1.00 44.38 350 ASN A N 1
ATOM 2776 C CA . ASN A 1 350 ? 5.390 12.138 -49.585 1.00 44.38 350 ASN A CA 1
ATOM 2777 C C . ASN A 1 350 ? 6.572 11.173 -49.638 1.00 44.38 350 ASN A C 1
ATOM 2779 O O . ASN A 1 350 ? 7.257 10.890 -48.663 1.00 44.38 350 ASN A O 1
ATOM 2783 N N . SER A 1 351 ? 6.788 10.690 -50.854 1.00 45.84 351 SER A N 1
ATOM 2784 C CA . SER A 1 351 ? 7.873 9.840 -51.311 1.00 45.84 351 SER A CA 1
ATOM 2785 C C . SER A 1 351 ? 9.243 10.503 -51.083 1.00 45.84 351 SER A C 1
ATOM 2787 O O . SER A 1 351 ? 9.873 10.961 -52.038 1.00 45.84 351 SER A O 1
ATOM 2789 N N . TYR A 1 352 ? 9.776 10.471 -49.861 1.00 45.28 352 TYR A N 1
ATOM 2790 C CA . TYR A 1 352 ? 11.227 10.479 -49.669 1.00 45.28 352 TYR A CA 1
ATOM 2791 C C . TYR A 1 352 ? 11.748 9.052 -49.842 1.00 45.28 352 TYR A C 1
ATOM 2793 O O . TYR A 1 352 ? 12.029 8.323 -48.898 1.00 45.28 352 TYR A O 1
ATOM 2801 N N . LYS A 1 353 ? 11.870 8.668 -51.119 1.00 44.03 353 LYS A N 1
ATOM 2802 C CA . LYS A 1 353 ? 12.684 7.543 -51.584 1.00 44.03 353 LYS A CA 1
ATOM 2803 C C . LYS A 1 353 ? 14.134 7.800 -51.185 1.00 44.03 353 LYS A C 1
ATOM 2805 O O . LYS A 1 353 ? 14.906 8.311 -51.996 1.00 44.03 353 LYS A O 1
ATOM 2810 N N . ASN A 1 354 ? 14.507 7.467 -49.954 1.00 42.44 354 ASN A N 1
ATOM 2811 C CA . ASN A 1 354 ? 15.907 7.264 -49.637 1.00 42.44 354 ASN A CA 1
ATOM 2812 C C . ASN A 1 354 ? 16.236 5.792 -49.882 1.00 42.44 354 ASN A C 1
ATOM 2814 O O . ASN A 1 354 ? 15.621 4.873 -49.351 1.00 42.44 354 ASN A O 1
ATOM 2818 N N . ASN A 1 355 ? 17.139 5.606 -50.829 1.00 44.81 355 ASN A N 1
ATOM 2819 C CA . ASN A 1 355 ? 17.311 4.423 -51.649 1.00 44.81 355 ASN A CA 1
ATOM 2820 C C . ASN A 1 355 ? 18.218 3.395 -50.955 1.00 44.81 355 ASN A C 1
ATOM 2822 O O . ASN A 1 355 ? 19.275 3.071 -51.489 1.00 44.81 355 ASN A O 1
ATOM 2826 N N . ASN A 1 356 ? 17.831 2.912 -49.770 1.00 45.12 356 ASN A N 1
ATOM 2827 C CA . ASN A 1 356 ? 18.502 1.782 -49.129 1.00 45.12 356 ASN A CA 1
ATOM 2828 C C . ASN A 1 356 ? 17.590 0.555 -49.114 1.00 45.12 356 ASN A C 1
ATOM 2830 O O . ASN A 1 356 ? 16.448 0.566 -48.671 1.00 45.12 356 ASN A O 1
ATOM 2834 N N . ASN A 1 357 ? 18.141 -0.497 -49.698 1.00 45.22 357 ASN A N 1
ATOM 2835 C CA . ASN A 1 357 ? 17.499 -1.666 -50.267 1.00 45.22 357 ASN A CA 1
ATOM 2836 C C . ASN A 1 357 ? 17.117 -2.702 -49.187 1.00 45.22 357 ASN A C 1
ATOM 2838 O O . ASN A 1 357 ? 17.545 -3.846 -49.265 1.00 45.22 357 ASN A O 1
ATOM 2842 N N . TYR A 1 358 ? 16.350 -2.293 -48.170 1.00 47.72 358 TYR A N 1
ATOM 2843 C CA . TYR A 1 358 ? 15.838 -3.162 -47.093 1.00 47.72 358 TYR A CA 1
ATOM 2844 C C . TYR A 1 358 ? 14.357 -3.542 -47.296 1.00 47.72 358 TYR A C 1
ATOM 2846 O O . TYR A 1 358 ? 13.620 -3.822 -46.358 1.00 47.72 358 TYR A O 1
ATOM 2854 N N . ASN A 1 359 ? 13.907 -3.556 -48.552 1.00 50.22 359 ASN A N 1
ATOM 2855 C CA . ASN A 1 359 ? 12.581 -4.029 -48.935 1.00 50.22 359 ASN A CA 1
ATOM 2856 C C . ASN A 1 359 ? 12.666 -5.504 -49.324 1.00 50.22 359 ASN A C 1
ATOM 2858 O O . ASN A 1 359 ? 13.127 -5.789 -50.427 1.00 50.22 359 ASN A O 1
ATOM 2862 N N . ASN A 1 360 ? 12.229 -6.413 -48.446 1.00 44.06 360 ASN A N 1
ATOM 2863 C CA . ASN A 1 360 ? 11.478 -7.634 -48.796 1.00 44.06 360 ASN A CA 1
ATOM 2864 C C . ASN A 1 360 ? 11.342 -8.577 -47.585 1.00 44.06 360 ASN A C 1
ATOM 2866 O O . ASN A 1 360 ? 11.996 -9.612 -47.558 1.00 44.06 360 ASN A O 1
ATOM 2870 N N . TYR A 1 361 ? 10.485 -8.237 -46.614 1.00 47.25 361 TYR A N 1
ATOM 2871 C CA . TYR A 1 361 ? 9.620 -9.224 -45.928 1.00 47.25 361 TYR A CA 1
ATOM 2872 C C . TYR A 1 361 ? 8.513 -8.602 -45.047 1.00 47.25 361 TYR A C 1
ATOM 2874 O O . TYR A 1 361 ? 7.944 -9.289 -44.211 1.00 47.25 361 TYR A O 1
ATOM 2882 N N . TYR A 1 362 ? 8.149 -7.328 -45.227 1.00 47.41 362 TYR A N 1
ATOM 2883 C CA . TYR A 1 362 ? 6.965 -6.759 -44.570 1.00 47.41 362 TYR A CA 1
ATOM 2884 C C . TYR A 1 362 ? 5.727 -7.026 -45.432 1.00 47.41 362 TYR A C 1
ATOM 2886 O O . TYR A 1 362 ? 5.264 -6.181 -46.197 1.00 47.41 362 TYR A O 1
ATOM 2894 N N . ASN A 1 363 ? 5.248 -8.267 -45.371 1.00 45.38 363 ASN A N 1
ATOM 2895 C CA . ASN A 1 363 ? 3.907 -8.625 -45.819 1.00 45.38 363 ASN A CA 1
ATOM 2896 C C . ASN A 1 363 ? 2.953 -8.115 -44.729 1.00 45.38 363 ASN A C 1
ATOM 2898 O O . ASN A 1 363 ? 3.179 -8.452 -43.576 1.00 45.38 363 ASN A O 1
ATOM 2902 N N . GLY A 1 364 ? 1.969 -7.278 -45.070 1.00 49.41 364 GLY A N 1
ATOM 2903 C CA . GLY A 1 364 ? 1.141 -6.485 -44.142 1.00 49.41 364 GLY A CA 1
ATOM 2904 C C . GLY A 1 364 ? 0.252 -7.253 -43.153 1.00 49.41 364 GLY A C 1
ATOM 2905 O O . GLY A 1 364 ? -0.960 -7.072 -43.163 1.00 49.41 364 GLY A O 1
ATOM 2906 N N . GLY A 1 365 ? 0.847 -8.093 -42.311 1.00 49.22 365 GLY A N 1
ATOM 2907 C CA . GLY A 1 365 ? 0.305 -8.557 -41.041 1.00 49.22 365 GLY A CA 1
ATOM 2908 C C . GLY A 1 365 ? 1.079 -7.877 -39.913 1.00 49.22 365 GLY A C 1
ATOM 2909 O O . GLY A 1 365 ? 2.288 -7.712 -40.039 1.00 49.22 365 GLY A O 1
ATOM 2910 N N . ASN A 1 366 ? 0.339 -7.422 -38.905 1.00 54.84 366 ASN A N 1
ATOM 2911 C CA . ASN A 1 366 ? 0.704 -6.834 -37.612 1.00 54.84 366 ASN A CA 1
ATOM 2912 C C . ASN A 1 366 ? 2.209 -6.636 -37.353 1.00 54.84 366 ASN A C 1
ATOM 2914 O O . ASN A 1 366 ? 3.001 -7.579 -37.388 1.00 54.84 366 ASN A O 1
ATOM 2918 N N . ARG A 1 367 ? 2.598 -5.393 -37.041 1.00 58.75 367 ARG A N 1
ATOM 2919 C CA . ARG A 1 367 ? 3.959 -5.027 -36.617 1.00 58.75 367 ARG A CA 1
ATOM 2920 C C . ARG A 1 367 ? 4.205 -5.545 -35.196 1.00 58.75 367 ARG A C 1
ATOM 2922 O O . ARG A 1 367 ? 4.280 -4.766 -34.258 1.00 58.75 367 ARG A O 1
ATOM 2929 N N . GLN A 1 368 ? 4.308 -6.862 -35.057 1.00 54.53 368 GLN A N 1
ATOM 2930 C CA . GLN A 1 368 ? 4.561 -7.523 -33.786 1.00 54.53 368 GLN A CA 1
ATOM 2931 C C . GLN A 1 368 ? 6.058 -7.508 -33.509 1.00 54.53 368 GLN A C 1
ATOM 2933 O O . GLN A 1 368 ? 6.862 -8.056 -34.271 1.00 54.53 368 GLN A O 1
ATOM 2938 N N . LEU A 1 369 ? 6.435 -6.864 -32.412 1.00 62.03 369 LEU A N 1
ATOM 2939 C CA . LEU A 1 369 ? 7.695 -7.163 -31.756 1.00 62.03 369 LEU A CA 1
ATOM 2940 C C . LEU A 1 369 ? 7.517 -8.469 -30.987 1.00 62.03 369 LEU A C 1
ATOM 2942 O O . LEU A 1 369 ? 6.398 -8.879 -30.679 1.00 62.03 369 LEU A O 1
ATOM 2946 N N . LYS A 1 370 ? 8.624 -9.160 -30.703 1.00 66.62 370 LYS A N 1
ATOM 2947 C CA . LYS A 1 370 ? 8.565 -10.327 -29.821 1.00 66.62 370 LYS A CA 1
ATOM 2948 C C . LYS A 1 370 ? 8.004 -9.833 -28.477 1.00 66.62 370 LYS A C 1
ATOM 2950 O O . LYS A 1 370 ? 8.669 -9.028 -27.832 1.00 66.62 370 LYS A O 1
ATOM 2955 N N . ASN A 1 371 ? 6.792 -10.275 -28.139 1.00 67.75 371 ASN A N 1
ATOM 2956 C CA . ASN A 1 371 ? 6.042 -9.970 -26.912 1.00 67.75 371 ASN A CA 1
ATOM 2957 C C . ASN A 1 371 ? 5.441 -8.551 -26.801 1.00 67.75 371 ASN A C 1
ATOM 2959 O O . ASN A 1 371 ? 5.143 -8.116 -25.696 1.00 67.75 371 ASN A O 1
ATOM 2963 N N . PHE A 1 372 ? 5.258 -7.821 -27.909 1.00 77.69 372 PHE A N 1
ATOM 2964 C CA . PHE A 1 372 ? 4.627 -6.493 -27.876 1.00 77.69 372 PHE A CA 1
ATOM 2965 C C . PHE A 1 372 ? 3.918 -6.163 -29.197 1.00 77.69 372 PHE A C 1
ATOM 2967 O O . PHE A 1 372 ? 4.535 -6.219 -30.271 1.00 77.69 372 PHE A O 1
ATOM 2974 N N . ASP A 1 373 ? 2.635 -5.801 -29.119 1.00 84.75 373 ASP A N 1
ATOM 2975 C CA . ASP A 1 373 ? 1.839 -5.336 -30.257 1.00 84.75 373 ASP A CA 1
ATOM 2976 C C . ASP A 1 373 ? 1.673 -3.811 -30.190 1.00 84.75 373 ASP A C 1
ATOM 2978 O O . ASP A 1 373 ? 1.208 -3.266 -29.194 1.00 84.75 373 ASP A O 1
ATOM 2982 N N . CYS A 1 374 ? 2.045 -3.089 -31.253 1.00 84.75 374 CYS A N 1
ATOM 2983 C CA . CYS A 1 374 ? 1.869 -1.632 -31.286 1.00 84.75 374 CYS A CA 1
ATOM 2984 C C . CYS A 1 374 ? 0.392 -1.214 -31.162 1.00 84.75 374 CYS A C 1
ATOM 2986 O O . CYS A 1 374 ? 0.136 -0.065 -30.805 1.00 84.75 374 CYS A O 1
ATOM 2988 N N . ASP A 1 375 ? -0.557 -2.108 -31.454 1.00 88.19 375 ASP A N 1
ATOM 2989 C CA . ASP A 1 375 ? -1.987 -1.843 -31.278 1.00 88.19 375 ASP A CA 1
ATOM 2990 C C . ASP A 1 375 ? -2.359 -1.693 -29.782 1.00 88.19 375 ASP A C 1
ATOM 2992 O O . ASP A 1 375 ? -3.237 -0.896 -29.445 1.00 88.19 375 ASP A O 1
ATOM 2996 N N . GLU A 1 376 ? -1.628 -2.346 -28.867 1.00 87.94 376 GLU A N 1
ATOM 2997 C CA . GLU A 1 376 ? -1.807 -2.186 -27.412 1.00 87.94 376 GLU A CA 1
ATOM 2998 C C . GLU A 1 376 ? -1.466 -0.758 -26.959 1.00 87.94 376 GLU A C 1
ATOM 3000 O O . GLU A 1 376 ? -2.073 -0.228 -26.031 1.00 87.94 376 GLU A O 1
ATOM 3005 N N . CYS A 1 377 ? -0.548 -0.070 -27.649 1.00 87.06 377 CYS A N 1
ATOM 3006 C CA . CYS A 1 377 ? -0.235 1.328 -27.344 1.00 87.06 377 CYS A CA 1
ATOM 3007 C C . CYS A 1 377 ? -1.437 2.258 -27.520 1.00 87.06 377 CYS A C 1
ATOM 3009 O O . CYS A 1 377 ? -1.563 3.245 -26.787 1.00 87.06 377 CYS A O 1
ATOM 3011 N N . ASP A 1 378 ? -2.278 1.976 -28.517 1.00 84.75 378 ASP A N 1
ATOM 3012 C CA . ASP A 1 378 ? -3.487 2.746 -28.786 1.00 84.75 378 ASP A CA 1
ATOM 3013 C C . ASP A 1 378 ? -4.595 2.364 -27.796 1.00 84.75 378 ASP A C 1
ATOM 3015 O O . ASP A 1 378 ? -5.285 3.253 -27.292 1.00 84.75 378 ASP A O 1
ATOM 3019 N N . GLU A 1 379 ? -4.713 1.076 -27.449 1.00 86.75 379 GLU A N 1
ATOM 3020 C CA . GLU A 1 379 ? -5.645 0.580 -26.428 1.00 86.75 379 GLU A CA 1
ATOM 3021 C C . GLU A 1 379 ? -5.391 1.233 -25.061 1.00 86.75 379 GLU A C 1
ATOM 3023 O O . GLU A 1 379 ? -6.301 1.825 -24.477 1.00 86.75 379 GLU A O 1
ATOM 3028 N N . TYR A 1 380 ? -4.133 1.261 -24.614 1.00 84.62 380 TYR A N 1
ATOM 3029 C CA . TYR A 1 380 ? -3.730 1.910 -23.361 1.00 84.62 380 TYR A CA 1
ATOM 3030 C C . TYR A 1 380 ? -3.538 3.427 -23.483 1.00 84.62 380 TYR A C 1
ATOM 3032 O O . TYR A 1 380 ? -3.167 4.101 -22.520 1.00 84.62 380 TYR A O 1
ATOM 3040 N N . SER A 1 381 ? -3.803 4.010 -24.659 1.00 85.94 381 SER A N 1
ATOM 3041 C CA . SER A 1 381 ? -3.655 5.449 -24.914 1.00 85.94 381 SER A CA 1
ATOM 3042 C C . SER A 1 381 ? -2.265 6.004 -24.545 1.00 85.94 381 SER A C 1
ATOM 3044 O O . SER A 1 381 ? -2.134 7.171 -24.155 1.00 85.94 381 SER A O 1
ATOM 3046 N N . CYS A 1 382 ? -1.209 5.199 -24.705 1.00 86.62 382 CYS A N 1
ATOM 3047 C CA . CYS A 1 382 ? 0.148 5.512 -24.252 1.00 86.62 382 CYS A CA 1
ATOM 3048 C C . CYS A 1 382 ? 0.744 6.768 -24.915 1.00 86.62 382 CYS A C 1
ATOM 3050 O O . CYS A 1 382 ? 1.594 7.435 -24.321 1.00 86.62 382 CYS A O 1
ATOM 3052 N N . PHE A 1 383 ? 0.292 7.117 -26.125 1.00 84.69 383 PHE A N 1
ATOM 3053 C CA . PHE A 1 383 ? 0.752 8.293 -26.878 1.00 84.69 383 PHE A CA 1
ATOM 3054 C C . PHE A 1 383 ? 0.000 9.592 -26.557 1.00 84.69 383 PHE A C 1
ATOM 3056 O O . PHE A 1 383 ? 0.333 10.654 -27.089 1.00 84.69 383 PHE A O 1
ATOM 3063 N N . SER A 1 384 ? -1.023 9.551 -25.701 1.00 80.94 384 SER A N 1
ATOM 3064 C CA . SER A 1 384 ? -1.688 10.772 -25.253 1.00 80.94 384 SER A CA 1
ATOM 3065 C C . SER A 1 384 ? -0.704 11.621 -24.441 1.00 80.94 384 SER A C 1
ATOM 3067 O O . SER A 1 384 ? -0.076 11.129 -23.509 1.00 80.94 384 SER A O 1
ATOM 3069 N N . ASN A 1 385 ? -0.604 12.925 -24.732 1.00 67.00 385 ASN A N 1
ATOM 3070 C CA . ASN A 1 385 ? 0.231 13.878 -23.971 1.00 67.00 385 ASN A CA 1
ATOM 3071 C C . ASN A 1 385 ? -0.109 13.932 -22.464 1.00 67.00 385 ASN A C 1
ATOM 3073 O O . ASN A 1 385 ? 0.611 14.553 -21.688 1.00 67.00 385 ASN A O 1
ATOM 3077 N N . ASN A 1 386 ? -1.209 13.294 -22.061 1.00 64.12 386 ASN A N 1
ATOM 3078 C CA . ASN A 1 386 ? -1.600 13.058 -20.681 1.00 64.12 386 ASN A CA 1
ATOM 3079 C C . ASN A 1 386 ? -1.273 11.619 -20.261 1.00 64.12 386 ASN A C 1
ATOM 3081 O O . ASN A 1 386 ? -2.155 10.959 -19.711 1.00 64.12 386 ASN A O 1
ATOM 3085 N N . ASN A 1 387 ? -0.064 11.112 -20.529 1.00 65.50 387 ASN A N 1
ATOM 3086 C CA . ASN A 1 387 ? 0.341 9.790 -20.051 1.00 65.50 387 ASN A CA 1
ATOM 3087 C C . ASN A 1 387 ? 0.551 9.842 -18.526 1.00 65.50 387 ASN A C 1
ATOM 3089 O O . ASN A 1 387 ? 1.657 9.941 -18.001 1.00 65.50 387 ASN A O 1
ATOM 3093 N N . LYS A 1 388 ? -0.588 9.887 -17.836 1.00 68.38 388 LYS A N 1
ATOM 3094 C CA . LYS A 1 388 ? -0.766 9.912 -16.392 1.00 68.38 388 LYS A CA 1
ATOM 3095 C C . LYS A 1 388 ? -0.263 8.613 -15.771 1.00 68.38 388 LYS A C 1
ATOM 3097 O O . LYS A 1 388 ? 0.157 8.639 -14.625 1.00 68.38 388 LYS A O 1
ATOM 3102 N N . TYR A 1 389 ? -0.242 7.524 -16.539 1.00 70.12 389 TYR A N 1
ATOM 3103 C CA . TYR A 1 389 ? 0.098 6.193 -16.059 1.00 70.12 389 TYR A CA 1
ATOM 3104 C C . TYR A 1 389 ? 1.457 6.158 -15.359 1.00 70.12 389 TYR A C 1
ATOM 3106 O O . TYR A 1 389 ? 1.541 5.843 -14.179 1.00 70.12 389 TYR A O 1
ATOM 3114 N N . ASN A 1 390 ? 2.510 6.628 -16.034 1.00 73.25 390 ASN A N 1
ATOM 3115 C CA . ASN A 1 390 ? 3.858 6.641 -15.457 1.00 73.25 390 ASN A CA 1
ATOM 3116 C C . ASN A 1 390 ? 3.974 7.521 -14.201 1.00 73.25 390 ASN A C 1
ATOM 3118 O O . ASN A 1 390 ? 4.834 7.271 -13.370 1.00 73.25 390 ASN A O 1
ATOM 3122 N N . ALA A 1 391 ? 3.135 8.553 -14.062 1.00 80.81 391 ALA A N 1
ATOM 3123 C CA . ALA A 1 391 ? 3.146 9.429 -12.890 1.00 80.81 391 ALA A CA 1
ATOM 3124 C C . ALA A 1 391 ? 2.369 8.848 -11.696 1.00 80.81 391 ALA A C 1
ATOM 3126 O O . ALA A 1 391 ? 2.551 9.317 -10.576 1.00 80.81 391 ALA A O 1
ATOM 3127 N N . TYR A 1 392 ? 1.489 7.871 -11.936 1.00 88.69 392 TYR A N 1
ATOM 3128 C CA . TYR A 1 392 ? 0.634 7.271 -10.912 1.00 88.69 392 TYR A CA 1
ATOM 3129 C C . TYR A 1 392 ? 0.927 5.794 -10.654 1.00 88.69 392 TYR A C 1
ATOM 3131 O O . TYR A 1 392 ? 0.354 5.265 -9.713 1.00 88.69 392 TYR A O 1
ATOM 3139 N N . ASN A 1 393 ? 1.800 5.140 -11.426 1.00 89.06 393 ASN A N 1
ATOM 3140 C CA . ASN A 1 393 ? 2.116 3.721 -11.250 1.00 89.06 393 ASN A CA 1
ATOM 3141 C C . ASN A 1 393 ? 2.566 3.407 -9.815 1.00 89.06 393 ASN A C 1
ATOM 3143 O O . ASN A 1 393 ? 2.054 2.481 -9.201 1.00 89.06 393 ASN A O 1
ATOM 3147 N N . ASP A 1 394 ? 3.430 4.246 -9.237 1.00 91.25 394 ASP A N 1
ATOM 3148 C CA . ASP A 1 394 ? 3.856 4.100 -7.840 1.00 91.25 394 ASP A CA 1
ATOM 3149 C C . ASP A 1 394 ? 2.669 4.233 -6.874 1.00 91.25 394 ASP A C 1
ATOM 3151 O O . ASP A 1 394 ? 2.531 3.453 -5.943 1.00 91.25 394 ASP A O 1
ATOM 3155 N N . ALA A 1 395 ? 1.754 5.176 -7.123 1.00 92.12 395 ALA A N 1
ATOM 3156 C CA . ALA A 1 395 ? 0.557 5.349 -6.299 1.00 92.12 395 ALA A CA 1
ATOM 3157 C C . ALA A 1 395 ? -0.448 4.191 -6.445 1.00 92.12 395 ALA A C 1
ATOM 3159 O O . ALA A 1 395 ? -1.153 3.886 -5.488 1.00 92.12 395 ALA A O 1
ATOM 3160 N N . ILE A 1 396 ? -0.526 3.568 -7.626 1.00 93.00 396 ILE A N 1
ATOM 3161 C CA . ILE A 1 396 ? -1.357 2.385 -7.887 1.00 93.00 396 ILE A CA 1
ATOM 3162 C C . ILE A 1 396 ? -0.776 1.181 -7.146 1.00 93.00 396 ILE A C 1
ATOM 3164 O O . ILE A 1 396 ? -1.497 0.551 -6.382 1.00 93.00 396 ILE A O 1
ATOM 3168 N N . ASN A 1 397 ? 0.521 0.903 -7.309 1.00 94.38 397 ASN A N 1
ATOM 3169 C CA . ASN A 1 397 ? 1.189 -0.193 -6.604 1.00 94.38 397 ASN A CA 1
ATOM 3170 C C . ASN A 1 397 ? 1.113 -0.015 -5.084 1.00 94.38 397 ASN A C 1
ATOM 3172 O O . ASN A 1 397 ? 0.735 -0.953 -4.398 1.00 94.38 397 ASN A O 1
ATOM 3176 N N . ASN A 1 398 ? 1.348 1.195 -4.565 1.00 94.19 398 ASN A N 1
ATOM 3177 C CA . ASN A 1 398 ? 1.208 1.461 -3.132 1.00 94.19 398 ASN A CA 1
ATOM 3178 C C . ASN A 1 398 ? -0.215 1.177 -2.633 1.00 94.19 398 ASN A C 1
ATOM 3180 O O . ASN A 1 398 ? -0.378 0.611 -1.564 1.00 94.19 398 ASN A O 1
ATOM 3184 N N . LEU A 1 399 ? -1.254 1.523 -3.405 1.00 94.69 399 LEU A N 1
ATOM 3185 C CA . LEU A 1 399 ? -2.630 1.217 -3.007 1.00 94.69 399 LEU A CA 1
ATOM 3186 C C . LEU A 1 399 ? -2.931 -0.292 -3.070 1.00 94.69 399 LEU A C 1
ATOM 3188 O O . LEU A 1 399 ? -3.678 -0.794 -2.233 1.00 94.69 399 LEU A O 1
ATOM 3192 N N . ILE A 1 400 ? -2.372 -1.018 -4.045 1.00 95.75 400 ILE A N 1
ATOM 3193 C CA . ILE A 1 400 ? -2.462 -2.487 -4.112 1.00 95.75 400 ILE A CA 1
ATOM 3194 C C . ILE A 1 400 ? -1.790 -3.112 -2.885 1.00 95.75 400 ILE A C 1
ATOM 3196 O O . ILE A 1 400 ? -2.381 -3.996 -2.260 1.00 95.75 400 ILE A O 1
ATOM 3200 N N . ASP A 1 401 ? -0.592 -2.640 -2.542 1.00 96.00 401 ASP A N 1
ATOM 3201 C CA . ASP A 1 401 ? 0.175 -3.084 -1.381 1.00 96.00 401 ASP A CA 1
ATOM 3202 C C . ASP A 1 401 ? -0.592 -2.798 -0.094 1.00 96.00 401 ASP A C 1
ATOM 3204 O O . ASP A 1 401 ? -0.854 -3.729 0.658 1.00 96.00 401 ASP A O 1
ATOM 3208 N N . ASP A 1 402 ? -1.061 -1.564 0.106 1.00 95.44 402 ASP A N 1
ATOM 3209 C CA . ASP A 1 402 ? -1.820 -1.179 1.294 1.00 95.44 402 ASP A CA 1
ATOM 3210 C C . ASP A 1 402 ? -3.093 -2.026 1.449 1.00 95.44 402 ASP A C 1
ATOM 3212 O O . ASP A 1 402 ? -3.396 -2.489 2.544 1.00 95.44 402 ASP A O 1
ATOM 3216 N N . ILE A 1 403 ? -3.859 -2.256 0.370 1.00 95.75 403 ILE A N 1
ATOM 3217 C CA . ILE A 1 403 ? -5.068 -3.101 0.421 1.00 95.75 403 ILE A CA 1
ATOM 3218 C C . ILE A 1 403 ? -4.707 -4.552 0.756 1.00 95.75 403 ILE A C 1
ATOM 3220 O O . ILE A 1 403 ? -5.432 -5.202 1.510 1.00 95.75 403 ILE A O 1
ATOM 3224 N N . SER A 1 404 ? -3.616 -5.068 0.191 1.00 96.38 404 SER A N 1
ATOM 3225 C CA . SER A 1 404 ? -3.153 -6.433 0.460 1.00 96.38 404 SER A CA 1
ATOM 3226 C C . SER A 1 404 ? -2.632 -6.571 1.892 1.00 96.38 404 SER A C 1
ATOM 3228 O O . SER A 1 404 ? -2.868 -7.587 2.534 1.00 96.38 404 SER A O 1
ATOM 3230 N N . ASP A 1 405 ? -2.019 -5.524 2.435 1.00 96.44 405 ASP A N 1
ATOM 3231 C CA . ASP A 1 405 ? -1.520 -5.454 3.808 1.00 96.44 405 ASP A CA 1
ATOM 3232 C C . ASP A 1 405 ? -2.605 -4.939 4.788 1.00 96.44 405 ASP A C 1
ATOM 3234 O O . ASP A 1 405 ? -2.304 -4.474 5.885 1.00 96.44 405 ASP A O 1
ATOM 3238 N N . CYS A 1 406 ? -3.884 -5.065 4.406 1.00 96.62 406 CYS A N 1
ATOM 3239 C CA . CYS A 1 406 ? -5.061 -4.687 5.185 1.00 96.62 406 CYS A CA 1
ATOM 3240 C C . CYS A 1 406 ? -5.170 -3.176 5.484 1.00 96.62 406 CYS A C 1
ATOM 3242 O O . CYS A 1 406 ? -5.031 -2.711 6.618 1.00 96.62 406 CYS A O 1
ATOM 3244 N N . LEU A 1 407 ? -5.480 -2.391 4.450 1.00 95.38 407 LEU A N 1
ATOM 3245 C CA . LEU A 1 407 ? -5.512 -0.929 4.473 1.00 95.38 407 LEU A CA 1
ATOM 3246 C C . LEU A 1 407 ? -6.398 -0.371 5.595 1.00 95.38 407 LEU A C 1
ATOM 3248 O O . LEU A 1 407 ? -7.620 -0.538 5.615 1.00 95.38 407 LEU A O 1
ATOM 3252 N N . ARG A 1 408 ? -5.787 0.417 6.477 1.00 94.44 408 ARG A N 1
ATOM 3253 C CA . ARG A 1 408 ? -6.471 1.195 7.513 1.00 94.44 408 ARG A CA 1
ATOM 3254 C C . ARG A 1 408 ? -7.325 2.308 6.895 1.00 94.44 408 ARG A C 1
ATOM 3256 O O . ARG A 1 408 ? -6.822 3.158 6.168 1.00 94.44 408 ARG A O 1
ATOM 3263 N N . THR A 1 409 ? -8.618 2.361 7.222 1.00 93.00 409 THR A N 1
ATOM 3264 C CA . THR A 1 409 ? -9.552 3.301 6.561 1.00 93.00 409 THR A CA 1
ATOM 3265 C C . THR A 1 409 ? -9.759 4.629 7.291 1.00 93.00 409 THR A C 1
ATOM 3267 O O . THR A 1 409 ? -10.381 5.540 6.738 1.00 93.00 409 THR A O 1
ATOM 3270 N N . GLY A 1 410 ? -9.364 4.726 8.568 1.00 91.00 410 GLY A N 1
ATOM 3271 C CA . GLY A 1 410 ? -9.730 5.843 9.450 1.00 91.00 410 GLY A CA 1
ATOM 3272 C C . GLY A 1 410 ? -11.236 5.953 9.744 1.00 91.00 410 GLY A C 1
ATOM 3273 O O . GLY A 1 410 ? -11.690 6.923 10.354 1.00 91.00 410 GLY A O 1
ATOM 3274 N N . SER A 1 411 ? -12.036 4.985 9.288 1.00 91.62 411 SER A N 1
ATOM 3275 C CA . SER A 1 411 ? -13.459 4.863 9.594 1.00 91.62 411 SER A CA 1
ATOM 3276 C C . SER A 1 411 ? -13.666 3.872 10.731 1.00 91.62 411 SER A C 1
ATOM 3278 O O . SER A 1 411 ? -12.866 2.969 10.926 1.00 91.62 411 SER A O 1
ATOM 3280 N N . TYR A 1 412 ? -14.773 4.011 11.459 1.00 92.81 412 TYR A N 1
ATOM 3281 C CA . TYR A 1 412 ? -15.061 3.169 12.622 1.00 92.81 412 TYR A CA 1
ATOM 3282 C C . TYR A 1 412 ? -16.356 2.380 12.444 1.00 92.81 412 TYR A C 1
ATOM 3284 O O . TYR A 1 412 ? -17.324 2.892 11.866 1.00 92.81 412 TYR A O 1
ATOM 3292 N N . ALA A 1 413 ? -16.391 1.154 12.950 1.00 90.19 413 ALA A N 1
ATOM 3293 C CA . ALA A 1 413 ? -17.587 0.345 13.125 1.00 90.19 413 ALA A CA 1
ATOM 3294 C C . ALA A 1 413 ? -18.522 0.951 14.190 1.00 90.19 413 ALA A C 1
ATOM 3296 O O . ALA A 1 413 ? -18.235 1.983 14.806 1.00 90.19 413 ALA A O 1
ATOM 3297 N N . SER A 1 414 ? -19.702 0.353 14.376 1.00 87.44 414 SER A N 1
ATOM 3298 C CA . SER A 1 414 ? -20.704 0.884 15.312 1.00 87.44 414 SER A CA 1
ATOM 3299 C C . SER A 1 414 ? -20.256 0.827 16.783 1.00 87.44 414 SER A C 1
ATOM 3301 O O . SER A 1 414 ? -20.687 1.651 17.593 1.00 87.44 414 SER A O 1
ATOM 3303 N N . ASN A 1 415 ? -19.343 -0.090 17.097 1.00 83.12 415 ASN A N 1
ATOM 3304 C CA . ASN A 1 415 ? -18.689 -0.293 18.389 1.00 83.12 415 ASN A CA 1
ATOM 3305 C C . ASN A 1 415 ? -17.437 0.585 18.606 1.00 83.12 415 ASN A C 1
ATOM 3307 O O . ASN A 1 415 ? -16.752 0.407 19.607 1.00 83.12 415 ASN A O 1
ATOM 3311 N N . ALA A 1 416 ? -17.161 1.544 17.714 1.00 86.56 416 ALA A N 1
ATOM 3312 C CA . ALA A 1 416 ? -15.961 2.386 17.725 1.00 86.56 416 ALA A CA 1
ATOM 3313 C C . ALA A 1 416 ? -14.630 1.645 17.484 1.00 86.56 416 ALA A C 1
ATOM 3315 O O . ALA A 1 416 ? -13.572 2.234 17.701 1.00 86.56 416 ALA A O 1
ATOM 3316 N N . GLU A 1 417 ? -14.665 0.405 16.991 1.00 90.06 417 GLU A N 1
ATOM 3317 C CA . GLU A 1 417 ? -13.472 -0.257 16.454 1.00 90.06 417 GLU A CA 1
ATOM 3318 C C . GLU A 1 417 ? -13.142 0.294 15.071 1.00 90.06 417 GLU A C 1
ATOM 3320 O O . GLU A 1 417 ? -14.031 0.699 14.317 1.00 90.06 417 GLU A O 1
ATOM 3325 N N . GLU A 1 418 ? -11.856 0.377 14.758 1.00 94.31 418 GLU A N 1
ATOM 3326 C CA . GLU A 1 418 ? -11.395 0.875 13.471 1.00 94.31 418 GLU A CA 1
ATOM 3327 C C . GLU A 1 418 ? -11.641 -0.156 12.364 1.00 94.31 418 GLU A C 1
ATOM 3329 O O . GLU A 1 418 ? -11.562 -1.360 12.584 1.00 94.31 418 GLU A O 1
ATOM 3334 N N . LEU A 1 419 ? -11.989 0.334 11.176 1.00 94.94 419 LEU A N 1
ATOM 3335 C CA . LEU A 1 419 ? -12.243 -0.485 10.003 1.00 94.94 419 LEU A CA 1
ATOM 3336 C C . LEU A 1 419 ? -11.005 -0.546 9.118 1.00 94.94 419 LEU A C 1
ATOM 3338 O O . LEU A 1 419 ? -10.400 0.484 8.799 1.00 94.94 419 LEU A O 1
ATOM 3342 N N . TYR A 1 420 ? -10.724 -1.746 8.641 1.00 96.12 420 TYR A N 1
ATOM 3343 C CA . TYR A 1 420 ? -9.685 -2.041 7.668 1.00 96.12 420 TYR A CA 1
ATOM 3344 C C . TYR A 1 420 ? -10.307 -2.590 6.384 1.00 96.12 420 TYR A C 1
ATOM 3346 O O . TYR A 1 420 ? -11.443 -3.070 6.394 1.00 96.12 420 TYR A O 1
ATOM 3354 N N . VAL A 1 421 ? -9.598 -2.474 5.267 1.00 95.75 421 VAL A N 1
ATOM 3355 C CA . VAL A 1 421 ? -10.016 -2.951 3.946 1.00 95.75 421 VAL A CA 1
ATOM 3356 C C . VAL A 1 421 ? -9.018 -3.978 3.452 1.00 95.75 421 VAL A C 1
ATOM 3358 O O . VAL A 1 421 ? -7.829 -3.700 3.400 1.00 95.75 421 VAL A O 1
ATOM 3361 N N . GLY A 1 422 ? -9.526 -5.115 2.993 1.00 96.38 422 GLY A N 1
ATOM 3362 C CA . GLY A 1 422 ? -8.717 -6.137 2.340 1.00 96.38 422 GLY A CA 1
ATOM 3363 C C . GLY A 1 422 ? -9.527 -6.981 1.360 1.00 96.38 422 GLY A C 1
ATOM 3364 O O . GLY A 1 422 ? -10.761 -6.851 1.291 1.00 96.38 422 GLY A O 1
ATOM 3365 N N . PRO A 1 423 ? -8.854 -7.829 0.571 1.00 96.88 423 PRO A N 1
ATOM 3366 C CA . PRO A 1 423 ? -9.507 -8.767 -0.325 1.00 96.88 423 PRO A CA 1
ATOM 3367 C C . PRO A 1 423 ? -10.149 -9.929 0.455 1.00 96.88 423 PRO A C 1
ATOM 3369 O O . PRO A 1 423 ? -9.595 -10.460 1.413 1.00 96.88 423 PRO A O 1
ATOM 3372 N N . MET A 1 424 ? -11.337 -10.349 0.025 1.00 96.19 424 MET A N 1
ATOM 3373 C CA . MET A 1 424 ? -12.073 -11.491 0.575 1.00 96.19 424 MET A CA 1
ATOM 3374 C C . MET A 1 424 ? -12.754 -12.266 -0.547 1.00 96.19 424 MET A C 1
ATOM 3376 O O . MET A 1 424 ? -13.124 -11.695 -1.579 1.00 96.19 424 MET A O 1
ATOM 3380 N N . CYS A 1 425 ? -12.993 -13.559 -0.345 1.00 96.75 425 CYS A N 1
ATOM 3381 C CA . CYS A 1 425 ? -13.784 -14.317 -1.296 1.00 96.75 425 CYS A CA 1
ATOM 3382 C C . CYS A 1 425 ? -15.186 -13.771 -1.495 1.00 96.75 425 CYS A C 1
ATOM 3384 O O . CYS A 1 425 ? -15.929 -13.502 -0.559 1.00 96.75 425 CYS A O 1
ATOM 3386 N N . SER A 1 426 ? -15.601 -13.685 -2.755 1.00 94.94 426 SER A N 1
ATOM 3387 C CA . SER A 1 426 ? -17.000 -13.441 -3.084 1.00 94.94 426 SER A CA 1
ATOM 3388 C C . SER A 1 426 ? -17.889 -14.577 -2.561 1.00 94.94 426 SER A C 1
ATOM 3390 O O . SER A 1 426 ? -17.467 -15.721 -2.411 1.00 94.94 426 SER A O 1
ATOM 3392 N N . ALA A 1 427 ? -19.180 -14.295 -2.370 1.00 92.94 427 ALA A N 1
ATOM 3393 C CA . ALA A 1 427 ? -20.143 -15.241 -1.793 1.00 92.94 427 ALA A CA 1
ATOM 3394 C C . ALA A 1 427 ? -20.259 -16.604 -2.520 1.00 92.94 427 ALA A C 1
ATOM 3396 O O . ALA A 1 427 ? -20.841 -17.542 -1.982 1.00 92.94 427 ALA A O 1
ATOM 3397 N N . ASN A 1 428 ? -19.779 -16.715 -3.765 1.00 92.50 428 ASN A N 1
ATOM 3398 C CA . ASN A 1 428 ? -19.791 -17.955 -4.547 1.00 92.50 428 ASN A CA 1
ATOM 3399 C C . ASN A 1 428 ? -18.392 -18.571 -4.752 1.00 92.50 428 ASN A C 1
ATOM 3401 O O . ASN A 1 428 ? -18.298 -19.568 -5.469 1.00 92.50 428 ASN A O 1
ATOM 3405 N N . GLY A 1 429 ? -17.340 -17.967 -4.189 1.00 93.00 429 GLY A N 1
ATOM 3406 C CA . GLY A 1 429 ? -15.945 -18.389 -4.321 1.00 93.00 429 GLY A CA 1
ATOM 3407 C C . GLY A 1 429 ? -15.353 -18.226 -5.724 1.00 93.00 429 GLY A C 1
ATOM 3408 O O . GLY A 1 429 ? -14.235 -18.659 -5.966 1.00 93.00 429 GLY A O 1
ATOM 3409 N N . LYS A 1 430 ? -16.071 -17.629 -6.687 1.00 93.69 430 LYS A N 1
ATOM 3410 C CA . LYS A 1 430 ? -15.626 -17.506 -8.095 1.00 93.69 430 LYS A CA 1
ATOM 3411 C C . LYS A 1 430 ? -14.932 -16.185 -8.409 1.00 93.69 430 LYS A C 1
ATOM 3413 O O . LYS A 1 430 ? -14.787 -15.826 -9.572 1.00 93.69 430 LYS A O 1
ATOM 3418 N N . GLY A 1 431 ? -14.580 -15.434 -7.385 1.00 92.44 431 GLY A N 1
ATOM 3419 C CA . GLY A 1 431 ? -13.976 -14.123 -7.511 1.00 92.44 431 GLY A CA 1
ATOM 3420 C C . GLY A 1 431 ? -13.718 -13.538 -6.140 1.00 92.44 431 GLY A C 1
ATOM 3421 O O . GLY A 1 431 ? -14.108 -14.128 -5.128 1.00 92.44 431 GLY A O 1
ATOM 3422 N N . VAL A 1 432 ? -13.104 -12.368 -6.137 1.00 94.69 432 VAL A N 1
ATOM 3423 C CA . VAL A 1 432 ? -12.691 -11.645 -4.940 1.00 94.69 432 VAL A CA 1
ATOM 3424 C C . VAL A 1 432 ? -13.412 -10.301 -4.889 1.00 94.69 432 VAL A C 1
ATOM 3426 O O . VAL A 1 432 ? -13.739 -9.705 -5.918 1.00 94.69 432 VAL A O 1
ATOM 3429 N N . GLU A 1 433 ? -13.720 -9.859 -3.679 1.00 94.56 433 GLU A N 1
ATOM 3430 C CA . GLU A 1 433 ? -14.332 -8.572 -3.367 1.00 94.56 433 GLU A CA 1
ATOM 3431 C C . GLU A 1 433 ? -13.467 -7.848 -2.335 1.00 94.56 433 GLU A C 1
ATOM 3433 O O . GLU A 1 433 ? -12.692 -8.480 -1.621 1.00 94.56 433 GLU A O 1
ATOM 3438 N N . LEU A 1 434 ? -13.638 -6.531 -2.210 1.00 94.69 434 LEU A N 1
ATOM 3439 C CA . LEU A 1 434 ? -13.134 -5.815 -1.041 1.00 94.69 434 LEU A CA 1
ATOM 3440 C C . LEU A 1 434 ? -14.148 -5.921 0.095 1.00 94.69 434 LEU A C 1
ATOM 3442 O O . LEU A 1 434 ? -15.355 -5.698 -0.089 1.00 94.69 434 LEU A O 1
ATOM 3446 N N . ALA A 1 435 ? -13.644 -6.273 1.269 1.00 95.31 435 ALA A N 1
ATOM 3447 C CA . ALA A 1 435 ? -14.411 -6.412 2.492 1.00 95.31 435 ALA A CA 1
ATOM 3448 C C . ALA A 1 435 ? -13.884 -5.466 3.574 1.00 95.31 435 ALA A C 1
ATOM 3450 O O . ALA A 1 435 ? -12.805 -4.889 3.446 1.00 95.31 435 ALA A O 1
ATOM 3451 N N . LEU A 1 436 ? -14.699 -5.277 4.613 1.00 95.81 436 LEU A N 1
ATOM 3452 C CA . LEU A 1 436 ? -14.326 -4.508 5.792 1.00 95.81 436 LEU A CA 1
ATOM 3453 C C . LEU A 1 436 ? -14.002 -5.458 6.936 1.00 95.81 436 LEU A C 1
ATOM 3455 O O . LEU A 1 436 ? -14.735 -6.425 7.157 1.00 95.81 436 LEU A O 1
ATOM 3459 N N . PHE A 1 437 ? -12.945 -5.140 7.670 1.00 96.25 437 PHE A N 1
ATOM 3460 C CA . PHE A 1 437 ? -12.426 -5.943 8.770 1.00 96.25 437 PHE A CA 1
ATOM 3461 C C . PHE A 1 437 ? -12.275 -5.097 10.036 1.00 96.25 437 PHE A C 1
ATOM 3463 O O . PHE A 1 437 ? -12.160 -3.874 9.944 1.00 96.25 437 PHE A O 1
ATOM 3470 N N . LEU A 1 438 ? -12.333 -5.738 11.206 1.00 94.44 438 LEU A N 1
ATOM 3471 C CA . LEU A 1 438 ? -12.172 -5.084 12.519 1.00 94.44 438 LEU A CA 1
ATOM 3472 C C . LEU A 1 438 ? -10.738 -5.157 13.066 1.00 94.44 438 LEU A C 1
ATOM 3474 O O . LEU A 1 438 ? -10.450 -4.599 14.122 1.00 94.44 438 LEU A O 1
ATOM 3478 N N . ASP A 1 439 ? -9.844 -5.836 12.355 1.00 94.19 439 ASP A N 1
ATOM 3479 C CA . ASP A 1 439 ? -8.440 -6.021 12.705 1.00 94.19 439 ASP A CA 1
ATOM 3480 C C . ASP A 1 439 ? -7.529 -5.687 11.520 1.00 94.19 439 ASP A C 1
ATOM 3482 O O . ASP A 1 439 ? -7.938 -5.736 10.359 1.00 94.19 439 ASP A O 1
ATOM 3486 N N . ASN A 1 440 ? -6.277 -5.376 11.839 1.00 94.94 440 ASN A N 1
ATOM 3487 C CA . ASN A 1 440 ? -5.227 -5.023 10.889 1.00 94.94 440 ASN A CA 1
ATOM 3488 C C . ASN A 1 440 ? -4.614 -6.228 10.156 1.00 94.94 440 ASN A C 1
ATOM 3490 O O . ASN A 1 440 ? -3.695 -6.035 9.371 1.00 94.94 440 ASN A O 1
ATOM 3494 N N . GLU A 1 441 ? -5.081 -7.452 10.410 1.00 94.25 441 GLU A N 1
ATOM 3495 C CA . GLU A 1 441 ? -4.668 -8.658 9.680 1.00 94.25 441 GLU A CA 1
ATOM 3496 C C . GLU A 1 441 ? -5.743 -9.118 8.681 1.00 94.25 441 GLU A C 1
ATOM 3498 O O . GLU A 1 441 ? -5.561 -10.109 7.974 1.00 94.25 441 GLU A O 1
ATOM 3503 N N . CYS A 1 442 ? -6.869 -8.399 8.598 1.00 95.75 442 CYS A N 1
ATOM 3504 C CA . CYS A 1 442 ? -8.015 -8.732 7.757 1.00 95.75 442 CYS A CA 1
ATOM 3505 C C . CYS A 1 442 ? -8.559 -10.147 8.031 1.00 95.75 442 CYS A C 1
ATOM 3507 O O . CYS A 1 442 ? -8.958 -10.875 7.121 1.00 95.75 442 CYS A O 1
ATOM 3509 N N . THR A 1 443 ? -8.603 -10.532 9.309 1.00 94.38 443 THR A N 1
ATOM 3510 C CA . THR A 1 443 ? -9.071 -11.853 9.762 1.00 94.38 443 THR A CA 1
ATOM 3511 C C . THR A 1 443 ? -10.477 -11.832 10.357 1.00 94.38 443 THR A C 1
ATOM 3513 O O . THR A 1 443 ? -11.090 -12.879 10.532 1.00 94.38 443 THR A O 1
ATOM 3516 N N . THR A 1 444 ? -11.031 -10.665 10.675 1.00 94.44 444 THR A N 1
ATOM 3517 C CA . THR A 1 444 ? -12.327 -10.483 11.339 1.00 94.44 444 THR A CA 1
ATOM 3518 C C . THR A 1 444 ? -13.244 -9.653 10.453 1.00 94.44 444 THR A C 1
ATOM 3520 O O . THR A 1 444 ? -13.388 -8.439 10.605 1.00 94.44 444 THR A O 1
ATOM 3523 N N . TYR A 1 445 ? -13.884 -10.330 9.503 1.00 95.62 445 TYR A N 1
ATOM 3524 C CA . TYR A 1 445 ? -14.810 -9.733 8.549 1.00 95.62 445 TYR A CA 1
ATOM 3525 C C . TYR A 1 445 ? -16.066 -9.187 9.239 1.00 95.62 445 TYR A C 1
ATOM 3527 O O . TYR A 1 445 ? -16.704 -9.885 10.033 1.00 95.62 445 TYR A O 1
ATOM 3535 N N . THR A 1 446 ? -16.469 -7.970 8.860 1.00 95.06 446 THR A N 1
ATOM 3536 C CA . THR A 1 446 ? -17.721 -7.343 9.288 1.00 95.06 446 THR A CA 1
ATOM 3537 C C . THR A 1 446 ? -18.640 -6.965 8.123 1.00 95.06 446 THR A C 1
ATOM 3539 O O . THR A 1 446 ? -18.252 -6.331 7.138 1.00 95.06 446 THR A O 1
ATOM 3542 N N . ALA A 1 447 ? -19.919 -7.310 8.268 1.00 94.50 447 ALA A N 1
ATOM 3543 C CA . ALA A 1 447 ? -20.995 -6.903 7.368 1.00 94.50 447 ALA A CA 1
ATOM 3544 C C . ALA A 1 447 ? -21.785 -5.686 7.892 1.00 94.50 447 ALA A C 1
ATOM 3546 O O . ALA A 1 447 ? -22.812 -5.324 7.313 1.00 94.50 447 ALA A O 1
ATOM 3547 N N . GLU A 1 448 ? -21.350 -5.054 8.991 1.00 91.94 448 GLU A N 1
ATOM 3548 C CA . GLU A 1 448 ? -22.045 -3.899 9.581 1.00 91.94 448 GLU A CA 1
ATOM 3549 C C . GLU A 1 448 ? -22.096 -2.688 8.643 1.00 91.94 448 GLU A C 1
ATOM 3551 O O . GLU A 1 448 ? -23.038 -1.890 8.695 1.00 91.94 448 GLU A O 1
ATOM 3556 N N . LYS A 1 449 ? -21.087 -2.549 7.778 1.00 92.25 449 LYS A N 1
ATOM 3557 C CA . LYS A 1 449 ? -20.997 -1.486 6.781 1.00 92.25 449 LYS A CA 1
ATOM 3558 C C . LYS A 1 449 ? -20.686 -2.045 5.402 1.00 92.25 449 LYS A C 1
ATOM 3560 O O . LYS A 1 449 ? -20.003 -3.054 5.249 1.00 92.25 449 LYS A O 1
ATOM 3565 N N . ALA A 1 450 ? -21.182 -1.340 4.391 1.00 91.31 450 ALA A N 1
ATOM 3566 C CA . ALA A 1 450 ? -20.813 -1.600 3.011 1.00 91.31 450 ALA A CA 1
ATOM 3567 C C . ALA A 1 450 ? -19.462 -0.955 2.698 1.00 91.31 450 ALA A C 1
ATOM 3569 O O . ALA A 1 450 ? -19.230 0.186 3.099 1.00 91.31 450 ALA A O 1
ATOM 3570 N N . PHE A 1 451 ? -18.624 -1.622 1.908 1.00 88.88 451 PHE A N 1
ATOM 3571 C CA . PHE A 1 451 ? -17.377 -1.054 1.397 1.00 88.88 451 PHE A CA 1
ATOM 3572 C C . PHE A 1 451 ? -17.619 0.298 0.705 1.00 88.88 451 PHE A C 1
ATOM 3574 O O . PHE A 1 451 ? -16.996 1.301 1.035 1.00 88.88 451 PHE A O 1
ATOM 3581 N N . GLY A 1 452 ? -18.644 0.374 -0.153 1.00 86.38 452 GLY A N 1
ATOM 3582 C CA . GLY A 1 452 ? -19.033 1.615 -0.836 1.00 86.38 452 GLY A CA 1
ATOM 3583 C C . GLY A 1 452 ? -19.565 2.733 0.075 1.00 86.38 452 GLY A C 1
ATOM 3584 O O . GLY A 1 452 ? -19.872 3.812 -0.420 1.00 86.38 452 GLY A O 1
ATOM 3585 N N . SER A 1 453 ? -19.709 2.496 1.386 1.00 89.06 453 SER A N 1
ATOM 3586 C CA . SER A 1 453 ? -20.046 3.543 2.363 1.00 89.06 453 SER A CA 1
ATOM 3587 C C . SER A 1 453 ? -18.821 4.265 2.930 1.00 89.06 453 SER A C 1
ATOM 3589 O O . SER A 1 453 ? -18.987 5.281 3.610 1.00 89.06 453 SER A O 1
ATOM 3591 N N . LEU A 1 454 ? -17.609 3.766 2.660 1.00 85.94 454 LEU A N 1
ATOM 3592 C CA . LEU A 1 454 ? -16.379 4.451 3.033 1.00 85.94 454 LEU A CA 1
ATOM 3593 C C . LEU A 1 454 ? -16.240 5.753 2.227 1.00 85.94 454 LEU A C 1
ATOM 3595 O O . LEU A 1 454 ? -16.493 5.757 1.018 1.00 85.94 454 LEU A O 1
ATOM 3599 N N . PRO A 1 455 ? -15.852 6.880 2.854 1.00 79.94 455 PRO A N 1
ATOM 3600 C CA . PRO A 1 455 ? -15.657 8.116 2.116 1.00 79.94 455 PRO A CA 1
ATOM 3601 C C . PRO A 1 455 ? -14.444 7.978 1.191 1.00 79.94 455 PRO A C 1
ATOM 3603 O O . PRO A 1 455 ? -13.333 7.715 1.646 1.00 79.94 455 PRO A O 1
ATOM 3606 N N . SER A 1 456 ? -14.655 8.224 -0.102 1.00 71.06 456 SER A N 1
ATOM 3607 C CA . SER A 1 456 ? -13.636 8.098 -1.154 1.00 71.06 456 SER A CA 1
ATOM 3608 C C . SER A 1 456 ? -12.342 8.870 -0.866 1.00 71.06 456 SER A C 1
ATOM 3610 O O . SER A 1 456 ? -11.262 8.424 -1.231 1.00 71.06 456 SER A O 1
ATOM 3612 N N . TYR A 1 457 ? -12.430 10.000 -0.161 1.00 59.97 457 TYR A N 1
ATOM 3613 C CA . TYR A 1 457 ? -11.271 10.827 0.184 1.00 59.97 457 TYR A CA 1
ATOM 3614 C C . TYR A 1 457 ? -10.232 10.117 1.070 1.00 59.97 457 TYR A C 1
ATOM 3616 O O . TYR A 1 457 ? -9.055 10.446 0.987 1.00 59.97 457 TYR A O 1
ATOM 3624 N N . TYR A 1 458 ? -10.643 9.163 1.915 1.00 62.59 458 TYR A N 1
ATOM 3625 C CA . TYR A 1 458 ? -9.718 8.495 2.843 1.00 62.59 458 TYR A CA 1
ATOM 3626 C C . TYR A 1 458 ? -8.933 7.354 2.206 1.00 62.59 458 TYR A C 1
ATOM 3628 O O . TYR A 1 458 ? -7.876 7.003 2.709 1.00 62.59 458 TYR A O 1
ATOM 3636 N N . MET A 1 459 ? -9.431 6.796 1.103 1.00 66.06 459 MET A N 1
ATOM 3637 C CA . MET A 1 459 ? -8.759 5.702 0.407 1.00 66.06 459 MET A CA 1
ATOM 3638 C C . MET A 1 459 ? -8.031 6.162 -0.860 1.00 66.06 459 MET A C 1
ATOM 3640 O O . MET A 1 459 ? -7.126 5.474 -1.320 1.00 66.06 459 MET A O 1
ATOM 3644 N N . TYR A 1 460 ? -8.416 7.300 -1.454 1.00 73.88 460 TYR A N 1
ATOM 3645 C CA . TYR A 1 460 ? -7.978 7.657 -2.805 1.00 73.88 460 TYR A CA 1
ATOM 3646 C C . TYR A 1 460 ? -7.359 9.056 -2.853 1.00 73.88 460 TYR A C 1
ATOM 3648 O O . TYR A 1 460 ? -8.048 10.068 -2.727 1.00 73.88 460 TYR A O 1
ATOM 3656 N N . SER A 1 461 ? -6.056 9.124 -3.144 1.00 70.56 461 SER A N 1
ATOM 3657 C CA . SER A 1 461 ? -5.385 10.382 -3.514 1.00 70.56 461 SER A CA 1
ATOM 3658 C C . SER A 1 461 ? -5.865 10.914 -4.876 1.00 70.56 461 SER A C 1
ATOM 3660 O O . SER A 1 461 ? -5.741 12.103 -5.172 1.00 70.56 461 SER A O 1
ATOM 3662 N N . SER A 1 462 ? -6.431 10.034 -5.711 1.00 88.00 462 SER A N 1
ATOM 3663 C CA . SER A 1 462 ? -6.917 10.322 -7.058 1.00 88.00 462 SER A CA 1
ATOM 3664 C C . SER A 1 462 ? -7.939 9.270 -7.501 1.00 88.00 462 SER A C 1
ATOM 3666 O O . SER A 1 462 ? -7.690 8.073 -7.375 1.00 88.00 462 SER A O 1
ATOM 3668 N N . GLU A 1 463 ? -9.057 9.702 -8.094 1.00 88.31 463 GLU A N 1
ATOM 3669 C CA . GLU A 1 463 ? -10.061 8.815 -8.717 1.00 88.31 463 GLU A CA 1
ATOM 3670 C C . GLU A 1 463 ? -9.436 7.897 -9.781 1.00 88.31 463 GLU A C 1
ATOM 3672 O O . GLU A 1 463 ? -9.812 6.737 -9.914 1.00 88.31 463 GLU A O 1
ATOM 3677 N N . TYR A 1 464 ? -8.421 8.395 -10.493 1.00 87.88 464 TYR A N 1
ATOM 3678 C CA . TYR A 1 464 ? -7.688 7.612 -11.485 1.00 87.88 464 TYR A CA 1
ATOM 3679 C C . TYR A 1 464 ? -6.897 6.459 -10.856 1.00 87.88 464 TYR A C 1
ATOM 3681 O O . TYR A 1 464 ? -6.925 5.355 -11.387 1.00 87.88 464 TYR A O 1
ATOM 3689 N N . VAL A 1 465 ? -6.218 6.704 -9.726 1.00 90.44 465 VAL A N 1
ATOM 3690 C CA . VAL A 1 465 ? -5.449 5.665 -9.014 1.00 90.44 465 VAL A CA 1
ATOM 3691 C C . VAL A 1 465 ? -6.386 4.549 -8.567 1.00 90.44 465 VAL A C 1
ATOM 3693 O O . VAL A 1 465 ? -6.058 3.378 -8.720 1.00 90.44 465 VAL A O 1
ATOM 3696 N N . PHE A 1 466 ? -7.581 4.904 -8.092 1.00 90.00 466 PHE A N 1
ATOM 3697 C CA . PHE A 1 466 ? -8.580 3.925 -7.690 1.00 90.00 466 PHE A CA 1
ATOM 3698 C C . PHE A 1 466 ? -9.097 3.072 -8.850 1.00 90.00 466 PHE A C 1
ATOM 3700 O O . PHE A 1 466 ? -9.083 1.850 -8.743 1.00 90.00 466 PHE A O 1
ATOM 3707 N N . GLU A 1 467 ? -9.547 3.683 -9.951 1.00 89.62 467 GLU A N 1
ATOM 3708 C CA . GLU A 1 467 ? -10.076 2.906 -11.082 1.00 89.62 467 GLU A CA 1
ATOM 3709 C C . GLU A 1 467 ? -8.987 2.051 -11.744 1.00 89.62 467 GLU A C 1
ATOM 3711 O O . GLU A 1 467 ? -9.273 0.921 -12.127 1.00 89.62 467 GLU A O 1
ATOM 3716 N N . ALA A 1 468 ? -7.739 2.528 -11.808 1.00 90.50 468 ALA A N 1
ATOM 3717 C CA . ALA A 1 468 ? -6.617 1.720 -12.289 1.00 90.50 468 ALA A CA 1
ATOM 3718 C C . ALA A 1 468 ? -6.302 0.550 -11.340 1.00 90.50 468 ALA A C 1
ATOM 3720 O O . ALA A 1 468 ? -6.162 -0.581 -11.784 1.00 90.50 468 ALA A O 1
ATOM 3721 N N . THR A 1 469 ? -6.284 0.789 -10.024 1.00 92.69 469 THR A N 1
ATOM 3722 C CA . THR A 1 469 ? -6.120 -0.277 -9.016 1.00 92.69 469 THR A CA 1
ATOM 3723 C C . THR A 1 469 ? -7.224 -1.324 -9.141 1.00 92.69 469 THR A C 1
ATOM 3725 O O . THR A 1 469 ? -6.967 -2.524 -9.137 1.00 92.69 469 THR A O 1
ATOM 3728 N N . LYS A 1 470 ? -8.469 -0.875 -9.298 1.00 92.00 470 LYS A N 1
ATOM 3729 C CA . LYS A 1 470 ? -9.630 -1.740 -9.503 1.00 92.00 470 LYS A CA 1
ATOM 3730 C C . LYS A 1 470 ? -9.510 -2.580 -10.768 1.00 92.00 470 LYS A C 1
ATOM 3732 O O . LYS A 1 470 ? -9.813 -3.768 -10.715 1.00 92.00 470 LYS A O 1
ATOM 3737 N N . ASP A 1 471 ? -9.074 -1.988 -11.874 1.00 92.19 471 ASP A N 1
ATOM 3738 C CA . ASP A 1 471 ? -8.841 -2.709 -13.126 1.00 92.19 471 ASP A CA 1
ATOM 3739 C C . ASP A 1 471 ? -7.749 -3.779 -12.957 1.00 92.19 471 ASP A C 1
ATOM 3741 O O . ASP A 1 471 ? -7.972 -4.941 -13.300 1.00 92.19 471 ASP A O 1
ATOM 3745 N N . SER A 1 472 ? -6.634 -3.447 -12.295 1.00 94.06 472 SER A N 1
ATOM 3746 C CA . SER A 1 472 ? -5.571 -4.407 -11.967 1.00 94.06 472 SER A CA 1
ATOM 3747 C C . SER A 1 472 ? -6.068 -5.578 -11.115 1.00 94.06 472 SER A C 1
ATOM 3749 O O . SER A 1 472 ? -5.756 -6.734 -11.406 1.00 94.06 472 SER A O 1
ATOM 3751 N N . PHE A 1 473 ? -6.893 -5.316 -10.095 1.00 93.81 473 PHE A N 1
ATOM 3752 C CA . PHE A 1 473 ? -7.531 -6.374 -9.305 1.00 93.81 473 PHE A CA 1
ATOM 3753 C C . PHE A 1 473 ? -8.476 -7.223 -10.160 1.00 93.81 473 PHE A C 1
ATOM 3755 O O . PHE A 1 473 ? -8.458 -8.448 -10.075 1.00 93.81 473 PHE A O 1
ATOM 3762 N N . GLN A 1 474 ? -9.307 -6.604 -11.002 1.00 93.88 474 GLN A N 1
ATOM 3763 C CA . GLN A 1 474 ? -10.221 -7.341 -11.875 1.00 93.88 474 GLN A CA 1
ATOM 3764 C C . GLN A 1 474 ? -9.462 -8.275 -12.818 1.00 93.88 474 GLN A C 1
ATOM 3766 O O . GLN A 1 474 ? -9.831 -9.447 -12.938 1.00 93.88 474 GLN A O 1
ATOM 3771 N N . LYS A 1 475 ? -8.382 -7.793 -13.435 1.00 94.69 475 LYS A N 1
ATOM 3772 C CA . LYS A 1 475 ? -7.510 -8.594 -14.299 1.00 94.69 475 LYS A CA 1
ATOM 3773 C C . LYS A 1 475 ? -6.864 -9.748 -13.536 1.00 94.69 475 LYS A C 1
ATOM 3775 O O . LYS A 1 475 ? -6.954 -10.884 -13.998 1.00 94.69 475 LYS A O 1
ATOM 3780 N N . ALA A 1 476 ? -6.367 -9.510 -12.319 1.00 95.81 476 ALA A N 1
ATOM 3781 C CA . ALA A 1 476 ? -5.740 -10.536 -11.477 1.00 95.81 476 ALA A CA 1
ATOM 3782 C C . ALA A 1 476 ? -6.605 -11.787 -11.223 1.00 95.81 476 ALA A C 1
ATOM 3784 O O . ALA A 1 476 ? -6.073 -12.889 -11.049 1.00 95.81 476 ALA A O 1
ATOM 3785 N N . TYR A 1 477 ? -7.934 -11.637 -11.227 1.00 96.00 477 TYR A N 1
ATOM 3786 C CA . TYR A 1 477 ? -8.878 -12.735 -10.982 1.00 96.00 477 TYR A CA 1
ATOM 3787 C C . TYR A 1 477 ? -9.687 -13.177 -12.202 1.00 96.00 477 TYR A C 1
ATOM 3789 O O . TYR A 1 477 ? -10.427 -14.158 -12.115 1.00 96.00 477 TYR A O 1
ATOM 3797 N N . SER A 1 478 ? -9.604 -12.464 -13.325 1.00 94.75 478 SER A N 1
ATOM 3798 C CA . SER A 1 478 ? -10.387 -12.782 -14.527 1.00 94.75 478 SER A CA 1
ATOM 3799 C C . SER A 1 478 ? -9.535 -13.223 -15.711 1.00 94.75 478 SER A C 1
ATOM 3801 O O . SER A 1 478 ? -10.020 -13.977 -16.561 1.00 94.75 478 SER A O 1
ATOM 3803 N N . GLU A 1 479 ? -8.272 -12.810 -15.751 1.00 94.88 479 GLU A N 1
ATOM 3804 C CA . GLU A 1 479 ? -7.355 -13.087 -16.844 1.00 94.88 479 GLU A CA 1
ATOM 3805 C C . GLU A 1 479 ? -6.335 -14.175 -16.483 1.00 94.88 479 GLU A C 1
ATOM 3807 O O . GLU A 1 479 ? -6.263 -14.678 -15.363 1.00 94.88 479 GLU A O 1
ATOM 3812 N N . THR A 1 480 ? -5.595 -14.623 -17.495 1.00 95.94 480 THR A N 1
ATOM 3813 C CA . THR A 1 480 ? -4.453 -15.525 -17.322 1.00 95.94 480 THR A CA 1
ATOM 3814 C C . THR A 1 480 ? -3.187 -14.683 -17.350 1.00 95.94 480 THR A C 1
ATOM 3816 O O . THR A 1 480 ? -2.925 -13.999 -18.336 1.00 95.94 480 THR A O 1
ATOM 3819 N N . THR A 1 481 ? -2.420 -14.726 -16.269 1.00 95.69 481 THR A N 1
ATOM 3820 C CA . THR A 1 481 ? -1.231 -13.904 -16.052 1.00 95.69 481 THR A CA 1
ATOM 3821 C C . THR A 1 481 ? 0.003 -14.624 -16.568 1.00 95.69 481 THR A C 1
ATOM 3823 O O . THR A 1 481 ? 0.286 -15.742 -16.144 1.00 95.69 481 THR A O 1
ATOM 3826 N N . SER A 1 482 ? 0.747 -14.009 -17.486 1.00 94.69 482 SER A N 1
ATOM 3827 C CA . SER A 1 482 ? 2.002 -14.592 -17.969 1.00 94.69 482 SER A CA 1
ATOM 3828 C C . SER A 1 482 ? 3.085 -14.503 -16.895 1.00 94.69 482 SER A C 1
ATOM 3830 O O . SER A 1 482 ? 3.264 -13.448 -16.288 1.00 94.69 482 SER A O 1
ATOM 3832 N N . CYS A 1 483 ? 3.833 -15.589 -16.697 1.00 94.69 483 CYS A N 1
ATOM 3833 C CA . CYS A 1 483 ? 5.048 -15.576 -15.886 1.00 94.69 483 CYS A CA 1
ATOM 3834 C C . CYS A 1 483 ? 6.301 -15.249 -16.703 1.00 94.69 483 CYS A C 1
ATOM 3836 O O . CYS A 1 483 ? 7.404 -15.257 -16.156 1.00 94.69 483 CYS A O 1
ATOM 3838 N N . GLU A 1 484 ? 6.143 -14.943 -17.993 1.00 91.62 484 GLU A N 1
ATOM 3839 C CA . GLU A 1 484 ? 7.239 -14.471 -18.833 1.00 91.62 484 GLU A CA 1
ATOM 3840 C C . GLU A 1 484 ? 7.713 -13.107 -18.333 1.00 91.62 484 GLU A C 1
ATOM 3842 O O . GLU A 1 484 ? 6.915 -12.278 -17.876 1.00 91.62 484 GLU A O 1
ATOM 3847 N N . ASP A 1 485 ? 9.024 -12.890 -18.401 1.00 85.81 485 ASP A N 1
ATOM 3848 C CA . ASP A 1 485 ? 9.608 -11.589 -18.120 1.00 85.81 485 ASP A CA 1
ATOM 3849 C C . ASP A 1 485 ? 9.051 -10.528 -19.082 1.00 85.81 485 ASP A C 1
ATOM 3851 O O . ASP A 1 485 ? 8.882 -10.765 -20.283 1.00 85.81 485 ASP A O 1
ATOM 3855 N N . LE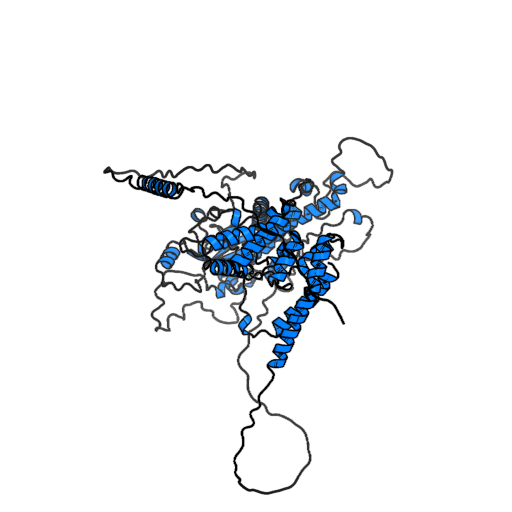U A 1 486 ? 8.766 -9.345 -18.543 1.00 78.81 486 LEU A N 1
ATOM 3856 C CA . LEU A 1 486 ? 8.151 -8.229 -19.266 1.00 78.81 486 LEU A CA 1
ATOM 3857 C C . LEU A 1 486 ? 9.146 -7.459 -20.144 1.00 78.81 486 LEU A C 1
ATOM 3859 O O . LEU A 1 486 ? 8.824 -6.399 -20.686 1.00 78.81 486 LEU A O 1
ATOM 3863 N N . ASP A 1 487 ? 10.355 -7.987 -20.304 1.00 79.00 487 ASP A N 1
ATOM 3864 C CA . ASP A 1 487 ? 11.432 -7.366 -21.053 1.00 79.00 487 ASP A CA 1
ATOM 3865 C C . ASP A 1 487 ? 11.084 -7.231 -22.548 1.00 79.00 487 ASP A C 1
ATOM 3867 O O . ASP A 1 487 ? 11.217 -8.149 -23.366 1.00 79.00 487 ASP A O 1
ATOM 3871 N N . VAL A 1 488 ? 10.655 -6.024 -22.935 1.00 76.75 488 VAL A N 1
ATOM 3872 C CA . VAL A 1 488 ? 10.336 -5.705 -24.329 1.00 76.75 488 VAL A CA 1
ATOM 3873 C C . VAL A 1 488 ? 11.626 -5.636 -25.148 1.00 76.75 488 VAL A C 1
ATOM 3875 O O . VAL A 1 488 ? 12.432 -4.703 -25.039 1.00 76.75 488 VAL A O 1
ATOM 3878 N N . ALA A 1 489 ? 11.815 -6.629 -26.018 1.00 76.81 489 ALA A N 1
ATOM 3879 C CA . ALA A 1 489 ? 12.992 -6.733 -26.868 1.00 76.81 489 ALA A CA 1
ATOM 3880 C C . ALA A 1 489 ? 13.150 -5.506 -27.785 1.00 76.81 489 ALA A C 1
ATOM 3882 O O . ALA A 1 489 ? 12.212 -5.067 -28.451 1.00 76.81 489 ALA A O 1
ATOM 3883 N N . ASN A 1 490 ? 14.376 -4.979 -27.888 1.00 77.56 490 ASN A N 1
ATOM 3884 C CA . ASN A 1 490 ? 14.651 -3.813 -28.726 1.00 77.56 490 ASN A CA 1
ATOM 3885 C C . ASN A 1 490 ? 14.510 -4.138 -30.237 1.00 77.56 490 ASN A C 1
ATOM 3887 O O . ASN A 1 490 ? 15.367 -4.862 -30.760 1.00 77.56 490 ASN A O 1
ATOM 3891 N N . PRO A 1 491 ? 13.537 -3.554 -30.977 1.00 73.25 491 PRO A N 1
ATOM 3892 C CA . PRO A 1 491 ? 13.350 -3.764 -32.417 1.00 73.25 491 PRO A CA 1
ATOM 3893 C C . PRO A 1 491 ? 14.605 -3.529 -33.249 1.00 73.25 491 PRO A C 1
ATOM 3895 O O . PRO A 1 491 ? 14.834 -4.200 -34.254 1.00 73.25 491 PRO A O 1
ATOM 3898 N N . TYR A 1 492 ? 15.426 -2.558 -32.851 1.00 76.38 492 TYR A N 1
ATOM 3899 C CA . TYR A 1 492 ? 16.546 -2.099 -33.667 1.00 76.38 492 TYR A CA 1
ATOM 3900 C C . TYR A 1 492 ? 17.751 -3.048 -33.643 1.00 76.38 492 TYR A C 1
ATOM 3902 O O . TYR A 1 492 ? 18.633 -2.929 -34.493 1.00 76.38 492 TYR A O 1
ATOM 3910 N N . ASN A 1 493 ? 17.784 -4.007 -32.714 1.00 70.56 493 ASN A N 1
ATOM 3911 C CA . ASN A 1 493 ? 18.908 -4.931 -32.555 1.00 70.56 493 ASN A CA 1
ATOM 3912 C C . ASN A 1 493 ? 18.737 -6.259 -33.318 1.00 70.56 493 ASN A C 1
ATOM 3914 O O . ASN A 1 493 ? 19.667 -7.059 -33.339 1.00 70.56 493 ASN A O 1
ATOM 3918 N N . GLN A 1 494 ? 17.611 -6.498 -34.002 1.00 59.41 494 GLN A N 1
ATOM 3919 C CA . GLN A 1 494 ? 17.350 -7.790 -34.661 1.00 59.41 494 GLN A CA 1
ATOM 3920 C C . GLN A 1 494 ? 18.185 -8.066 -35.929 1.00 59.41 494 GLN A C 1
ATOM 3922 O O . GLN A 1 494 ? 18.175 -9.186 -36.428 1.00 59.41 494 GLN A O 1
ATOM 3927 N N . ALA A 1 495 ? 18.909 -7.083 -36.477 1.00 55.81 495 ALA A N 1
ATOM 3928 C CA . ALA A 1 495 ? 19.489 -7.206 -37.821 1.00 55.81 495 ALA A CA 1
ATOM 3929 C C . ALA A 1 495 ? 20.970 -7.632 -37.892 1.00 55.81 495 ALA A C 1
ATOM 3931 O O . ALA A 1 495 ? 21.459 -7.817 -39.002 1.00 55.81 495 ALA A O 1
ATOM 3932 N N . ASN A 1 496 ? 21.700 -7.763 -36.774 1.00 57.38 496 ASN A N 1
ATOM 3933 C CA . ASN A 1 496 ? 23.152 -8.031 -36.824 1.00 57.38 496 ASN A CA 1
ATOM 3934 C C . ASN A 1 496 ? 23.680 -9.122 -35.879 1.00 57.38 496 ASN A C 1
ATOM 3936 O O . ASN A 1 496 ? 24.871 -9.420 -35.958 1.00 57.38 496 ASN A O 1
ATOM 3940 N N . ASP A 1 497 ? 22.852 -9.733 -35.029 1.00 50.81 497 ASP A N 1
ATOM 3941 C CA . ASP A 1 497 ? 23.295 -10.854 -34.188 1.00 50.81 497 ASP A CA 1
ATOM 3942 C C . ASP A 1 497 ? 22.954 -12.196 -34.845 1.00 50.81 497 ASP A C 1
ATOM 3944 O O . ASP A 1 497 ? 22.020 -12.908 -34.475 1.00 50.81 497 ASP A O 1
ATOM 3948 N N . ASP A 1 498 ? 23.758 -12.548 -35.849 1.00 51.88 498 ASP A N 1
ATOM 3949 C CA . ASP A 1 498 ? 23.846 -13.902 -36.390 1.00 51.88 498 ASP A CA 1
ATOM 3950 C C . ASP A 1 498 ? 24.418 -14.847 -35.307 1.00 51.88 498 ASP A C 1
ATOM 3952 O O . ASP A 1 498 ? 25.604 -15.177 -35.299 1.00 51.88 498 ASP A O 1
ATOM 3956 N N . GLY A 1 499 ? 23.574 -15.306 -34.379 1.00 49.59 499 GLY A N 1
ATOM 3957 C CA . GLY A 1 499 ? 23.840 -16.522 -33.602 1.00 49.59 499 GLY A CA 1
ATOM 3958 C C . GLY A 1 499 ? 24.273 -16.367 -32.144 1.00 49.59 499 GLY A C 1
ATOM 3959 O O . GLY A 1 499 ? 24.834 -17.321 -31.598 1.00 49.59 499 GLY A O 1
ATOM 3960 N N . ALA A 1 500 ? 23.977 -15.249 -31.473 1.00 51.41 500 ALA A N 1
ATOM 3961 C CA . ALA A 1 500 ? 23.917 -15.268 -30.012 1.00 51.41 500 ALA A CA 1
ATOM 3962 C C . ALA A 1 500 ? 22.695 -16.106 -29.606 1.00 51.41 500 ALA A C 1
ATOM 3964 O O . ALA A 1 500 ? 21.570 -15.621 -29.543 1.00 51.41 500 ALA A O 1
ATOM 3965 N N . ASN A 1 501 ? 22.931 -17.407 -29.445 1.00 48.94 501 ASN A N 1
ATOM 3966 C CA . ASN A 1 501 ? 22.005 -18.374 -28.882 1.00 48.94 501 ASN A CA 1
ATOM 3967 C C . ASN A 1 501 ? 21.602 -17.847 -27.498 1.00 48.94 501 ASN A C 1
ATOM 3969 O O . ASN A 1 501 ? 22.351 -18.029 -26.541 1.00 48.94 501 ASN A O 1
ATOM 3973 N N . TYR A 1 502 ? 20.493 -17.105 -27.433 1.00 51.94 502 TYR A N 1
ATOM 3974 C CA . TYR A 1 502 ? 19.835 -16.743 -26.186 1.00 51.94 502 TYR A CA 1
ATOM 3975 C C . TYR A 1 502 ? 19.471 -18.083 -25.555 1.00 51.94 502 TYR A C 1
ATOM 3977 O O . TYR A 1 502 ? 18.552 -18.758 -26.023 1.00 51.94 502 TYR A O 1
ATOM 3985 N N . ASP A 1 503 ? 20.319 -18.546 -24.639 1.00 50.91 503 ASP A N 1
ATOM 3986 C CA . ASP A 1 503 ? 20.144 -19.820 -23.960 1.00 50.91 503 ASP A CA 1
ATOM 3987 C C . ASP A 1 503 ? 18.809 -19.709 -23.229 1.00 50.91 503 ASP A C 1
ATOM 3989 O O . ASP A 1 503 ? 18.635 -18.829 -22.389 1.00 50.91 503 ASP A O 1
ATOM 3993 N N . GLY A 1 504 ? 17.829 -20.477 -23.704 1.00 55.16 504 GLY A N 1
ATOM 3994 C CA . GLY A 1 504 ? 16.393 -20.245 -23.541 1.00 55.16 504 GLY A CA 1
ATOM 3995 C C . GLY A 1 504 ? 15.853 -20.511 -22.141 1.00 55.16 504 GLY A C 1
ATOM 3996 O O . GLY A 1 504 ? 14.728 -20.980 -22.018 1.00 55.16 504 GLY A O 1
ATOM 3997 N N . ASN A 1 505 ? 16.629 -20.217 -21.105 1.00 59.12 505 ASN A N 1
ATOM 3998 C CA . ASN A 1 505 ? 16.132 -20.159 -19.745 1.00 59.12 505 ASN A CA 1
ATOM 3999 C C . ASN A 1 505 ? 15.398 -18.828 -19.599 1.00 59.12 505 ASN A C 1
ATOM 4001 O O . ASN A 1 505 ? 15.982 -17.829 -19.189 1.00 59.12 505 ASN A O 1
ATOM 4005 N N . GLN A 1 506 ? 14.136 -18.803 -20.026 1.00 73.12 506 GLN A N 1
ATOM 4006 C CA . GLN A 1 506 ? 13.243 -17.707 -19.679 1.00 73.12 506 GLN A CA 1
ATOM 4007 C C . GLN A 1 506 ? 13.070 -17.756 -18.165 1.00 73.12 506 GLN A C 1
ATOM 4009 O O . GLN A 1 506 ? 12.422 -18.662 -17.642 1.00 73.12 506 GLN A O 1
ATOM 4014 N N . GLU A 1 507 ? 13.734 -16.846 -17.461 1.00 83.19 507 GLU A N 1
ATOM 4015 C CA . GLU A 1 507 ? 13.534 -16.685 -16.029 1.00 83.19 507 GLU A CA 1
ATOM 4016 C C . GLU A 1 507 ? 12.080 -16.256 -15.792 1.00 83.19 507 GLU A C 1
ATOM 4018 O O . GLU A 1 507 ? 11.479 -15.539 -16.596 1.00 83.19 507 GLU A O 1
ATOM 4023 N N . MET A 1 508 ? 11.488 -16.794 -14.731 1.00 87.31 508 MET A N 1
ATOM 4024 C CA . MET A 1 508 ? 10.153 -16.410 -14.298 1.00 87.31 508 MET A CA 1
ATOM 4025 C C . MET A 1 508 ? 10.192 -14.953 -13.833 1.00 87.31 508 MET A C 1
ATOM 4027 O O . MET A 1 508 ? 11.136 -14.554 -13.152 1.00 87.31 508 MET A O 1
ATOM 4031 N N . ASN A 1 509 ? 9.180 -14.160 -14.185 1.00 91.94 509 ASN A N 1
ATOM 4032 C CA . ASN A 1 509 ? 9.124 -12.779 -13.722 1.00 91.94 509 ASN A CA 1
ATOM 4033 C C . ASN A 1 509 ? 9.042 -12.702 -12.187 1.00 91.94 509 ASN A C 1
ATOM 4035 O O . ASN A 1 509 ? 8.581 -13.631 -11.516 1.00 91.94 509 ASN A O 1
ATOM 4039 N N . ALA A 1 510 ? 9.486 -11.570 -11.637 1.00 93.81 510 ALA A N 1
ATOM 4040 C CA . ALA A 1 510 ? 9.601 -11.383 -10.193 1.00 93.81 510 ALA A CA 1
ATOM 4041 C C . ALA A 1 510 ? 8.267 -11.587 -9.452 1.00 93.81 510 ALA A C 1
ATOM 4043 O O . ALA A 1 510 ? 8.271 -12.152 -8.365 1.00 93.81 510 ALA A O 1
ATOM 4044 N N . TYR A 1 511 ? 7.132 -11.214 -10.053 1.00 94.69 511 TYR A N 1
ATOM 4045 C CA . TYR A 1 511 ? 5.807 -11.342 -9.435 1.00 94.69 511 TYR A CA 1
ATOM 4046 C C . TYR A 1 511 ? 5.378 -12.804 -9.270 1.00 94.69 511 TYR A C 1
ATOM 4048 O O . TYR A 1 511 ? 4.931 -13.210 -8.198 1.00 94.69 511 TYR A O 1
ATOM 4056 N N . CYS A 1 512 ? 5.545 -13.627 -10.312 1.00 95.38 512 CYS A N 1
ATOM 4057 C CA . CYS A 1 512 ? 5.294 -15.060 -10.197 1.00 95.38 512 CYS A CA 1
ATOM 4058 C C . CYS A 1 512 ? 6.293 -15.709 -9.232 1.00 95.38 512 CYS A C 1
ATOM 4060 O O . CYS A 1 512 ? 5.904 -16.559 -8.438 1.00 95.38 512 CYS A O 1
ATOM 4062 N N . GLN A 1 513 ? 7.562 -15.288 -9.248 1.00 94.06 513 GLN A N 1
ATOM 4063 C CA . GLN A 1 513 ? 8.564 -15.813 -8.325 1.00 94.06 513 GLN A CA 1
ATOM 4064 C C . GLN A 1 513 ? 8.224 -15.522 -6.863 1.00 94.06 513 GLN A C 1
ATOM 4066 O O . GLN A 1 513 ? 8.234 -16.444 -6.050 1.00 94.06 513 GLN A O 1
ATOM 4071 N N . GLN A 1 514 ? 7.859 -14.285 -6.537 1.00 94.31 514 GLN A N 1
ATOM 4072 C CA . GLN A 1 514 ? 7.453 -13.883 -5.191 1.00 94.31 514 GLN A CA 1
ATOM 4073 C C . GLN A 1 514 ? 6.233 -14.664 -4.698 1.00 94.31 514 GLN A C 1
ATOM 4075 O O . GLN A 1 514 ? 6.182 -15.034 -3.527 1.00 94.31 514 GLN A O 1
ATOM 4080 N N . LEU A 1 515 ? 5.292 -15.010 -5.583 1.00 94.62 515 LEU A N 1
ATOM 4081 C CA . LEU A 1 515 ? 4.140 -15.835 -5.214 1.00 94.62 515 LEU A CA 1
ATOM 4082 C C . LEU A 1 515 ? 4.546 -17.213 -4.654 1.00 94.62 515 LEU A C 1
ATOM 4084 O O . LEU A 1 515 ? 3.931 -17.696 -3.703 1.00 94.62 515 LEU A O 1
ATOM 4088 N N . PHE A 1 516 ? 5.581 -17.840 -5.219 1.00 92.94 516 PHE A N 1
ATOM 4089 C CA . PHE A 1 516 ? 6.077 -19.144 -4.764 1.00 92.94 516 PHE A CA 1
ATOM 4090 C C . PHE A 1 516 ? 7.115 -19.026 -3.641 1.00 92.94 516 PHE A C 1
ATOM 4092 O O . PHE A 1 516 ? 7.057 -19.792 -2.680 1.00 92.94 516 PHE A O 1
ATOM 4099 N N . ASP A 1 517 ? 8.053 -18.084 -3.753 1.00 90.31 517 ASP A N 1
ATOM 4100 C CA . ASP A 1 517 ? 9.183 -17.953 -2.830 1.00 90.31 517 ASP A CA 1
ATOM 4101 C C . ASP A 1 517 ? 8.784 -17.274 -1.513 1.00 90.31 517 ASP A C 1
ATOM 4103 O O . ASP A 1 517 ? 9.141 -17.765 -0.441 1.00 90.31 517 ASP A O 1
ATOM 4107 N N . GLU A 1 518 ? 8.051 -16.161 -1.584 1.00 88.19 518 GLU A N 1
ATOM 4108 C CA . GLU A 1 518 ? 7.624 -15.382 -0.414 1.00 88.19 518 GLU A CA 1
ATOM 4109 C C . GLU A 1 518 ? 6.217 -15.781 0.035 1.00 88.19 518 GLU A C 1
ATOM 4111 O O . GLU A 1 518 ? 5.964 -15.928 1.228 1.00 88.19 518 GLU A O 1
ATOM 4116 N N . GLY A 1 519 ? 5.310 -16.005 -0.921 1.00 82.81 519 GLY A N 1
ATOM 4117 C CA . GLY A 1 519 ? 3.935 -16.414 -0.636 1.00 82.81 519 GLY A CA 1
ATOM 4118 C C . GLY A 1 519 ? 3.768 -17.873 -0.255 1.00 82.81 519 GLY A C 1
ATOM 4119 O O . GLY A 1 519 ? 2.701 -18.252 0.226 1.00 82.81 519 GLY A O 1
ATOM 4120 N N . GLY A 1 520 ? 4.802 -18.691 -0.464 1.00 90.75 520 GLY A N 1
ATOM 4121 C CA . GLY A 1 520 ? 4.778 -20.102 -0.108 1.00 90.75 520 GLY A CA 1
ATOM 4122 C C . GLY A 1 520 ? 3.659 -20.864 -0.810 1.00 90.75 520 GLY A C 1
ATOM 4123 O O . GLY A 1 520 ? 3.060 -21.739 -0.195 1.00 90.75 520 GLY A O 1
ATOM 4124 N N . ALA A 1 521 ? 3.336 -20.522 -2.064 1.00 94.62 521 ALA A N 1
ATOM 4125 C CA . ALA A 1 521 ? 2.286 -21.215 -2.799 1.00 94.62 521 ALA A CA 1
ATOM 4126 C C . ALA A 1 521 ? 2.564 -22.730 -2.873 1.00 94.62 521 ALA A C 1
ATOM 4128 O O . ALA A 1 521 ? 3.637 -23.162 -3.305 1.00 94.62 521 ALA A O 1
ATOM 4129 N N . LEU A 1 522 ? 1.579 -23.539 -2.475 1.00 94.12 522 LEU A N 1
ATOM 4130 C CA . LEU A 1 522 ? 1.688 -24.998 -2.397 1.00 94.12 522 LEU A CA 1
ATOM 4131 C C . LEU A 1 522 ? 0.767 -25.672 -3.407 1.00 94.12 522 LEU A C 1
ATOM 4133 O O . LEU A 1 522 ? -0.373 -25.257 -3.587 1.00 94.12 522 LEU A O 1
ATOM 4137 N N . GLY A 1 523 ? 1.223 -26.753 -4.039 1.00 94.06 523 GLY A N 1
ATOM 4138 C CA . GLY A 1 523 ? 0.344 -27.588 -4.859 1.00 94.06 523 GLY A CA 1
ATOM 4139 C C . GLY A 1 523 ? -0.619 -28.388 -3.978 1.00 94.06 523 GLY A C 1
ATOM 4140 O O . GLY A 1 523 ? -0.185 -29.105 -3.083 1.00 94.06 523 GLY A O 1
ATOM 4141 N N . LEU A 1 524 ? -1.926 -28.361 -4.244 1.00 92.94 524 LEU A N 1
ATOM 4142 C CA . LEU A 1 524 ? -2.905 -29.141 -3.469 1.00 92.94 524 LEU A CA 1
ATOM 4143 C C . LEU A 1 524 ? -2.603 -30.651 -3.483 1.00 92.94 524 LEU A C 1
ATOM 4145 O O . LEU A 1 524 ? -2.900 -31.357 -2.519 1.00 92.94 524 LEU A O 1
ATOM 4149 N N . SER A 1 525 ? -1.963 -31.156 -4.542 1.00 90.88 525 SER A N 1
ATOM 4150 C CA . SER A 1 525 ? -1.538 -32.556 -4.644 1.00 90.88 525 SER A CA 1
ATOM 4151 C C . SER A 1 525 ? -0.452 -32.947 -3.636 1.00 90.88 525 SER A C 1
ATOM 4153 O O . SER A 1 525 ? -0.376 -34.119 -3.259 1.00 90.88 525 SER A O 1
ATOM 4155 N N . SER A 1 526 ? 0.390 -32.007 -3.185 1.00 89.69 526 SER A N 1
ATOM 4156 C CA . SER A 1 526 ? 1.414 -32.294 -2.169 1.00 89.69 526 SER A CA 1
ATOM 4157 C C . SER A 1 526 ? 0.837 -32.357 -0.756 1.00 89.69 526 SER A C 1
ATOM 4159 O O . SER A 1 526 ? 1.447 -32.949 0.130 1.00 89.69 526 SER A O 1
ATOM 4161 N N . CYS A 1 527 ? -0.370 -31.834 -0.544 1.00 88.25 527 CYS A N 1
ATOM 4162 C CA . CYS A 1 527 ? -0.952 -31.707 0.792 1.00 88.25 527 CYS A CA 1
ATOM 4163 C C . CYS A 1 527 ? -1.470 -33.038 1.348 1.00 88.25 527 CYS A C 1
ATOM 4165 O O . CYS A 1 527 ? -1.512 -33.235 2.554 1.00 88.25 527 CYS A O 1
ATOM 4167 N N . SER A 1 528 ? -1.755 -34.008 0.477 1.00 74.25 528 SER A N 1
ATOM 4168 C CA . SER A 1 528 ? -2.146 -35.373 0.859 1.00 74.25 528 SER A CA 1
ATOM 4169 C C . SER A 1 528 ? -0.982 -36.316 1.216 1.00 74.25 528 SER A C 1
ATOM 4171 O O . SER A 1 528 ? -1.223 -37.473 1.554 1.00 74.25 528 SER A O 1
ATOM 4173 N N . ALA A 1 529 ? 0.281 -35.886 1.104 1.00 60.47 529 ALA A N 1
ATOM 4174 C CA . ALA A 1 529 ? 1.434 -36.791 1.209 1.00 60.47 529 ALA A CA 1
ATOM 4175 C C . ALA A 1 529 ? 2.020 -36.942 2.630 1.00 60.47 529 ALA A C 1
ATOM 4177 O O . ALA A 1 529 ? 2.864 -37.814 2.850 1.00 60.47 529 ALA A O 1
ATOM 4178 N N . SER A 1 530 ? 1.584 -36.131 3.597 1.00 56.81 530 SER A N 1
ATOM 4179 C CA . SER A 1 530 ? 2.224 -36.050 4.922 1.00 56.81 530 SER A CA 1
ATOM 4180 C C . SER A 1 530 ? 1.683 -37.038 5.968 1.00 56.81 530 SER A C 1
ATOM 4182 O O . SER A 1 530 ? 2.333 -37.255 6.993 1.00 56.81 530 SER A O 1
ATOM 4184 N N . ASP A 1 531 ? 0.550 -37.696 5.708 1.00 52.94 531 ASP A N 1
ATOM 4185 C CA . ASP A 1 531 ? -0.163 -38.486 6.726 1.00 52.94 531 ASP A CA 1
ATOM 4186 C C . ASP A 1 531 ? 0.461 -39.849 7.060 1.00 52.94 531 ASP A C 1
ATOM 4188 O O . ASP A 1 531 ? 0.156 -40.441 8.097 1.00 52.94 531 ASP A O 1
ATOM 4192 N N . ASP A 1 532 ? 1.371 -40.368 6.234 1.00 53.69 532 ASP A N 1
ATOM 4193 C CA . ASP A 1 532 ? 1.802 -41.762 6.387 1.00 53.69 532 ASP A CA 1
ATOM 4194 C C . ASP A 1 532 ? 2.946 -41.984 7.392 1.00 53.69 532 ASP A C 1
ATOM 4196 O O . ASP A 1 532 ? 3.252 -43.142 7.695 1.00 53.69 532 ASP A O 1
ATOM 4200 N N . GLN A 1 533 ? 3.596 -40.944 7.943 1.00 49.81 533 GLN A N 1
ATOM 4201 C CA . GLN A 1 533 ? 4.775 -41.181 8.799 1.00 49.81 533 GLN A CA 1
ATOM 4202 C C . GLN A 1 533 ? 4.902 -40.441 10.125 1.00 49.81 533 GLN A C 1
ATOM 4204 O O . GLN A 1 533 ? 5.735 -40.884 10.920 1.00 49.81 533 GLN A O 1
ATOM 4209 N N . ASN A 1 534 ? 4.129 -39.401 10.453 1.00 43.75 534 ASN A N 1
ATOM 4210 C CA . ASN A 1 534 ? 4.378 -38.751 11.742 1.00 43.75 534 ASN A CA 1
ATOM 4211 C C . ASN A 1 534 ? 3.166 -38.064 12.370 1.00 43.75 534 ASN A C 1
ATOM 4213 O O . ASN A 1 534 ? 2.944 -36.872 12.209 1.00 43.75 534 ASN A O 1
ATOM 4217 N N . GLY A 1 535 ? 2.468 -38.831 13.203 1.00 44.69 535 GLY A N 1
ATOM 4218 C CA . GLY A 1 535 ? 1.561 -38.294 14.204 1.00 44.69 535 GLY A CA 1
ATOM 4219 C C . GLY A 1 535 ? 0.122 -38.275 13.729 1.00 44.69 535 GLY A C 1
ATOM 4220 O O . GLY A 1 535 ? -0.275 -37.460 12.917 1.00 44.69 535 GLY A O 1
ATOM 4221 N N . ASN A 1 536 ? -0.664 -39.165 14.320 1.00 44.31 536 ASN A N 1
ATOM 4222 C CA . ASN A 1 536 ? -2.107 -39.061 14.448 1.00 44.31 536 ASN A CA 1
ATOM 4223 C C . ASN A 1 536 ? -2.461 -37.690 15.068 1.00 44.31 536 ASN A C 1
ATOM 4225 O O . ASN A 1 536 ? -2.713 -37.620 16.272 1.00 44.31 536 ASN A O 1
ATOM 4229 N N . TYR A 1 537 ? -2.453 -36.611 14.275 1.00 48.00 537 TYR A N 1
ATOM 4230 C CA . TYR A 1 537 ? -3.126 -35.349 14.579 1.00 48.00 537 TYR A CA 1
ATOM 4231 C C . TYR A 1 537 ? -4.617 -35.613 14.443 1.00 48.00 537 TYR A C 1
ATOM 4233 O O . TYR A 1 537 ? -5.309 -35.171 13.534 1.00 48.00 537 TYR A O 1
ATOM 4241 N N . ASN A 1 538 ? -5.108 -36.428 15.366 1.00 43.75 538 ASN A N 1
ATOM 4242 C CA . ASN A 1 538 ? -6.512 -36.544 15.622 1.00 43.75 538 ASN A CA 1
ATOM 4243 C C . ASN A 1 538 ? -6.944 -35.161 16.126 1.00 43.75 538 ASN A C 1
ATOM 4245 O O . ASN A 1 538 ? -6.900 -34.897 17.322 1.00 43.75 538 ASN A O 1
ATOM 4249 N N . TYR A 1 539 ? -7.418 -34.307 15.214 1.00 49.09 539 TYR A N 1
ATOM 4250 C CA . TYR A 1 539 ? -8.291 -33.164 15.519 1.00 49.09 539 TYR A CA 1
ATOM 4251 C C . TYR A 1 539 ? -9.580 -33.611 16.250 1.00 49.09 539 TYR A C 1
ATOM 4253 O O . TYR A 1 539 ? -10.466 -32.818 16.559 1.00 49.09 539 TYR A O 1
ATOM 4261 N N . GLY A 1 540 ? -9.712 -34.902 16.567 1.00 42.88 540 GLY A N 1
ATOM 4262 C CA . GLY A 1 540 ? -10.616 -35.412 17.572 1.00 42.88 540 GLY A CA 1
ATOM 4263 C C . GLY A 1 540 ? -10.209 -34.992 18.983 1.00 42.88 540 GLY A C 1
ATOM 4264 O O . GLY A 1 540 ? -9.536 -35.740 19.675 1.00 42.88 540 GLY A O 1
ATOM 4265 N N . ASN A 1 541 ? -10.771 -33.870 19.436 1.00 46.50 541 ASN A N 1
ATOM 4266 C CA . ASN A 1 541 ? -11.577 -33.823 20.665 1.00 46.50 541 ASN A CA 1
ATOM 4267 C C . ASN A 1 541 ? -10.936 -34.275 22.002 1.00 46.50 541 ASN A C 1
ATOM 4269 O O . ASN A 1 541 ? -11.671 -34.496 22.967 1.00 46.50 541 ASN A O 1
ATOM 4273 N N . ASP A 1 542 ? -9.613 -34.407 22.112 1.00 44.53 542 ASP A N 1
ATOM 4274 C CA . ASP A 1 542 ? -8.977 -34.863 23.360 1.00 44.53 542 ASP A CA 1
ATOM 4275 C C . ASP A 1 542 ? -8.920 -33.780 24.459 1.00 44.53 542 ASP A C 1
ATOM 4277 O O . ASP A 1 542 ? -8.633 -34.097 25.615 1.00 44.53 542 ASP A O 1
ATOM 4281 N N . ASP A 1 543 ? -9.344 -32.544 24.166 1.00 48.31 543 ASP A N 1
ATOM 4282 C CA . ASP A 1 543 ? -9.599 -31.514 25.186 1.00 48.31 543 ASP A CA 1
ATOM 4283 C C . ASP A 1 543 ? -10.946 -31.670 25.920 1.00 48.31 543 ASP A C 1
ATOM 4285 O O . ASP A 1 543 ? -11.268 -30.904 26.826 1.00 48.31 543 ASP A O 1
ATOM 4289 N N . GLN A 1 544 ? -11.732 -32.717 25.638 1.00 47.44 544 GLN A N 1
ATOM 4290 C CA . GLN A 1 544 ? -12.962 -32.984 26.399 1.00 47.44 544 GLN A CA 1
ATOM 4291 C C . GLN A 1 544 ? -12.740 -33.596 27.795 1.00 47.44 544 GLN A C 1
ATOM 4293 O O . GLN A 1 544 ? -13.720 -33.914 28.472 1.00 47.44 544 GLN A O 1
ATOM 4298 N N . ASN A 1 545 ? -11.499 -33.784 28.264 1.00 43.81 545 ASN A N 1
ATOM 4299 C CA . ASN A 1 545 ? -11.263 -34.558 29.492 1.00 43.81 545 ASN A CA 1
ATOM 4300 C C . ASN A 1 545 ? -10.401 -33.911 30.581 1.00 43.81 545 ASN A C 1
ATOM 4302 O O . ASN A 1 545 ? -10.063 -34.595 31.549 1.00 43.81 545 ASN A O 1
ATOM 4306 N N . ASN A 1 546 ? -10.126 -32.606 30.514 1.00 43.09 546 ASN A N 1
ATOM 4307 C CA . ASN A 1 546 ? -9.590 -31.877 31.667 1.00 43.09 546 ASN A CA 1
ATOM 4308 C C . ASN A 1 546 ? -10.663 -30.980 32.297 1.00 43.09 546 ASN A C 1
ATOM 4310 O O . ASN A 1 546 ? -10.593 -29.754 32.294 1.00 43.09 546 ASN A O 1
ATOM 4314 N N . GLY A 1 547 ? -11.702 -31.625 32.832 1.00 45.25 547 GLY A N 1
ATOM 4315 C CA . GLY A 1 547 ? -12.793 -30.956 33.527 1.00 45.25 547 GLY A CA 1
ATOM 4316 C C . GLY A 1 547 ? -12.314 -30.256 34.795 1.00 45.25 547 GLY A C 1
ATOM 4317 O O . GLY A 1 547 ? -12.330 -30.876 35.856 1.00 45.25 547 GLY A O 1
ATOM 4318 N N . ASN A 1 548 ? -11.913 -28.981 34.698 1.00 42.41 548 ASN A N 1
ATOM 4319 C CA . ASN A 1 548 ? -11.988 -28.049 35.827 1.00 42.41 548 ASN A CA 1
ATOM 4320 C C . ASN A 1 548 ? -11.803 -26.543 35.533 1.00 42.41 548 ASN A C 1
ATOM 4322 O O . ASN A 1 548 ? -11.406 -25.828 36.449 1.00 42.41 548 ASN A O 1
ATOM 4326 N N . ASN A 1 549 ? -12.128 -26.022 34.345 1.00 44.41 549 ASN A N 1
ATOM 4327 C CA . ASN A 1 549 ? -12.253 -24.569 34.144 1.00 44.41 549 ASN A CA 1
ATOM 4328 C C . ASN A 1 549 ? -13.642 -24.241 33.583 1.00 44.41 549 ASN A C 1
ATOM 4330 O O . ASN A 1 549 ? -13.962 -24.543 32.443 1.00 44.41 549 ASN A O 1
ATOM 4334 N N . GLY A 1 550 ? -14.508 -23.671 34.422 1.00 48.72 550 GLY A N 1
ATOM 4335 C CA . GLY A 1 550 ? -15.896 -23.336 34.089 1.00 48.72 550 GLY A CA 1
ATOM 4336 C C . GLY A 1 550 ? -16.052 -22.089 33.210 1.00 48.72 550 GLY A C 1
ATOM 4337 O O . GLY A 1 550 ? -16.805 -21.201 33.600 1.00 48.72 550 GLY A O 1
ATOM 4338 N N . GLY A 1 551 ? -15.339 -22.019 32.081 1.00 51.75 551 GLY A N 1
ATOM 4339 C CA . GLY A 1 551 ? -15.373 -20.894 31.133 1.00 51.75 551 GLY A CA 1
ATOM 4340 C C . GLY A 1 551 ? -15.907 -21.215 29.727 1.00 51.75 551 GLY A C 1
ATOM 4341 O O . GLY A 1 551 ? -16.327 -20.298 29.030 1.00 51.75 551 GLY A O 1
ATOM 4342 N N . ASP A 1 552 ? -15.978 -22.486 29.315 1.00 52.84 552 ASP A N 1
ATOM 4343 C CA . ASP A 1 552 ? -15.966 -22.809 27.871 1.00 52.84 552 ASP A CA 1
ATOM 4344 C C . ASP A 1 552 ? -17.338 -23.112 27.225 1.00 52.84 552 ASP A C 1
ATOM 4346 O O . ASP A 1 552 ? -17.422 -23.373 26.026 1.00 52.84 552 ASP A O 1
ATOM 4350 N N . ASP A 1 553 ? -18.454 -23.030 27.961 1.00 64.12 553 ASP A N 1
ATOM 4351 C CA . ASP A 1 553 ? -19.793 -23.293 27.387 1.00 64.12 553 ASP A CA 1
ATOM 4352 C C . ASP A 1 553 ? -20.253 -22.209 26.382 1.00 64.12 553 ASP A C 1
ATOM 4354 O O . ASP A 1 553 ? -21.192 -22.429 25.603 1.00 64.12 553 ASP A O 1
ATOM 4358 N N . PHE A 1 554 ? -19.612 -21.033 26.378 1.00 62.31 554 PHE A N 1
ATOM 4359 C CA . PHE A 1 554 ? -20.110 -19.846 25.677 1.00 62.31 554 PHE A CA 1
ATOM 4360 C C . PHE A 1 554 ? -20.002 -19.921 24.141 1.00 62.31 554 PHE A C 1
ATOM 4362 O O . PHE A 1 554 ? -20.848 -19.353 23.445 1.00 62.31 554 PHE A O 1
ATOM 4369 N N . LEU A 1 555 ? -19.039 -20.674 23.595 1.00 70.81 555 LEU A N 1
ATOM 4370 C CA . LEU A 1 555 ? -18.818 -20.827 22.145 1.00 70.81 555 LEU A CA 1
ATOM 4371 C C . LEU A 1 555 ? -19.260 -22.183 21.578 1.00 70.81 555 LEU A C 1
ATOM 4373 O O . LEU A 1 555 ? -19.033 -22.459 20.406 1.00 70.81 555 LEU A O 1
ATOM 4377 N N . SER A 1 556 ? -19.977 -23.004 22.351 1.00 78.50 556 SER A N 1
ATOM 4378 C CA . SER A 1 556 ? -20.461 -24.327 21.906 1.00 78.50 556 SER A CA 1
ATOM 4379 C C . SER A 1 556 ? -21.322 -24.317 20.626 1.00 78.50 556 SER A C 1
ATOM 4381 O O . SER A 1 556 ? -21.542 -25.360 20.013 1.00 78.50 556 SER A O 1
ATOM 4383 N N . TRP A 1 557 ? -21.821 -23.149 20.209 1.00 79.88 557 TRP A N 1
ATOM 4384 C CA . TRP A 1 557 ? -22.605 -22.946 18.987 1.00 79.88 557 TRP A CA 1
ATOM 4385 C C . TRP A 1 557 ? -21.778 -22.464 17.780 1.00 79.88 557 TRP A C 1
ATOM 4387 O O . TRP A 1 557 ? -22.304 -22.463 16.667 1.00 79.88 557 TRP A O 1
ATOM 4397 N N . TYR A 1 558 ? -20.526 -22.034 17.972 1.00 81.94 558 TYR A N 1
ATOM 4398 C CA . TYR A 1 558 ? -19.660 -21.522 16.911 1.00 81.94 558 TYR A CA 1
ATOM 4399 C C . TYR A 1 558 ? -18.757 -22.641 16.390 1.00 81.94 558 TYR A C 1
ATOM 4401 O O . TYR A 1 558 ? -17.842 -23.092 17.070 1.00 81.94 558 TYR A O 1
ATOM 4409 N N . THR A 1 559 ? -19.019 -23.099 15.168 1.00 84.31 559 THR A N 1
ATOM 4410 C CA . THR A 1 559 ? -18.128 -24.026 14.462 1.00 84.31 559 THR A CA 1
ATOM 4411 C C . THR A 1 559 ? -17.011 -23.236 13.794 1.00 84.31 559 THR A C 1
ATOM 4413 O O . THR A 1 559 ? -17.304 -22.243 13.127 1.00 84.31 559 THR A O 1
ATOM 4416 N N . TYR A 1 560 ? -15.770 -23.674 13.953 1.00 86.12 560 TYR A N 1
ATOM 4417 C CA . TYR A 1 560 ? -14.600 -23.162 13.244 1.00 86.12 560 TYR A CA 1
ATOM 4418 C C . TYR A 1 560 ? -13.922 -24.325 12.516 1.00 86.12 560 TYR A C 1
ATOM 4420 O O . TYR A 1 560 ? -14.090 -25.478 12.920 1.00 86.12 560 TYR A O 1
ATOM 4428 N N . ASP A 1 561 ? -13.195 -24.014 11.449 1.00 87.69 561 ASP A N 1
ATOM 4429 C CA . ASP A 1 561 ? -12.448 -24.996 10.666 1.00 87.69 561 ASP A CA 1
ATOM 4430 C C . ASP A 1 561 ? -11.039 -25.193 11.253 1.00 87.69 561 ASP A C 1
ATOM 4432 O O . ASP A 1 561 ? -10.545 -26.316 11.299 1.00 87.69 561 ASP A O 1
ATOM 4436 N N . MET A 1 562 ? -10.417 -24.122 11.769 1.00 90.06 562 MET A N 1
ATOM 4437 C CA . MET A 1 562 ? -9.118 -24.159 12.466 1.00 90.06 562 MET A CA 1
ATOM 4438 C C . MET A 1 562 ? -8.897 -22.949 13.393 1.00 90.06 562 MET A C 1
ATOM 4440 O O . MET A 1 562 ? -9.735 -22.052 13.469 1.00 90.06 562 MET A O 1
ATOM 4444 N N . THR A 1 563 ? -7.793 -22.935 14.144 1.00 86.88 563 THR A N 1
ATOM 4445 C CA . THR A 1 563 ? -7.345 -21.762 14.925 1.00 86.88 563 THR A CA 1
ATOM 4446 C C . THR A 1 563 ? -6.682 -20.721 14.011 1.00 86.88 563 THR A C 1
ATOM 4448 O O . THR A 1 563 ? -6.314 -21.066 12.886 1.00 86.88 563 THR A O 1
ATOM 4451 N N . VAL A 1 564 ? -6.521 -19.461 14.451 1.00 85.19 564 VAL A N 1
ATOM 4452 C CA . VAL A 1 564 ? -5.831 -18.446 13.621 1.00 85.19 564 VAL A CA 1
ATOM 4453 C C . VAL A 1 564 ? -4.372 -18.833 13.399 1.00 85.19 564 VAL A C 1
ATOM 4455 O O . VAL A 1 564 ? -3.933 -18.816 12.254 1.00 85.19 564 VAL A O 1
ATOM 4458 N N . ASP A 1 565 ? -3.663 -19.275 14.445 1.00 85.56 565 ASP A N 1
ATOM 4459 C CA . ASP A 1 565 ? -2.282 -19.775 14.335 1.00 85.56 565 ASP A CA 1
ATOM 4460 C C . ASP A 1 565 ? -2.139 -20.826 13.220 1.00 85.56 565 ASP A C 1
ATOM 4462 O O . ASP A 1 565 ? -1.231 -20.772 12.392 1.00 85.56 565 ASP A O 1
ATOM 4466 N N . ASN A 1 566 ? -3.089 -21.762 13.143 1.00 86.38 566 ASN A N 1
ATOM 4467 C CA . ASN A 1 566 ? -3.080 -22.820 12.136 1.00 86.38 566 ASN A CA 1
ATOM 4468 C C . ASN A 1 566 ? -3.466 -22.301 10.744 1.00 86.38 566 ASN A C 1
ATOM 4470 O O . ASN A 1 566 ? -2.980 -22.821 9.745 1.00 86.38 566 ASN A O 1
ATOM 4474 N N . ALA A 1 567 ? -4.284 -21.250 10.660 1.00 88.12 567 ALA A N 1
ATOM 4475 C CA . ALA A 1 567 ? -4.568 -20.556 9.406 1.00 88.12 567 ALA A CA 1
ATOM 4476 C C . ALA A 1 567 ? -3.377 -19.698 8.922 1.00 88.12 567 ALA A C 1
ATOM 4478 O O . ALA A 1 567 ? -3.294 -19.303 7.757 1.00 88.12 567 ALA A O 1
ATOM 4479 N N . GLN A 1 568 ? -2.404 -19.382 9.770 1.00 88.12 568 GLN A N 1
ATOM 4480 C CA . GLN A 1 568 ? -1.164 -18.753 9.310 1.00 88.12 568 GLN A CA 1
ATOM 4481 C C . GLN A 1 568 ? -0.201 -19.763 8.667 1.00 88.12 568 GLN A C 1
ATOM 4483 O O . GLN A 1 568 ? 0.615 -19.374 7.833 1.00 88.12 568 GLN A O 1
ATOM 4488 N N . ASP A 1 569 ? -0.353 -21.052 8.971 1.00 92.62 569 ASP A N 1
ATOM 4489 C CA . ASP A 1 569 ? 0.449 -22.136 8.412 1.00 92.62 569 ASP A CA 1
ATOM 4490 C C . ASP A 1 569 ? -0.193 -22.715 7.138 1.00 92.62 569 ASP A C 1
ATOM 4492 O O . ASP A 1 569 ? -1.159 -23.485 7.179 1.00 92.62 569 ASP A O 1
ATOM 4496 N N . ILE A 1 570 ? 0.363 -22.353 5.978 1.00 92.56 570 ILE A N 1
ATOM 4497 C CA . ILE A 1 570 ? -0.155 -22.761 4.666 1.00 92.56 570 ILE A CA 1
ATOM 4498 C C . ILE A 1 570 ? -0.191 -24.291 4.483 1.00 92.56 570 ILE A C 1
ATOM 4500 O O . ILE A 1 570 ? -1.069 -24.787 3.777 1.00 92.56 570 ILE A O 1
ATOM 4504 N N . ASP A 1 571 ? 0.669 -25.061 5.161 1.00 91.31 571 ASP A N 1
ATOM 4505 C CA . ASP A 1 571 ? 0.642 -26.531 5.103 1.00 91.31 571 ASP A CA 1
ATOM 4506 C C . ASP A 1 571 ? -0.632 -27.091 5.770 1.00 91.31 571 ASP A C 1
ATOM 4508 O O . ASP A 1 571 ? -1.273 -28.030 5.273 1.00 91.31 571 ASP A O 1
ATOM 4512 N N . GLN A 1 572 ? -1.033 -26.492 6.896 1.00 91.88 572 GLN A N 1
ATOM 4513 C CA . GLN A 1 572 ? -2.228 -26.892 7.644 1.00 91.88 572 GLN A CA 1
ATOM 4514 C C . GLN A 1 572 ? -3.506 -26.483 6.918 1.00 91.88 572 GLN A C 1
ATOM 4516 O O . GLN A 1 572 ? -4.432 -27.287 6.782 1.00 91.88 572 GLN A O 1
ATOM 4521 N N . VAL A 1 573 ? -3.520 -25.260 6.386 1.00 93.44 573 VAL A N 1
ATOM 4522 C CA . VAL A 1 573 ? -4.559 -24.756 5.479 1.00 93.44 573 VAL A CA 1
ATOM 4523 C C . VAL A 1 573 ? -4.726 -25.710 4.307 1.00 93.44 573 VAL A C 1
ATOM 4525 O O . VAL A 1 573 ? -5.840 -26.143 4.015 1.00 93.44 573 VAL A O 1
ATOM 4528 N N . CYS A 1 574 ? -3.629 -26.083 3.652 1.00 94.31 574 CYS A N 1
ATOM 4529 C CA . CYS A 1 574 ? -3.687 -26.928 2.474 1.00 94.31 574 CYS A CA 1
ATOM 4530 C C . CYS A 1 574 ? -4.271 -28.317 2.771 1.00 94.31 574 CYS A C 1
ATOM 4532 O O . CYS A 1 574 ? -5.090 -28.828 2.002 1.00 94.31 574 CYS A O 1
ATOM 4534 N N . SER A 1 575 ? -3.912 -28.903 3.917 1.00 92.38 575 SER A N 1
ATOM 4535 C CA . SER A 1 575 ? -4.479 -30.174 4.386 1.00 92.38 575 SER A CA 1
ATOM 4536 C C . SER A 1 575 ? -5.991 -30.056 4.618 1.00 92.38 575 SER A C 1
ATOM 4538 O O . SER A 1 575 ? -6.765 -30.844 4.071 1.00 92.38 575 SER A O 1
ATOM 4540 N N . ALA A 1 576 ? -6.433 -29.008 5.322 1.00 92.00 576 ALA A N 1
ATOM 4541 C CA . ALA A 1 576 ? -7.851 -28.762 5.582 1.00 92.00 576 ALA A CA 1
ATOM 4542 C C . ALA A 1 576 ? -8.656 -28.522 4.290 1.00 92.00 576 ALA A C 1
ATOM 4544 O O . ALA A 1 576 ? -9.728 -29.097 4.099 1.00 92.00 576 ALA A O 1
ATOM 4545 N N . VAL A 1 577 ? -8.130 -27.719 3.361 1.00 92.62 577 VAL A N 1
ATOM 4546 C CA . VAL A 1 577 ? -8.778 -27.428 2.069 1.00 92.62 577 VAL A CA 1
ATOM 4547 C C . VAL A 1 577 ? -8.887 -28.684 1.199 1.00 92.62 577 VAL A C 1
ATOM 4549 O O . VAL A 1 577 ? -9.894 -28.860 0.503 1.00 92.62 577 VAL A O 1
ATOM 4552 N N . SER A 1 578 ? -7.889 -29.571 1.252 1.00 91.94 578 SER A N 1
ATOM 4553 C CA . SER A 1 578 ? -7.913 -30.864 0.560 1.00 91.94 578 SER A CA 1
ATOM 4554 C C . SER A 1 578 ? -9.006 -31.784 1.123 1.00 91.94 578 SER A C 1
ATOM 4556 O O . SER A 1 578 ? -9.802 -32.345 0.362 1.00 91.94 578 SER A O 1
ATOM 4558 N N . GLU A 1 579 ? -9.139 -31.862 2.452 1.00 90.88 579 GLU A N 1
ATOM 4559 C CA . GLU A 1 579 ? -10.183 -32.651 3.123 1.00 90.88 579 GLU A CA 1
ATOM 4560 C C . GLU A 1 579 ? -11.607 -32.157 2.825 1.00 90.88 579 GLU A C 1
ATOM 4562 O O . GLU A 1 579 ? -12.536 -32.965 2.710 1.00 90.88 579 GLU A O 1
ATOM 4567 N N . MET A 1 580 ? -11.794 -30.845 2.636 1.00 89.69 580 MET A N 1
ATOM 4568 C CA . MET A 1 580 ? -13.092 -30.259 2.271 1.00 89.69 580 MET A CA 1
ATOM 4569 C C . MET A 1 580 ? -13.593 -30.709 0.886 1.00 89.69 580 MET A C 1
ATOM 4571 O O . MET A 1 580 ? -14.784 -30.565 0.584 1.00 89.69 580 MET A O 1
ATOM 4575 N N . GLY A 1 581 ? -12.722 -31.255 0.027 1.00 87.94 581 GLY A N 1
ATOM 4576 C CA . GLY A 1 581 ? -13.110 -31.918 -1.223 1.00 87.94 581 GLY A CA 1
ATOM 4577 C C . GLY A 1 581 ? -13.945 -31.047 -2.170 1.00 87.94 581 GLY A C 1
ATOM 4578 O O . GLY A 1 581 ? -14.876 -31.540 -2.811 1.00 87.94 581 GLY A O 1
ATOM 4579 N N . GLY A 1 582 ? -13.674 -29.739 -2.219 1.00 86.19 582 GLY A N 1
ATOM 4580 C CA . GLY A 1 582 ? -14.402 -28.794 -3.070 1.00 86.19 582 GLY A CA 1
ATOM 4581 C C . GLY A 1 582 ? -15.667 -28.179 -2.455 1.00 86.19 582 GLY A C 1
ATOM 4582 O O . GLY A 1 582 ? -16.286 -27.320 -3.084 1.00 86.19 582 GLY A O 1
ATOM 4583 N N . SER A 1 583 ? -16.081 -28.600 -1.256 1.00 86.50 583 SER A N 1
ATOM 4584 C CA . SER A 1 583 ? -17.288 -28.096 -0.582 1.00 86.50 583 SER A CA 1
ATOM 4585 C C . SER A 1 583 ? -16.970 -26.912 0.333 1.00 86.50 583 SER A C 1
ATOM 4587 O O . SER A 1 583 ? -17.118 -27.003 1.547 1.00 86.50 583 SER A O 1
ATOM 4589 N N . TYR A 1 584 ? -16.531 -25.801 -0.256 1.00 88.62 584 TYR A N 1
ATOM 4590 C CA . TYR A 1 584 ? -16.111 -24.615 0.492 1.00 88.62 584 TYR A CA 1
ATOM 4591 C C . TYR A 1 584 ? -17.293 -23.728 0.887 1.00 88.62 584 TYR A C 1
ATOM 4593 O O . TYR A 1 584 ? -18.196 -23.464 0.082 1.00 88.62 584 TYR A O 1
ATOM 4601 N N . SER A 1 585 ? -17.274 -23.231 2.120 1.00 85.44 585 SER A N 1
ATOM 4602 C CA . SER A 1 585 ? -18.092 -22.095 2.537 1.00 85.44 585 SER A CA 1
ATOM 4603 C C . SER A 1 585 ? -17.411 -20.786 2.150 1.00 85.44 585 SER A C 1
ATOM 4605 O O . SER A 1 585 ? -16.195 -20.681 2.195 1.00 85.44 585 SER A O 1
ATOM 4607 N N . ASN A 1 586 ? -18.212 -19.792 1.769 1.00 90.94 586 ASN A N 1
ATOM 4608 C CA . ASN A 1 586 ? -17.766 -18.409 1.618 1.00 90.94 586 ASN A CA 1
ATOM 4609 C C . ASN A 1 586 ? -18.690 -17.540 2.471 1.00 90.94 586 ASN A C 1
ATOM 4611 O O . ASN A 1 586 ? -19.909 -17.757 2.468 1.00 90.94 586 ASN A O 1
ATOM 4615 N N . TYR A 1 587 ? -18.128 -16.588 3.208 1.00 92.06 587 TYR A N 1
ATOM 4616 C CA . TYR A 1 587 ? -18.859 -15.850 4.244 1.00 92.06 587 TYR A CA 1
ATOM 4617 C C . TYR A 1 587 ? -19.238 -14.428 3.839 1.00 92.06 587 TYR A C 1
ATOM 4619 O O . TYR A 1 587 ? -20.051 -13.794 4.514 1.00 92.06 587 TYR A O 1
ATOM 4627 N N . TYR A 1 588 ? -18.726 -13.943 2.709 1.00 92.31 588 TYR A N 1
ATOM 4628 C CA . TYR A 1 588 ? -19.011 -12.597 2.236 1.00 92.31 588 TYR A CA 1
ATOM 4629 C C . TYR A 1 588 ? -20.504 -12.350 1.996 1.00 92.31 588 TYR A C 1
ATOM 4631 O O . TYR A 1 588 ? -21.164 -12.984 1.163 1.00 92.31 588 TYR A O 1
ATOM 4639 N N . ASN A 1 589 ? -21.049 -11.350 2.686 1.00 91.94 589 ASN A N 1
ATOM 4640 C CA . ASN A 1 589 ? -22.434 -10.937 2.551 1.00 91.94 589 ASN A CA 1
ATOM 4641 C C . ASN A 1 589 ? -22.577 -9.823 1.509 1.00 91.94 589 ASN A C 1
ATOM 4643 O O . ASN A 1 589 ? -22.662 -8.640 1.842 1.00 91.94 589 ASN A O 1
ATOM 4647 N N . LYS A 1 590 ? -22.710 -10.213 0.237 1.00 89.94 590 LYS A N 1
ATOM 4648 C CA . LYS A 1 590 ? -22.886 -9.279 -0.892 1.00 89.94 590 LYS A CA 1
ATOM 4649 C C . LYS A 1 590 ? -24.009 -8.247 -0.697 1.00 89.94 590 LYS A C 1
ATOM 4651 O O . LYS A 1 590 ? -23.937 -7.143 -1.227 1.00 89.94 590 LYS A O 1
ATOM 4656 N N . TYR A 1 591 ? -25.072 -8.585 0.036 1.00 88.38 591 TYR A N 1
ATOM 4657 C CA . TYR A 1 591 ? -26.201 -7.668 0.233 1.00 88.38 591 TYR A CA 1
ATOM 4658 C C . TYR A 1 591 ? -25.918 -6.575 1.266 1.00 88.38 591 TYR A C 1
ATOM 4660 O O . TYR A 1 591 ? -26.534 -5.514 1.194 1.00 88.38 591 TYR A O 1
ATOM 4668 N N . LYS A 1 592 ? -25.023 -6.837 2.226 1.00 88.88 592 LYS A N 1
ATOM 4669 C CA . LYS A 1 592 ? -24.680 -5.902 3.305 1.00 88.88 592 LYS A CA 1
ATOM 4670 C C . LYS A 1 592 ? -23.352 -5.190 3.062 1.00 88.88 592 LYS A C 1
ATOM 4672 O O . LYS A 1 592 ? -23.292 -3.975 3.209 1.00 88.88 592 LYS A O 1
ATOM 4677 N N . SER A 1 593 ? -22.326 -5.920 2.628 1.00 85.75 593 SER A N 1
ATOM 4678 C CA . SER A 1 593 ? -20.992 -5.367 2.367 1.00 85.75 593 SER A CA 1
ATOM 4679 C C . SER A 1 593 ? -20.896 -4.616 1.039 1.00 85.75 593 SER A C 1
ATOM 4681 O O . SER A 1 593 ? -19.949 -3.864 0.822 1.00 85.75 593 SER A O 1
ATOM 4683 N N . GLY A 1 594 ? -21.903 -4.748 0.174 1.00 82.94 594 GLY A N 1
ATOM 4684 C CA . GLY A 1 594 ? -21.859 -4.215 -1.180 1.00 82.94 594 GLY A CA 1
ATOM 4685 C C . GLY A 1 594 ? -21.074 -5.139 -2.103 1.00 82.94 594 GLY A C 1
ATOM 4686 O O . GLY A 1 594 ? -20.963 -6.336 -1.863 1.00 82.94 594 GLY A O 1
ATOM 4687 N N . THR A 1 595 ? -20.605 -4.593 -3.212 1.00 79.12 595 THR A N 1
ATOM 4688 C CA . THR A 1 595 ? -19.704 -5.279 -4.135 1.00 79.12 595 THR A CA 1
ATOM 4689 C C . THR A 1 595 ? -18.858 -4.210 -4.788 1.00 79.12 595 THR A C 1
ATOM 4691 O O . THR A 1 595 ? -19.361 -3.132 -5.123 1.00 79.12 595 THR A O 1
ATOM 4694 N N . TRP A 1 596 ? -17.571 -4.482 -4.913 1.00 76.81 596 TRP A N 1
ATOM 4695 C CA . TRP A 1 596 ? -16.671 -3.606 -5.644 1.00 76.81 596 TRP A CA 1
ATOM 4696 C C . TRP A 1 596 ? -16.789 -3.861 -7.148 1.00 76.81 596 TRP A C 1
ATOM 4698 O O . TRP A 1 596 ? -16.726 -2.938 -7.964 1.00 76.81 596 TRP A O 1
ATOM 4708 N N . ASN A 1 597 ? -17.086 -5.113 -7.500 1.00 69.12 597 ASN A N 1
ATOM 4709 C CA . ASN A 1 597 ? -17.371 -5.545 -8.854 1.00 69.12 597 ASN A CA 1
ATOM 4710 C C . ASN A 1 597 ? -18.870 -5.431 -9.143 1.00 69.12 597 ASN A C 1
ATOM 4712 O O . ASN A 1 597 ? -19.667 -6.309 -8.813 1.00 69.12 597 ASN A O 1
ATOM 4716 N N . SER A 1 598 ? -19.285 -4.371 -9.837 1.00 56.19 598 SER A N 1
ATOM 4717 C CA . SER A 1 598 ? -20.637 -4.257 -10.394 1.00 56.19 598 SER A CA 1
ATOM 4718 C C . SER A 1 598 ? -20.844 -5.272 -11.528 1.00 56.19 598 SER A C 1
ATOM 4720 O O . SER A 1 598 ? -21.010 -4.925 -12.692 1.00 56.19 598 SER A O 1
ATOM 4722 N N . ALA A 1 599 ? -20.848 -6.566 -11.202 1.00 47.91 599 ALA A N 1
ATOM 4723 C CA . ALA A 1 599 ? -21.191 -7.624 -12.129 1.00 47.91 599 ALA A CA 1
ATOM 4724 C C . ALA A 1 599 ? -22.660 -7.435 -12.522 1.00 47.91 599 ALA A C 1
ATOM 4726 O O . ALA A 1 599 ? -23.582 -7.856 -11.808 1.00 47.91 599 ALA A O 1
ATOM 4727 N N . SER A 1 600 ? -22.884 -6.764 -13.652 1.00 43.47 600 SER A N 1
ATOM 4728 C CA . SER A 1 600 ? -24.177 -6.728 -14.310 1.00 43.47 600 SER A CA 1
ATOM 4729 C C . SER A 1 600 ? -24.503 -8.171 -14.693 1.00 43.47 600 SER A C 1
ATOM 4731 O O . SER A 1 600 ? -23.929 -8.789 -15.583 1.00 43.47 600 SER A O 1
ATOM 4733 N N . SER A 1 601 ? -25.417 -8.772 -13.940 1.00 39.38 601 SER A N 1
ATOM 4734 C CA . SER A 1 601 ? -25.814 -10.176 -14.094 1.00 39.38 601 SER A CA 1
ATOM 4735 C C . SER A 1 601 ? -26.608 -10.453 -15.383 1.00 39.38 601 SER A C 1
ATOM 4737 O O . SER A 1 601 ? -27.136 -11.549 -15.568 1.00 39.38 601 SER A O 1
ATOM 4739 N N . SER A 1 602 ? -26.682 -9.494 -16.310 1.00 37.09 602 SER A N 1
ATOM 4740 C CA . SER A 1 602 ? -27.257 -9.683 -17.639 1.00 37.09 602 SER A CA 1
ATOM 4741 C C . SER A 1 602 ? -26.146 -9.949 -18.648 1.00 37.09 602 SER A C 1
ATOM 4743 O O . SER A 1 602 ? -25.522 -9.026 -19.164 1.00 37.09 602 SER A O 1
ATOM 4745 N N . GLY A 1 603 ? -25.900 -11.230 -18.915 1.00 40.31 603 GLY A N 1
ATOM 4746 C CA . GLY A 1 603 ? -24.892 -11.667 -19.870 1.00 40.31 603 GLY A CA 1
ATOM 4747 C C . GLY A 1 603 ? -25.031 -11.019 -21.250 1.00 40.31 603 GLY A C 1
ATOM 4748 O O . GLY A 1 603 ? -26.129 -10.909 -21.797 1.00 40.31 603 GLY A O 1
ATOM 4749 N N . GLY A 1 604 ? -23.876 -10.674 -21.820 1.00 36.28 604 GLY A N 1
ATOM 4750 C CA . GLY A 1 604 ? -23.711 -10.373 -23.238 1.00 36.28 604 GLY A CA 1
ATOM 4751 C C . GLY A 1 604 ? -23.043 -9.031 -23.514 1.00 36.28 604 GLY A C 1
ATOM 4752 O O . GLY A 1 604 ? -23.733 -8.074 -23.838 1.00 36.28 604 GLY A O 1
ATOM 4753 N N . GLY A 1 605 ? -21.708 -9.011 -23.498 1.00 30.59 605 GLY A N 1
ATOM 4754 C CA . GLY A 1 605 ? -20.903 -7.959 -24.124 1.00 30.59 605 GLY A CA 1
ATOM 4755 C C . GLY A 1 605 ? -20.536 -6.803 -23.199 1.00 30.59 605 GLY A C 1
ATOM 4756 O O . GLY A 1 605 ? -21.383 -6.011 -22.801 1.00 30.59 605 GLY A O 1
ATOM 4757 N N . SER A 1 606 ? -19.242 -6.717 -22.906 1.00 32.81 606 SER A N 1
ATOM 4758 C CA . SER A 1 606 ? -18.569 -5.631 -22.206 1.00 32.81 606 SER A CA 1
ATOM 4759 C C . SER A 1 606 ? -18.873 -4.280 -22.856 1.00 32.81 606 SER A C 1
ATOM 4761 O O . SER A 1 606 ? -18.473 -4.054 -23.991 1.00 32.81 606 SER A O 1
ATOM 4763 N N . TYR A 1 607 ? -19.572 -3.397 -22.143 1.00 29.69 607 TYR A N 1
ATOM 4764 C CA . TYR A 1 607 ? -19.368 -1.947 -22.183 1.00 29.69 607 TYR A CA 1
ATOM 4765 C C . TYR A 1 607 ? -19.905 -1.360 -20.871 1.00 29.69 607 TYR A C 1
ATOM 4767 O O . TYR A 1 607 ? -21.067 -1.558 -20.515 1.00 29.69 607 TYR A O 1
ATOM 4775 N N . LEU A 1 608 ? -19.007 -0.702 -20.139 1.00 28.95 608 LEU A N 1
ATOM 4776 C CA . LEU A 1 608 ? -19.242 -0.033 -18.863 1.00 28.95 608 LEU A CA 1
ATOM 4777 C C . LEU A 1 608 ? -20.155 1.182 -19.089 1.00 28.95 608 LEU A C 1
ATOM 4779 O O . LEU A 1 608 ? -19.794 2.094 -19.830 1.00 28.95 608 LEU A O 1
ATOM 4783 N N . ASP A 1 609 ? -21.328 1.190 -18.457 1.00 27.48 609 ASP A N 1
ATOM 4784 C CA . ASP A 1 609 ? -22.207 2.360 -18.370 1.00 27.48 609 ASP A CA 1
ATOM 4785 C C . ASP A 1 609 ? -22.178 2.868 -16.922 1.00 27.48 609 ASP A C 1
ATOM 4787 O O . ASP A 1 609 ? -22.690 2.215 -16.008 1.00 27.48 609 ASP A O 1
ATOM 4791 N N . MET A 1 610 ? -21.511 4.004 -16.703 1.00 32.19 610 MET A N 1
ATOM 4792 C CA . MET A 1 610 ? -21.570 4.747 -15.445 1.00 32.19 610 MET A CA 1
ATOM 4793 C C . MET A 1 610 ? -22.857 5.576 -15.447 1.00 32.19 610 MET A C 1
ATOM 4795 O O . MET A 1 610 ? -22.888 6.702 -15.938 1.00 32.19 610 MET A O 1
ATOM 4799 N N . GLY A 1 611 ? -23.930 4.985 -14.921 1.00 25.94 611 GLY A N 1
ATOM 4800 C CA . GLY A 1 611 ? -25.206 5.655 -14.687 1.00 25.94 611 GLY A CA 1
ATOM 4801 C C . GLY A 1 611 ? -25.375 6.048 -13.222 1.00 25.94 611 GLY A C 1
ATOM 4802 O O . GLY A 1 611 ? -25.446 5.181 -12.352 1.00 25.94 611 GLY A O 1
ATOM 4803 N N . ASP A 1 612 ? -25.456 7.358 -12.996 1.00 30.23 612 ASP A N 1
ATOM 4804 C CA . ASP A 1 612 ? -25.744 8.073 -11.750 1.00 30.23 612 ASP A CA 1
ATOM 4805 C C . ASP A 1 612 ? -26.686 7.346 -10.771 1.00 30.23 612 ASP A C 1
ATOM 4807 O O . ASP A 1 612 ? -27.828 7.006 -11.098 1.00 30.23 612 ASP A O 1
ATOM 4811 N N . VAL A 1 613 ? -26.255 7.217 -9.511 1.00 29.33 613 VAL A N 1
ATOM 4812 C CA . VAL A 1 613 ? -27.160 6.919 -8.394 1.00 29.33 613 VAL A CA 1
ATOM 4813 C C . VAL A 1 613 ? -27.743 8.242 -7.894 1.00 29.33 613 VAL A C 1
ATOM 4815 O O . VAL A 1 613 ? -27.200 8.879 -6.993 1.00 29.33 613 VAL A O 1
ATOM 4818 N N . GLU A 1 614 ? -28.864 8.668 -8.480 1.00 30.02 614 GLU A N 1
ATOM 4819 C CA . GLU A 1 614 ? -29.748 9.632 -7.820 1.00 30.02 614 GLU A CA 1
ATOM 4820 C C . GLU A 1 614 ? -30.360 8.987 -6.564 1.00 30.02 614 GLU A C 1
ATOM 4822 O O . GLU A 1 614 ? -30.957 7.907 -6.610 1.00 30.02 614 GLU A O 1
ATOM 4827 N N . GLU A 1 615 ? -30.239 9.690 -5.435 1.00 36.19 615 GLU A N 1
ATOM 4828 C CA . GLU A 1 615 ? -30.981 9.435 -4.202 1.00 36.19 615 GLU A CA 1
ATOM 4829 C C . GLU A 1 615 ? -32.466 9.166 -4.494 1.00 36.19 615 GLU A C 1
ATOM 4831 O O . GLU A 1 615 ? -33.211 10.056 -4.904 1.00 36.19 615 GLU A O 1
ATOM 4836 N N . SER A 1 616 ? -32.964 7.970 -4.178 1.00 31.08 616 SER A N 1
ATOM 4837 C CA . SER A 1 616 ? -34.378 7.843 -3.823 1.00 31.08 616 SER A CA 1
ATOM 4838 C C . SER A 1 616 ? -34.664 6.707 -2.844 1.00 31.08 616 SER A C 1
ATOM 4840 O O . SER A 1 616 ? -34.422 5.526 -3.069 1.00 31.08 616 SER A O 1
ATOM 4842 N N . ALA A 1 617 ? -35.214 7.157 -1.719 1.00 29.66 617 ALA A N 1
ATOM 4843 C CA . ALA A 1 617 ? -35.870 6.449 -0.638 1.00 29.66 617 ALA A CA 1
ATOM 4844 C C . ALA A 1 617 ? -36.524 5.096 -0.981 1.00 29.66 617 ALA A C 1
ATOM 4846 O O . ALA A 1 617 ? -37.347 4.978 -1.885 1.00 29.66 617 ALA A O 1
ATOM 4847 N N . VAL A 1 618 ? -36.240 4.129 -0.103 1.00 33.81 618 VAL A N 1
ATOM 4848 C CA . VAL A 1 618 ? -37.150 3.119 0.465 1.00 33.81 618 VAL A CA 1
ATOM 4849 C C . VAL A 1 618 ? -38.549 3.075 -0.164 1.00 33.81 618 VAL A C 1
ATOM 4851 O O . VAL A 1 618 ? -39.418 3.880 0.172 1.00 33.81 618 VAL A O 1
ATOM 4854 N N . VAL A 1 619 ? -38.822 2.023 -0.938 1.00 28.98 619 VAL A N 1
ATOM 4855 C CA . VAL A 1 619 ? -40.180 1.492 -1.097 1.00 28.98 619 VAL A CA 1
ATOM 4856 C C . VAL A 1 619 ? -40.139 -0.030 -0.977 1.00 28.98 619 VAL A C 1
ATOM 4858 O O . VAL A 1 619 ? -39.923 -0.763 -1.937 1.00 28.98 619 VAL A O 1
ATOM 4861 N N . ALA A 1 620 ? -40.389 -0.499 0.243 1.00 29.19 620 ALA A N 1
ATOM 4862 C CA . ALA A 1 620 ? -40.843 -1.853 0.504 1.00 29.19 620 ALA A CA 1
ATOM 4863 C C . ALA A 1 620 ? -42.316 -1.987 0.068 1.00 29.19 620 ALA A C 1
ATOM 4865 O O . ALA A 1 620 ? -43.193 -1.308 0.604 1.00 29.19 620 ALA A O 1
ATOM 4866 N N . VAL A 1 621 ? -42.601 -2.896 -0.867 1.00 28.69 621 VAL A N 1
ATOM 4867 C CA . VAL A 1 621 ? -43.939 -3.472 -1.087 1.00 28.69 621 VAL A CA 1
ATOM 4868 C C . VAL A 1 621 ? -43.754 -4.989 -1.184 1.00 28.69 621 VAL A C 1
ATOM 4870 O O . VAL A 1 621 ? -43.003 -5.458 -2.023 1.00 28.69 621 VAL A O 1
ATOM 4873 N N . GLY A 1 622 ? -44.385 -5.826 -0.372 1.00 23.55 622 GLY A N 1
ATOM 4874 C CA . GLY A 1 622 ? -45.293 -5.523 0.713 1.00 23.55 622 GLY A CA 1
ATOM 4875 C C . GLY A 1 622 ? -45.833 -6.790 1.358 1.00 23.55 622 GLY A C 1
ATOM 4876 O O . GLY A 1 622 ? -45.659 -7.888 0.845 1.00 23.55 622 GLY A O 1
ATOM 4877 N N . PHE A 1 623 ? -46.557 -6.604 2.454 1.00 27.09 623 PHE A N 1
ATOM 4878 C CA . PHE A 1 623 ? -47.647 -7.483 2.847 1.00 27.09 623 PHE A CA 1
ATOM 4879 C C . PHE A 1 623 ? -48.726 -6.637 3.525 1.00 27.09 623 PHE A C 1
ATOM 4881 O O . PHE A 1 623 ? -48.475 -5.874 4.455 1.00 27.09 623 PHE A O 1
ATOM 4888 N N . LEU A 1 624 ? -49.940 -6.755 2.992 1.00 25.78 624 LEU A N 1
ATOM 4889 C CA . LEU A 1 624 ? -51.185 -6.250 3.557 1.00 25.78 624 LEU A CA 1
ATOM 4890 C C . LEU A 1 624 ? -51.383 -6.778 4.989 1.00 25.78 624 LEU A C 1
ATOM 4892 O O . LEU A 1 624 ? -51.303 -7.989 5.189 1.00 25.78 624 LEU A O 1
ATOM 4896 N N . SER A 1 625 ? -51.799 -5.921 5.933 1.00 26.98 625 SER A N 1
ATOM 4897 C CA . SER A 1 625 ? -53.154 -5.915 6.542 1.00 26.98 625 SER A CA 1
ATOM 4898 C C . SER A 1 625 ? -53.198 -5.278 7.956 1.00 26.98 625 SER A C 1
ATOM 4900 O O . SER A 1 625 ? -52.388 -5.607 8.809 1.00 26.98 625 SER A O 1
ATOM 4902 N N . PHE A 1 626 ? -54.265 -4.501 8.206 1.00 29.36 626 PHE A N 1
ATOM 4903 C CA . PHE A 1 626 ? -54.888 -4.101 9.495 1.00 29.36 626 PHE A CA 1
ATOM 4904 C C . PHE A 1 626 ? -54.479 -2.801 10.252 1.00 29.36 626 PHE A C 1
ATOM 4906 O O . PHE A 1 626 ? -53.571 -2.774 11.067 1.00 29.36 626 PHE A O 1
ATOM 4913 N N . PHE A 1 627 ? -55.330 -1.776 10.041 1.00 28.38 627 PHE A N 1
ATOM 4914 C CA . PHE A 1 627 ? -55.970 -0.818 10.979 1.00 28.38 627 PHE A CA 1
ATOM 4915 C C . PHE A 1 627 ? -55.165 0.088 11.948 1.00 28.38 627 PHE A C 1
ATOM 4917 O O . PHE A 1 627 ? -54.713 -0.336 12.999 1.00 28.38 627 PHE A O 1
ATOM 4924 N N . LEU A 1 628 ? -55.221 1.396 11.631 1.00 26.86 628 LEU A N 1
ATOM 4925 C CA . LEU A 1 628 ? -55.767 2.536 12.410 1.00 26.86 628 LEU A CA 1
ATOM 4926 C C . LEU A 1 628 ? -55.448 2.725 13.915 1.00 26.86 628 LEU A C 1
ATOM 4928 O O . LEU A 1 628 ? -55.784 1.890 14.745 1.00 26.86 628 LEU A O 1
ATOM 4932 N N . ILE A 1 629 ? -55.072 3.990 14.200 1.00 29.39 629 ILE A N 1
ATOM 4933 C CA . ILE A 1 629 ? -54.986 4.788 15.455 1.00 29.39 629 ILE A CA 1
ATOM 4934 C C . ILE A 1 629 ? -53.506 5.085 15.747 1.00 29.39 629 ILE A C 1
ATOM 4936 O O . ILE A 1 629 ? -52.713 4.167 15.830 1.00 29.39 629 ILE A O 1
ATOM 4940 N N . GLY A 1 630 ? -53.004 6.305 15.914 1.00 25.67 630 GLY A N 1
ATOM 4941 C CA . GLY A 1 630 ? -53.539 7.651 16.076 1.00 25.67 630 GLY A CA 1
ATOM 4942 C C . GLY A 1 630 ? -52.338 8.559 16.420 1.00 25.67 630 GLY A C 1
ATOM 4943 O O . GLY A 1 630 ? -51.279 8.067 16.787 1.00 25.67 630 GLY A O 1
ATOM 4944 N N . ALA A 1 631 ? -52.507 9.865 16.231 1.00 29.48 631 ALA A N 1
ATOM 4945 C CA . ALA A 1 631 ? -51.519 10.949 16.307 1.00 29.48 631 ALA A CA 1
ATOM 4946 C C . ALA A 1 631 ? -50.545 10.989 17.517 1.00 29.48 631 ALA A C 1
ATOM 4948 O O . ALA A 1 631 ? -50.800 10.364 18.541 1.00 29.48 631 ALA A O 1
ATOM 4949 N N . VAL A 1 632 ? -49.559 11.912 17.400 1.00 31.42 632 VAL A N 1
ATOM 4950 C CA . VAL A 1 632 ? -48.586 12.470 18.390 1.00 31.42 632 VAL A CA 1
ATOM 4951 C C . VAL A 1 632 ? -47.162 11.905 18.162 1.00 31.42 632 VAL A C 1
ATOM 4953 O O . VAL A 1 632 ? -46.984 10.705 18.219 1.00 31.42 632 VAL A O 1
ATOM 4956 N N . ALA A 1 633 ? -46.082 12.642 17.858 1.00 31.97 633 ALA A N 1
ATOM 4957 C CA . ALA A 1 633 ? -45.737 14.048 18.056 1.00 31.97 633 ALA A CA 1
ATOM 4958 C C . ALA A 1 633 ? -44.702 14.545 17.018 1.00 31.97 633 ALA A C 1
ATOM 4960 O O . ALA A 1 633 ? -43.582 14.045 16.951 1.00 31.97 633 ALA A O 1
ATOM 4961 N N . GLY A 1 634 ? -45.032 15.625 16.306 1.00 30.19 634 GLY A N 1
ATOM 4962 C CA . GLY A 1 634 ? -44.045 16.586 15.814 1.00 30.19 634 GLY A CA 1
ATOM 4963 C C . GLY A 1 634 ? -43.802 17.619 16.913 1.00 30.19 634 GLY A C 1
ATOM 4964 O O . GLY A 1 634 ? -44.676 18.440 17.178 1.00 30.19 634 GLY A O 1
ATOM 4965 N N . GLY A 1 635 ? -42.659 17.540 17.599 1.00 30.45 635 GLY A N 1
ATOM 4966 C CA . GLY A 1 635 ? -42.389 18.371 18.783 1.00 30.45 635 GLY A CA 1
ATOM 4967 C C . GLY A 1 635 ? -40.937 18.797 19.008 1.00 30.45 635 GLY A C 1
ATOM 4968 O O . GLY A 1 635 ? -40.681 19.527 19.957 1.00 30.45 635 GLY A O 1
ATOM 4969 N N . ALA A 1 636 ? -39.985 18.407 18.154 1.00 32.97 636 ALA A N 1
ATOM 4970 C CA . ALA A 1 636 ? -38.561 18.686 18.393 1.00 32.97 636 ALA A CA 1
ATOM 4971 C C . ALA A 1 636 ? -38.001 19.903 17.624 1.00 32.97 636 ALA A C 1
ATOM 4973 O O . ALA A 1 636 ? -36.941 20.419 17.968 1.00 32.97 636 ALA A O 1
ATOM 4974 N N . TRP A 1 637 ? -38.708 20.425 16.616 1.00 38.56 637 TRP A N 1
ATOM 4975 C CA . TRP A 1 637 ? -38.140 21.437 15.709 1.00 38.56 637 TRP A CA 1
ATOM 4976 C C . TRP A 1 637 ? -38.360 22.901 16.147 1.00 38.56 637 TRP A C 1
ATOM 4978 O O . TRP A 1 637 ? -37.669 23.804 15.681 1.00 38.56 637 TRP A O 1
ATOM 4988 N N . LEU A 1 638 ? -39.265 23.168 17.098 1.00 38.12 638 LEU A N 1
ATOM 4989 C CA . LEU A 1 638 ? -39.594 24.540 17.528 1.00 38.12 638 LEU A CA 1
ATOM 4990 C C . LEU A 1 638 ? -38.817 25.047 18.757 1.00 38.12 638 LEU A C 1
ATOM 4992 O O . LEU A 1 638 ? -38.879 26.239 19.047 1.00 38.12 638 LEU A O 1
ATOM 4996 N N . TYR A 1 639 ? -38.035 24.203 19.441 1.00 38.50 639 TYR A N 1
ATOM 4997 C CA . TYR A 1 639 ? -37.294 24.620 20.644 1.00 38.50 639 TYR A CA 1
ATOM 4998 C C . TYR A 1 639 ? -35.909 25.228 20.338 1.00 38.50 639 TYR A C 1
ATOM 5000 O O . TYR A 1 639 ? -35.397 26.035 21.111 1.00 38.50 639 TYR A O 1
ATOM 5008 N N . LYS A 1 640 ? -35.312 24.928 19.173 1.00 41.97 640 LYS A N 1
ATOM 5009 C CA . LYS A 1 640 ? -33.962 25.412 18.815 1.00 41.97 640 LYS A CA 1
ATOM 5010 C C . LYS A 1 640 ? -33.940 26.895 18.406 1.00 41.97 640 LYS A C 1
ATOM 5012 O O . LYS A 1 640 ? -32.978 27.597 18.690 1.00 41.97 640 LYS A O 1
ATOM 5017 N N . LYS A 1 641 ? -35.037 27.414 17.841 1.00 46.06 641 LYS A N 1
ATOM 5018 C CA . LYS A 1 641 ? -35.101 28.780 17.281 1.00 46.06 641 LYS A CA 1
ATOM 5019 C C . LYS A 1 641 ? -35.348 29.890 18.315 1.00 46.06 641 LYS A C 1
ATOM 5021 O O . LYS A 1 641 ? -35.257 31.070 17.987 1.00 46.06 641 LYS A O 1
ATOM 5026 N N . GLN A 1 642 ? -35.673 29.538 19.562 1.00 46.66 642 GLN A N 1
ATOM 5027 C CA . GLN A 1 642 ? -35.947 30.522 20.616 1.00 46.66 642 GLN A CA 1
ATOM 5028 C C . GLN A 1 642 ? -34.687 30.925 21.403 1.00 46.66 642 GLN A C 1
ATOM 5030 O O . GLN A 1 642 ? -34.672 32.000 21.995 1.00 46.66 642 GLN A O 1
ATOM 5035 N N . LYS A 1 643 ? -33.616 30.117 21.351 1.00 46.00 643 LYS A N 1
ATOM 5036 C CA . LYS A 1 643 ? -32.369 30.351 22.101 1.00 46.00 643 LYS A CA 1
ATOM 5037 C C . LYS A 1 643 ? -31.389 31.300 21.391 1.00 46.00 643 LYS A C 1
ATOM 5039 O O . LYS A 1 643 ? -30.643 32.004 22.060 1.00 46.00 643 LYS A O 1
ATOM 5044 N N . GLU A 1 644 ? -31.441 31.394 20.060 1.00 49.62 644 GLU A N 1
ATOM 5045 C CA . GLU A 1 644 ? -30.573 32.299 19.279 1.00 49.62 644 GLU A CA 1
ATOM 5046 C C . GLU A 1 644 ? -30.937 33.781 19.469 1.00 49.62 644 GLU A C 1
ATOM 5048 O O . GLU A 1 644 ? -30.057 34.628 19.573 1.00 49.62 644 GLU A O 1
ATOM 5053 N N . LYS A 1 645 ? -32.224 34.108 19.662 1.00 50.75 645 LYS A N 1
ATOM 5054 C CA . LYS A 1 645 ? -32.649 35.502 19.894 1.00 50.75 645 LYS A CA 1
ATOM 5055 C C . LYS A 1 645 ? -32.258 36.062 21.265 1.00 50.75 645 LYS A C 1
ATOM 5057 O O . LYS A 1 645 ? -32.275 37.277 21.448 1.00 50.75 645 LYS A O 1
ATOM 5062 N N . GLU A 1 646 ? -31.918 35.211 22.231 1.00 53.91 646 GLU A N 1
ATOM 5063 C CA . GLU A 1 646 ? -31.488 35.663 23.559 1.00 53.91 646 GLU A CA 1
ATOM 5064 C C . GLU A 1 646 ? -29.990 36.019 23.591 1.00 53.91 646 GLU A C 1
ATOM 5066 O O . GLU A 1 646 ? -29.580 36.881 24.374 1.00 53.91 646 GLU A O 1
ATOM 5071 N N . LEU A 1 647 ? -29.187 35.421 22.700 1.00 50.59 647 LEU A N 1
ATOM 5072 C CA . LEU A 1 647 ? -27.744 35.649 22.624 1.00 50.59 647 LEU A CA 1
ATOM 5073 C C . LEU A 1 647 ? -27.416 36.983 21.928 1.00 50.59 647 LEU A C 1
ATOM 5075 O O . LEU A 1 647 ? -26.608 37.756 22.445 1.00 50.59 647 LEU A O 1
ATOM 5079 N N . ASP A 1 648 ? -28.138 37.322 20.855 1.00 54.94 648 ASP A N 1
ATOM 5080 C CA . ASP A 1 648 ? -27.929 38.581 20.120 1.00 54.94 648 ASP A CA 1
ATOM 5081 C C . ASP A 1 648 ? -28.253 39.830 20.959 1.00 54.94 648 ASP A C 1
ATOM 5083 O O . ASP A 1 648 ? -27.556 40.841 20.887 1.00 54.94 648 ASP A O 1
ATOM 5087 N N . SER A 1 649 ? -29.238 39.748 21.864 1.00 52.84 649 SER A N 1
ATOM 5088 C CA . SER A 1 649 ? -29.598 40.877 22.743 1.00 52.84 649 SER A CA 1
ATOM 5089 C C . SER A 1 649 ? -28.578 41.160 23.855 1.00 52.84 649 SER A C 1
ATOM 5091 O O . SER A 1 649 ? -28.579 42.244 24.448 1.00 52.84 649 SER A O 1
ATOM 5093 N N . LYS A 1 650 ? -27.704 40.191 24.160 1.00 53.59 650 LYS A N 1
ATOM 5094 C CA . LYS A 1 650 ? -26.622 40.358 25.141 1.00 53.59 650 LYS A CA 1
ATOM 5095 C C . LYS A 1 650 ? -25.357 40.916 24.491 1.00 53.59 650 LYS A C 1
ATOM 5097 O O . LYS A 1 650 ? -24.646 41.670 25.152 1.00 53.59 650 LYS A O 1
ATOM 5102 N N . LEU A 1 651 ? -25.122 40.626 23.209 1.00 44.91 651 LEU A N 1
ATOM 5103 C CA . LEU A 1 651 ? -23.963 41.132 22.470 1.00 44.91 651 LEU A CA 1
ATOM 5104 C C . LEU A 1 651 ? -24.089 42.635 22.150 1.00 44.91 651 LEU A C 1
ATOM 5106 O O . LEU A 1 651 ? -23.112 43.375 22.235 1.00 44.91 651 LEU A O 1
ATOM 5110 N N . GLU A 1 652 ? -25.308 43.125 21.904 1.00 48.62 652 GLU A N 1
ATOM 5111 C CA . GLU A 1 652 ? -25.571 44.549 21.628 1.00 48.62 652 GLU A CA 1
ATOM 5112 C C . GLU A 1 652 ? -25.450 45.459 22.869 1.00 48.62 652 GLU A C 1
ATOM 5114 O O . GLU A 1 652 ? -25.250 46.666 22.744 1.00 48.62 652 GLU A O 1
ATOM 5119 N N . ARG A 1 653 ? -25.503 44.896 24.087 1.00 45.31 653 ARG A N 1
ATOM 5120 C CA . ARG A 1 653 ? -25.345 45.653 25.346 1.00 45.31 653 ARG A CA 1
ATOM 5121 C C . ARG A 1 653 ? -23.894 45.855 25.786 1.00 45.31 653 ARG A C 1
ATOM 5123 O O . ARG A 1 653 ? -23.656 46.680 26.663 1.00 45.31 653 ARG A O 1
ATOM 5130 N N . LEU A 1 654 ? -22.935 45.145 25.190 1.00 46.56 654 LEU A N 1
ATOM 5131 C CA . LEU A 1 654 ? -21.509 45.292 25.510 1.00 46.56 654 LEU A CA 1
ATOM 5132 C C . LEU A 1 654 ? -20.784 46.304 24.609 1.00 46.56 654 LEU A C 1
ATOM 5134 O O . LEU A 1 654 ? -19.702 46.756 24.969 1.00 46.56 654 LEU A O 1
ATOM 5138 N N . ASN A 1 655 ? -21.396 46.730 23.497 1.00 43.06 655 ASN A N 1
ATOM 5139 C CA . ASN A 1 655 ? -20.750 47.586 22.491 1.00 43.06 655 ASN A CA 1
ATOM 5140 C C . ASN A 1 655 ? -21.192 49.065 22.494 1.00 43.06 655 ASN A C 1
ATOM 5142 O O . ASN A 1 655 ? -20.826 49.815 21.593 1.00 43.06 655 ASN A O 1
ATOM 5146 N N . SER A 1 656 ? -21.945 49.526 23.502 1.00 40.22 656 SER A N 1
ATOM 5147 C CA . SER A 1 656 ? -22.417 50.923 23.589 1.00 40.22 656 SER A CA 1
ATOM 5148 C C . SER A 1 656 ? -21.928 51.684 24.834 1.00 40.22 656 SER A C 1
ATOM 5150 O O . SER A 1 656 ? -22.638 52.542 25.362 1.00 40.22 656 SER A O 1
ATOM 5152 N N . GLY A 1 657 ? -20.723 51.373 25.322 1.00 31.50 657 GLY A N 1
ATOM 5153 C CA . GLY A 1 657 ? -20.052 52.097 26.407 1.00 31.50 657 GLY A CA 1
ATOM 5154 C C . GLY A 1 657 ? -19.213 53.272 25.893 1.00 31.50 657 GLY A C 1
ATOM 5155 O O . GLY A 1 657 ? -18.066 53.106 25.501 1.00 31.50 657 GLY A O 1
ATOM 5156 N N . THR A 1 658 ? -19.821 54.452 25.907 1.00 33.97 658 THR A N 1
ATOM 5157 C CA . THR A 1 658 ? -19.300 55.812 25.670 1.00 33.97 658 THR A CA 1
ATOM 5158 C C . THR A 1 658 ? -17.846 56.099 26.088 1.00 33.97 658 THR A C 1
ATOM 5160 O O . THR A 1 658 ? -17.494 55.966 27.258 1.00 33.97 658 THR A O 1
ATOM 5163 N N . PHE A 1 659 ? -17.055 56.639 25.150 1.00 30.44 659 PHE A N 1
ATOM 5164 C CA . PHE A 1 659 ? -15.761 57.299 25.377 1.00 30.44 659 PHE A CA 1
ATOM 5165 C C . PHE A 1 659 ? -15.962 58.828 25.322 1.00 30.44 659 PHE A C 1
ATOM 5167 O O . PHE A 1 659 ? -16.188 59.389 24.249 1.00 30.44 659 PHE A O 1
ATOM 5174 N N . 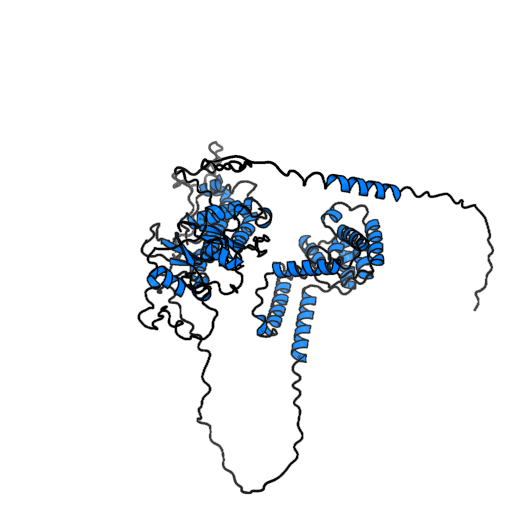GLU A 1 660 ? -15.899 59.515 26.467 1.00 33.56 660 GLU A N 1
ATOM 5175 C CA . GLU A 1 660 ? -15.857 60.983 26.546 1.00 33.56 660 GLU A CA 1
ATOM 5176 C C . GLU A 1 660 ? -14.418 61.479 26.788 1.00 33.56 660 GLU A C 1
ATOM 5178 O O . GLU A 1 660 ? -13.815 61.242 27.828 1.00 33.56 660 GLU A O 1
ATOM 5183 N N . SER A 1 661 ? -13.889 62.174 25.776 1.00 33.31 661 SER A N 1
ATOM 5184 C CA . SER A 1 661 ? -13.095 63.415 25.826 1.00 33.31 661 SER A CA 1
ATOM 5185 C C . SER A 1 661 ? -12.357 63.788 27.130 1.00 33.31 661 SER A C 1
ATOM 5187 O O . SER A 1 661 ? -12.969 64.335 28.048 1.00 33.31 661 SER A O 1
ATOM 5189 N N . ILE A 1 662 ? -11.014 63.783 27.093 1.00 32.09 662 ILE A N 1
ATOM 5190 C CA . ILE A 1 662 ? -10.191 64.776 27.812 1.00 32.09 662 ILE A CA 1
ATOM 5191 C C . ILE A 1 662 ? -9.114 65.367 26.881 1.00 32.09 662 ILE A C 1
ATOM 5193 O O . ILE A 1 662 ? -8.247 64.675 26.354 1.00 32.09 662 ILE A O 1
ATOM 5197 N N . ARG A 1 663 ? -9.222 66.691 26.711 1.00 30.41 663 ARG A N 1
ATOM 5198 C CA . ARG A 1 663 ? -8.267 67.662 26.149 1.00 30.41 663 ARG A CA 1
ATOM 5199 C C . ARG A 1 663 ? -6.848 67.497 26.707 1.00 30.41 663 ARG A C 1
ATOM 5201 O O . ARG A 1 663 ? -6.676 67.442 27.919 1.00 30.41 663 ARG A O 1
ATOM 5208 N N . THR A 1 664 ? -5.840 67.615 25.846 1.00 34.28 664 THR A N 1
ATOM 5209 C CA . THR A 1 664 ? -4.477 67.999 26.243 1.00 34.28 664 THR A CA 1
ATOM 5210 C C . THR A 1 664 ? -4.182 69.421 25.772 1.00 34.28 664 THR A C 1
ATOM 5212 O O . THR A 1 664 ? -4.199 69.726 24.579 1.00 34.28 664 THR A O 1
ATOM 5215 N N . ASP A 1 665 ? -3.954 70.301 26.748 1.00 31.11 665 ASP A N 1
ATOM 5216 C CA . ASP A 1 665 ? -3.476 71.667 26.565 1.00 31.11 665 ASP A CA 1
ATOM 5217 C C . ASP A 1 665 ? -1.957 71.695 26.349 1.00 31.11 665 ASP A C 1
ATOM 5219 O O . ASP A 1 665 ? -1.193 70.924 26.932 1.00 31.11 665 ASP A O 1
ATOM 5223 N N . LYS A 1 666 ? -1.529 72.641 25.510 1.00 36.56 666 LYS A N 1
ATOM 5224 C CA . LYS A 1 666 ? -0.136 73.044 25.300 1.00 36.56 666 LYS A CA 1
ATOM 5225 C C . LYS A 1 666 ? 0.386 73.804 26.523 1.00 36.56 666 LYS A C 1
ATOM 5227 O O . LYS A 1 666 ? -0.261 74.745 26.972 1.00 36.56 666 LYS A O 1
ATOM 5232 N N . GLY A 1 667 ? 1.606 73.497 26.959 1.00 29.44 667 GLY A N 1
ATOM 5233 C CA . GLY A 1 667 ? 2.323 74.280 27.967 1.00 29.44 667 GLY A CA 1
ATOM 5234 C C . GLY A 1 667 ? 3.833 74.045 27.927 1.00 29.44 667 GLY A C 1
ATOM 5235 O O . GLY A 1 667 ? 4.315 72.982 28.286 1.00 29.44 667 GLY A O 1
ATOM 5236 N N . THR A 1 668 ? 4.547 75.059 27.453 1.00 35.12 668 THR A N 1
ATOM 5237 C CA . THR A 1 668 ? 6.002 75.294 27.427 1.00 35.12 668 THR A CA 1
ATOM 5238 C C . THR A 1 668 ? 6.714 75.216 28.782 1.00 35.12 668 THR A C 1
ATOM 5240 O O . THR A 1 668 ? 6.184 75.758 29.744 1.00 35.12 668 THR A O 1
ATOM 5243 N N . MET A 1 669 ? 7.953 74.699 28.796 1.00 30.86 669 MET A N 1
ATOM 5244 C CA . MET A 1 669 ? 9.125 75.065 29.638 1.00 30.86 669 MET A CA 1
ATOM 5245 C C . MET A 1 669 ? 10.198 73.971 29.433 1.00 30.86 669 MET A C 1
ATOM 5247 O O . MET A 1 669 ? 9.841 72.817 29.249 1.00 30.86 669 MET A O 1
ATOM 5251 N N . GLU A 1 670 ? 11.512 74.166 29.436 1.00 32.66 670 GLU A N 1
ATOM 5252 C CA . GLU A 1 670 ? 12.393 75.326 29.491 1.00 32.66 670 GLU A CA 1
ATOM 5253 C C . GLU A 1 670 ? 13.787 74.798 29.086 1.00 32.66 670 GLU A C 1
ATOM 5255 O O . GLU A 1 670 ? 14.147 73.657 29.375 1.00 32.66 670 GLU A O 1
ATOM 5260 N N . SER A 1 671 ? 14.563 75.618 28.387 1.00 35.84 671 SER A N 1
ATOM 5261 C CA . SER A 1 671 ? 16.001 75.429 28.193 1.00 35.84 671 SER A CA 1
ATOM 5262 C C . SER A 1 671 ? 16.726 75.893 29.456 1.00 35.84 671 SER A C 1
ATOM 5264 O O . SER A 1 671 ? 16.392 76.967 29.936 1.00 35.84 671 SER A O 1
ATOM 5266 N N . ILE A 1 672 ? 17.726 75.145 29.943 1.00 34.34 672 ILE A N 1
ATOM 5267 C CA . ILE A 1 672 ? 18.990 75.665 30.502 1.00 34.34 672 ILE A CA 1
ATOM 5268 C C . ILE A 1 672 ? 20.024 74.526 30.562 1.00 34.34 672 ILE A C 1
ATOM 5270 O O . ILE A 1 672 ? 19.727 73.371 30.852 1.00 34.34 672 ILE A O 1
ATOM 5274 N N . ARG A 1 673 ? 21.250 74.909 30.222 1.00 38.28 673 ARG A N 1
ATOM 5275 C CA . ARG A 1 673 ? 22.494 74.160 30.049 1.00 38.28 673 ARG A CA 1
ATOM 5276 C C . ARG A 1 673 ? 23.477 74.670 31.105 1.00 38.28 673 ARG A C 1
ATOM 5278 O O . ARG A 1 673 ? 23.546 75.883 31.238 1.00 38.28 673 ARG A O 1
ATOM 5285 N N . THR A 1 674 ? 24.258 73.793 31.737 1.00 34.03 674 THR A N 1
ATOM 5286 C CA . THR A 1 674 ? 25.634 74.014 32.265 1.00 34.03 674 THR A CA 1
ATOM 5287 C C . THR A 1 674 ? 26.135 72.645 32.744 1.00 34.03 674 THR A C 1
ATOM 5289 O O . THR A 1 674 ? 25.435 72.008 33.521 1.00 34.03 674 THR A O 1
ATOM 5292 N N . GLU A 1 675 ? 27.111 72.009 32.093 1.00 39.94 675 GLU A N 1
ATOM 5293 C CA . GLU A 1 675 ? 28.575 72.238 32.110 1.00 39.94 675 GLU A CA 1
ATOM 5294 C C . GLU A 1 675 ? 29.320 71.570 33.280 1.00 39.94 675 GLU A C 1
ATOM 5296 O O . GLU A 1 675 ? 28.847 71.571 34.409 1.00 39.94 675 GLU A O 1
ATOM 5301 N N . GLU A 1 676 ? 30.519 71.080 32.926 1.00 38.41 676 GLU A N 1
ATOM 5302 C CA . GLU A 1 676 ? 31.662 70.584 33.719 1.00 38.41 676 GLU A CA 1
ATOM 5303 C C . GLU A 1 676 ? 31.828 69.046 33.765 1.00 38.41 676 GLU A C 1
ATOM 5305 O O . GLU A 1 676 ? 30.927 68.313 34.142 1.00 38.41 676 GLU A O 1
ATOM 5310 N N . GLY A 1 677 ? 32.966 68.463 33.368 1.00 34.25 677 GLY A N 1
ATOM 5311 C CA . GLY A 1 677 ? 34.226 69.074 32.957 1.00 34.25 677 GLY A CA 1
ATOM 5312 C C . GLY A 1 677 ? 35.211 68.077 32.336 1.00 34.25 677 GLY A C 1
ATOM 5313 O O . GLY A 1 677 ? 35.117 66.864 32.505 1.00 34.25 677 GLY A O 1
ATOM 5314 N N . VAL A 1 678 ? 36.166 68.649 31.605 1.00 48.91 678 VAL A N 1
ATOM 5315 C CA . VAL A 1 678 ? 37.430 68.045 31.173 1.00 48.91 678 VAL A CA 1
ATOM 5316 C C . VAL A 1 678 ? 38.537 68.784 31.920 1.00 48.91 678 VAL A C 1
ATOM 5318 O O . VAL A 1 678 ? 38.533 70.012 31.897 1.00 48.91 678 VAL A O 1
ATOM 5321 N N . MET A 1 679 ? 39.471 68.056 32.542 1.00 50.38 679 MET A N 1
ATOM 5322 C CA . MET A 1 679 ? 40.935 68.242 32.447 1.00 50.38 679 MET A CA 1
ATOM 5323 C C . MET A 1 679 ? 41.646 67.412 33.526 1.00 50.38 679 MET A C 1
ATOM 5325 O O . MET A 1 679 ? 41.591 67.764 34.700 1.00 50.38 679 MET A O 1
ATOM 5329 N N . THR A 1 680 ? 42.324 66.334 33.121 1.00 49.94 680 THR A N 1
ATOM 5330 C CA . THR A 1 680 ? 43.799 66.194 33.099 1.00 49.94 680 THR A CA 1
ATOM 5331 C C . THR A 1 680 ? 44.187 64.923 32.370 1.00 49.94 680 THR A C 1
ATOM 5333 O O . THR A 1 680 ? 43.432 63.935 32.514 1.00 49.94 680 THR A O 1
#

Sequence (680 aa):
MTDRQSRTEEAMGEAMYQMAMSMPDDFKDVNADPFSYMAEKMERREEQLKDLTEEERILMKELCSFFDSDHMRSKRNGMEAEVFRAKAIIEKLQMNVNFPVLEYGETFLSRSIDHSLDMVTLLIQKGADVNHENEMMSECALDMLLEEEEDNDGKLSGEKKAIKKLLLTKGAKTAEERWMDKADEVRQMSQGNLRIHIFYLPNEVPNIFGMISSGFLPYPWSSLRNDEDADASYHNRDVQKLDAAQQFDGSSSIKFSKCVDIKTLPDNYQVDDDAVASTIKSGDLVSTKSYVLFHMCNGGTCYEDEEYIVDINTYTKNIASYYANYEGAICQACNKYADFCSSGNDDGGNSYKNNNNYNNYYNGGNRQLKNFDCDECDEYSCFSNNNKYNAYNDAINNLIDDISDCLRTGSYASNAEELYVGPMCSANGKGVELALFLDNECTTYTAEKAFGSLPSYYMYSSEYVFEATKDSFQKAYSETTSCEDLDVANPYNQANDDGANYDGNQEMNAYCQQLFDEGGALGLSSCSASDDQNGNYNYGNDDQNNGNNGGDDFLSWYTYDMTVDNAQDIDQVCSAVSEMGGSYSNYYNKYKSGTWNSASSSGGGSYLDMGDVEESAVVAVGFLSFFLIGAVAGGAWLYKKQKEKELDSKLERLNSGTFESIRTDKGTMESIRTEEGVMT

Organism: NCBI:txid267567

Foldseek 3Di:
DDPVVVLLVVLVVVLVVLVVVLDDPVPPPPPDDPVNVVVVVVVVLVVVCVPDDPVLNVLVVLLQCLLDPVSLVPPPDCLVVNLVSNLVSCVVNVDDQLAQNHPQQDGQLLSCLSRFLSSNVSSVVSPHDQCRAGPHPRDGNLAVLVVVCVVVVNDDDPGSVVSNVVSVVVPRDDSSVVSVVSSVVSVCVVVVPPPPPPDDDDDDDDDDDDDDDDDDDDDDDDDDDDDDDDDDPPPPPPDPQPDPVPDDFLQKWKAWDFKFKFFADDPDPPVPDPVVLVCVVVLQKTQIFMKTWMFIAGPNHTDPQWIWIFGPLLLLLLQLLLLLVLLVLLLVVCVVCVVVLVVPPPPDDDDPCPPDPPDDDCPPDFPDFPQHGSVVCVVSVSVPPPNCSNVCSVVLSVLSNCQSQFHFQCDAAPVRQTKTWHWFGDQVRLAIFIFIARDRNRRMTGLRAAPVVRPCVRSDPDPVSVVSSLVSRVCSHPHIGRQFASDRDDPVPPPPPPDPPPVPRRHGYPSVVCCCPVRVIGTLVVLVVPPPDDDPPPPPDPVPPPPDDPPPPSCPPPDGLYHVVLVVPVSSVSNSVSVCVPVHGGSDDCVRHPGPDPPPVDDDDDDDDPDDDDDDDDDDDDDDDDDDDDDDDPDDPPPVVVVVVVVVVVVVVVPPDDDDDDDDDDDDDDDDDDDDDDDD